Protein AF-A0A7R9VRM8-F1 (afdb_monomer)

Secondary structure (DSSP, 8-state):
------PPPS-S-SSS-HHHHHHHHHHHHHHGGG------------------------------------------------------------------------------------PPPPPPPPTT----TTSHHHHHHHHHHGGGS------HHHHHHHHHSTT-PPPPGGGSHHHHHHHHHHHHHTTS-HHHHHH-HHHHHHSEEEETTEEEE-TTSS--HHHHHHHHHHHHHTTHHHHHHHHHHT---BTTTTB---TTGGG--GGGTTS-EETTEEHHHHHHHHHHHHHHHHHHHHHTSS--TTS----EEEEE--GGGTHHHHHHHHHHTTSHHHHHHHTT-EEEEE--SSHHHHHHHHTT--GGGEEEEEE-SSS--HHHHHHHHHHHHHHHHHH-S-HHHHHHHEEEEEEGGGHHHHHHHT--TTTSEEEE-TT--

Radius of gyration: 37.06 Å; Cα contacts (8 Å, |Δi|>4): 388; chains: 1; bounding box: 116×96×89 Å

InterPro domains:
  IPR001672 Phosphoglucose isomerase (PGI) [PF00342] (217-445)
  IPR001672 Phosphoglucose isomerase (PGI) [PR00662] (317-336)
  IPR001672 Phosphoglucose isomerase (PGI) [PR00662] (438-445)
  IPR001672 Phosphoglucose isomerase (PGI) [PS51463] (176-445)
  IPR001672 Phosphoglucose isomerase (PGI) [PTHR11469] (151-445)
  IPR035476 Phosphoglucose isomerase, SIS domain 1 [cd05015] (288-445)
  IPR046348 SIS domain superfamily [SSF53697] (175-445)

Foldseek 3Di:
DDDDDDDDDPPDPPPPDPPPCVVVVVVVVVVVPPDDDDPDDDDDDDDDDDDDDDDDDDDDDDDDDDDDDDDDDDDDDDDDDDDDDDDDDDDDDDDDDDDDDDDDDDDDDDDDDDDDDDDDDDDDDDDPDDDDPPPPVVVVVVVVVVVPDDDPPDDVVQVVVCVVPPPDRPDDLCRDVLVVVLVVVVVVLVVDDLVVLVVPPVQQVPQWDDDPRDIGRPSSDSDGPVNVVSVVVSCVVVVVVVVVVCQCQWHQPVPVVSGHQHLVLLPDDPVCQPVHDDPNDRSNVLSVVLVVLCVVQVVCLVVLVQFAPVSHRQAEEEEQEEDPSFPVVVVVLVVQCPPPVSVVVNPRHHYHYQYALPCVSVCVSPVPDDLRNAAYEQEDAQCVDPSSVNVVVVNLVVSCVPPNNDLSNCARRYAYEYAPNNQVVCVVSSYDSPNRYSHDHPSHD

Sequence (445 aa):
AEPSSSFLPLAGRFHNTFAAQRHHVAASNELCKSFVGPLFSSKASRRGKSQGKLSPTHRPRKGRGFGHPTSHSFRRDHIRSTRSSSATQKTESDVSTDQQVDQIIGEHLEHSEPQHFFRSPKINIPAGLVPGHHQIQQHAEHLVEVGHNSHQHHNPVAQMLSHIVPGARPRLVSQTPEWKRLQRHADSIKMTHLRELLENKERCDEMFAEHDGVYLDYARQCATLETMDLLEELAERQDLKGKIDAMVNGEKINFTEDRAVLHTALRETKDKIGTVFVDDVDVVKEVHEVRDQVKYFTNAVRSGEIRGYTGKRLRNIVSVGIGGSYLGPEFLHEVLKTEPEGINSALGYSLRFLSNVDPVDVERTCADLDPEETLIVIVSKTFTTAETMLNARTMRQWLWDFMGDDAEVVRKHVVACASVSATDKVKEFGIDTENCFFRFWDWVG

Solvent-accessible surface area (backbone atoms only — not comparable to full-atom values): 28712 Å² total; per-residue (Å²): 134,86,81,88,87,80,92,78,79,91,79,86,83,83,88,83,66,75,80,65,58,64,64,57,62,58,58,56,64,60,65,71,71,77,79,83,81,93,89,83,86,88,86,83,90,84,89,84,87,83,87,88,85,85,88,90,82,90,89,89,85,88,84,88,83,91,91,81,82,89,84,88,87,88,87,86,82,90,86,89,88,82,87,80,86,88,88,86,82,88,84,90,87,89,87,88,89,84,88,86,89,84,90,87,89,84,88,88,85,81,91,83,86,84,87,79,81,87,79,78,85,83,82,86,75,75,99,82,82,75,83,77,96,72,66,66,66,66,56,58,57,59,63,60,74,60,77,78,67,87,75,75,80,79,54,64,68,63,52,57,47,40,75,76,40,83,86,59,73,81,75,56,68,86,73,37,72,46,41,56,48,41,52,56,49,51,64,54,50,71,75,57,56,62,69,64,58,64,67,40,55,69,59,45,77,63,30,54,49,77,56,98,89,48,75,46,79,51,45,88,46,91,66,54,72,70,50,50,55,40,48,49,54,37,38,60,74,67,39,51,64,62,53,49,50,37,30,72,52,32,40,52,77,42,68,91,76,72,29,32,57,39,59,64,48,75,75,62,60,85,88,46,49,82,71,36,48,51,99,91,39,47,50,38,48,56,42,49,55,44,51,52,50,51,53,49,50,56,48,32,35,73,72,50,73,42,38,18,72,85,66,39,54,46,33,37,36,40,39,30,10,50,65,78,52,29,56,59,64,48,54,54,46,68,60,35,60,76,35,73,69,37,39,67,70,42,68,88,50,49,80,46,77,46,51,64,72,53,66,66,46,53,50,68,70,47,73,87,61,57,64,55,26,34,33,37,37,40,29,35,61,67,68,63,53,68,46,42,53,47,51,50,51,51,54,51,47,59,44,25,80,77,72,44,85,53,64,58,45,41,50,41,27,37,33,38,38,27,17,60,94,16,52,70,58,47,44,72,75,46,32,44,72,82,84,31,43,51,63,46,54,86,34,45,129

Mean predicted aligned error: 17.99 Å

Nearest PDB structures (foldseek):
  7e77-assembly2_D  TM=9.761E-01  e=5.400E-28  Triticum aestivum
  3ujh-assembly1_B  TM=9.724E-01  e=3.858E-24  Toxoplasma gondii
  3qki-assembly1_A  TM=9.189E-01  e=1.743E-23  Plasmodium falciparum 3D7
  3pr3-assembly1_B  TM=9.232E-01  e=6.244E-23  Plasmodium falciparum 3D7
  3ljk-assembly1_A  TM=9.511E-01  e=7.518E-19  Francisella tularensis subsp. tularensis

Organism: NCBI:txid2749911

pLDDT: mean 72.09, std 31.5, range [23.86, 98.75]

Structure (mmCIF, N/CA/C/O backbone):
data_AF-A0A7R9VRM8-F1
#
_entry.id   AF-A0A7R9VRM8-F1
#
loop_
_atom_site.group_PDB
_atom_site.id
_atom_site.type_symbol
_atom_site.label_atom_id
_atom_site.label_alt_id
_atom_site.label_comp_id
_atom_site.label_asym_id
_atom_site.label_entity_id
_atom_site.label_seq_id
_atom_site.pdbx_PDB_ins_code
_atom_site.Cartn_x
_atom_site.Cartn_y
_atom_site.Cartn_z
_atom_site.occupancy
_atom_site.B_iso_or_equiv
_atom_site.auth_seq_id
_atom_site.auth_comp_id
_atom_site.auth_asym_id
_atom_site.auth_atom_id
_atom_site.pdbx_PDB_model_num
ATOM 1 N N . ALA A 1 1 ? -51.333 -8.289 -0.051 1.00 31.17 1 ALA A N 1
ATOM 2 C CA . ALA A 1 1 ? -51.469 -9.085 1.178 1.00 31.17 1 ALA A CA 1
ATOM 3 C C . ALA A 1 1 ? -50.072 -9.445 1.647 1.00 31.17 1 ALA A C 1
ATOM 5 O O . ALA A 1 1 ? -49.363 -10.128 0.924 1.00 31.17 1 ALA A O 1
ATOM 6 N N . GLU A 1 2 ? -49.682 -8.915 2.798 1.00 27.39 2 GLU A N 1
ATOM 7 C CA . GLU A 1 2 ? -48.670 -9.515 3.678 1.00 27.39 2 GLU A CA 1
ATOM 8 C C . GLU A 1 2 ? -49.344 -10.639 4.522 1.00 27.39 2 GLU A C 1
ATOM 10 O O . GLU A 1 2 ? -50.560 -10.806 4.343 1.00 27.39 2 GLU A O 1
ATOM 15 N N . PRO A 1 3 ? -48.664 -11.401 5.422 1.00 40.91 3 PRO A N 1
ATOM 16 C CA . PRO A 1 3 ? -47.331 -11.156 6.007 1.00 40.91 3 PRO A CA 1
ATOM 17 C C . PRO A 1 3 ? -46.355 -12.359 6.106 1.00 40.91 3 PRO A C 1
ATOM 19 O O . PRO A 1 3 ? -46.775 -13.511 6.172 1.00 40.91 3 PRO A O 1
ATOM 22 N N . SER A 1 4 ? -45.072 -12.044 6.364 1.00 27.44 4 SER A N 1
ATOM 23 C CA . SER A 1 4 ? -44.089 -12.868 7.124 1.00 27.44 4 SER A CA 1
ATOM 24 C C . SER A 1 4 ? -43.673 -14.237 6.516 1.00 27.44 4 SER A C 1
ATOM 26 O O . SER A 1 4 ? -44.278 -14.699 5.559 1.00 27.44 4 SER A O 1
ATOM 28 N N . SER A 1 5 ? -42.618 -14.954 6.938 1.00 28.72 5 SER A N 1
ATOM 29 C CA . SER A 1 5 ? -41.609 -14.818 8.018 1.00 28.72 5 SER A CA 1
ATOM 30 C C . SER A 1 5 ? -40.332 -15.606 7.629 1.00 28.72 5 SER A C 1
ATOM 32 O O . SER A 1 5 ? -40.473 -16.635 6.975 1.00 28.72 5 SER A O 1
ATOM 34 N N . SER A 1 6 ? -39.092 -15.331 8.061 1.00 25.30 6 SER A N 1
ATOM 35 C CA . SER A 1 6 ? -38.444 -14.169 8.711 1.00 25.30 6 SER A CA 1
ATOM 36 C C . SER A 1 6 ? -36.941 -14.484 8.889 1.00 25.30 6 SER A C 1
ATOM 38 O O . SER A 1 6 ? -36.621 -15.607 9.281 1.00 25.30 6 SER A O 1
ATOM 40 N N . PHE A 1 7 ? -36.020 -13.530 8.694 1.00 30.67 7 PHE A N 1
ATOM 41 C CA . PHE A 1 7 ? -34.609 -13.698 9.098 1.00 30.67 7 PHE A CA 1
ATOM 42 C C . PHE A 1 7 ? -34.449 -13.485 10.615 1.00 30.67 7 PHE A C 1
ATOM 44 O O . PHE A 1 7 ? -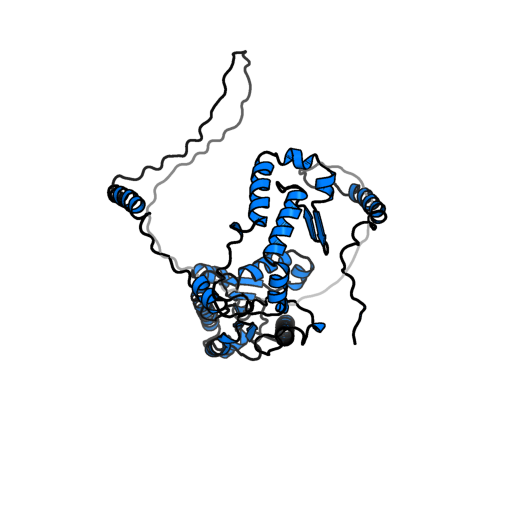35.018 -12.543 11.164 1.00 30.67 7 PHE A O 1
ATOM 51 N N . LEU A 1 8 ? -33.676 -14.345 11.289 1.00 27.38 8 LEU A N 1
ATOM 52 C CA . LEU A 1 8 ? -33.359 -14.228 12.721 1.00 27.38 8 LEU A CA 1
ATOM 53 C C . LEU A 1 8 ? -31.972 -13.590 12.937 1.00 27.38 8 LEU A C 1
ATOM 55 O O . LEU A 1 8 ? -31.058 -13.867 12.157 1.00 27.38 8 LEU A O 1
ATOM 59 N N . PRO A 1 9 ? -31.783 -12.773 13.992 1.00 32.09 9 PRO A N 1
ATOM 60 C CA . PRO A 1 9 ? -30.503 -12.136 14.287 1.00 32.09 9 PRO A CA 1
ATOM 61 C C . PRO A 1 9 ? -29.488 -13.139 14.852 1.00 32.09 9 PRO A C 1
ATOM 63 O O . PRO A 1 9 ? -29.824 -14.004 15.660 1.00 32.09 9 PRO A O 1
ATOM 66 N N . LEU A 1 10 ? -28.216 -12.982 14.478 1.00 29.67 10 LEU A N 1
ATOM 67 C CA . LEU A 1 10 ? -27.119 -13.880 14.871 1.00 29.67 10 LEU A CA 1
ATOM 68 C C . LEU A 1 10 ? -26.473 -13.521 16.231 1.00 29.67 10 LEU A C 1
ATOM 70 O O . LEU A 1 10 ? -25.328 -13.874 16.503 1.00 29.67 10 LEU A O 1
ATOM 74 N N . ALA A 1 11 ? -27.224 -12.854 17.111 1.00 32.47 11 ALA A N 1
ATOM 75 C CA . ALA A 1 11 ? -26.828 -12.553 18.486 1.00 32.47 11 ALA A CA 1
ATOM 76 C C . ALA A 1 11 ? -27.428 -13.602 19.441 1.00 32.47 11 ALA A C 1
ATOM 78 O O . ALA A 1 11 ? -28.641 -13.638 19.639 1.00 32.47 11 ALA A O 1
ATOM 79 N N . GLY A 1 12 ? -26.590 -14.478 20.015 1.00 29.17 12 GLY A N 1
ATOM 80 C CA . GLY A 1 12 ? -27.051 -15.500 20.975 1.00 29.17 12 GLY A CA 1
ATOM 81 C C . GLY A 1 12 ? -26.329 -16.857 20.989 1.00 29.17 12 GLY A C 1
ATOM 82 O O . GLY A 1 12 ? -26.867 -17.808 21.552 1.00 29.17 12 GLY A O 1
ATOM 83 N N . ARG A 1 13 ? -25.138 -17.003 20.381 1.00 28.41 13 ARG A N 1
ATOM 84 C CA . ARG A 1 13 ? -24.376 -18.277 20.371 1.00 28.41 13 ARG A CA 1
ATOM 85 C C . ARG A 1 13 ? -22.888 -18.159 20.746 1.00 28.41 13 ARG A C 1
ATOM 87 O O . ARG A 1 13 ? -22.047 -18.786 20.118 1.00 28.41 13 ARG A O 1
ATOM 94 N N . PHE A 1 14 ? -22.574 -17.440 21.825 1.00 36.09 14 PHE A N 1
ATOM 95 C CA . PHE A 1 14 ? -21.231 -17.468 22.444 1.00 36.09 14 PHE A CA 1
ATOM 96 C C . PHE A 1 14 ? -21.166 -18.165 23.816 1.00 36.09 14 PHE A C 1
ATOM 98 O O . PHE A 1 14 ? -20.088 -18.378 24.356 1.00 36.09 14 PHE A O 1
ATOM 105 N N . HIS A 1 15 ? -22.305 -18.586 24.372 1.00 34.56 15 HIS A N 1
ATOM 106 C CA . HIS A 1 15 ? -22.422 -18.951 25.790 1.00 34.56 15 HIS A CA 1
ATOM 107 C C . HIS A 1 15 ? -22.502 -20.464 26.098 1.00 34.56 15 HIS A C 1
ATOM 109 O O . HIS A 1 15 ? -22.909 -20.835 27.194 1.00 34.56 15 HIS A O 1
ATOM 115 N N . ASN A 1 16 ? -22.172 -21.366 25.156 1.00 31.62 16 ASN A N 1
ATOM 116 C CA . ASN A 1 16 ? -22.348 -22.816 25.392 1.00 31.62 16 ASN A CA 1
ATOM 117 C C . ASN A 1 16 ? -21.352 -23.776 24.696 1.00 31.62 16 ASN A C 1
ATOM 119 O O . ASN A 1 16 ? -21.634 -24.965 24.566 1.00 31.62 16 ASN A O 1
ATOM 123 N N . THR A 1 17 ? -20.174 -23.299 24.272 1.00 34.91 17 THR A N 1
ATOM 124 C CA . THR A 1 17 ? -19.137 -24.144 23.623 1.00 34.91 17 THR A CA 1
ATOM 125 C C . THR A 1 17 ? -17.914 -24.418 24.520 1.00 34.91 17 THR A C 1
ATOM 127 O O . THR A 1 17 ? -17.143 -25.344 24.272 1.00 34.91 17 THR A O 1
ATOM 130 N N . PHE A 1 18 ? -17.753 -23.662 25.613 1.00 41.16 18 PHE A N 1
ATOM 131 C CA . PHE A 1 18 ? -16.528 -23.613 26.431 1.00 41.16 18 PHE A CA 1
ATOM 132 C C . PHE A 1 18 ? -16.196 -24.871 27.255 1.00 41.16 18 PHE A C 1
ATOM 134 O O . PHE A 1 18 ? -15.095 -24.973 27.800 1.00 41.16 18 PHE A O 1
ATOM 141 N N . ALA A 1 19 ? -17.096 -25.854 27.341 1.00 35.59 19 ALA A N 1
ATOM 142 C CA . ALA A 1 19 ? -16.823 -27.105 28.053 1.00 35.59 19 ALA A CA 1
ATOM 143 C C . ALA A 1 19 ? -15.811 -28.013 27.320 1.00 35.59 19 ALA A C 1
ATOM 145 O O . ALA A 1 19 ? -15.054 -28.732 27.969 1.00 35.59 19 ALA A O 1
ATOM 146 N N . ALA A 1 20 ? -15.770 -27.977 25.982 1.00 34.44 20 ALA A N 1
ATOM 147 C CA . ALA A 1 20 ? -14.999 -28.939 25.186 1.00 34.44 20 ALA A CA 1
ATOM 148 C C . ALA A 1 20 ? -13.496 -28.603 25.083 1.00 34.44 20 ALA A C 1
ATOM 150 O O . ALA A 1 20 ? -12.651 -29.491 25.189 1.00 34.44 20 ALA A O 1
ATOM 151 N N . GLN A 1 21 ? -13.136 -27.325 24.910 1.00 39.34 21 GLN A N 1
ATOM 152 C CA . GLN A 1 21 ? -11.741 -26.924 24.657 1.00 39.34 21 GLN A CA 1
ATOM 153 C C . GLN A 1 21 ? -10.825 -27.024 25.890 1.00 39.34 21 GLN A C 1
ATOM 155 O O . GLN A 1 21 ? -9.616 -27.214 25.731 1.00 39.34 21 GLN A O 1
ATOM 160 N N . ARG A 1 22 ? -11.374 -26.984 27.117 1.00 39.97 22 ARG A N 1
ATOM 161 C CA . ARG A 1 22 ? -10.588 -27.052 28.369 1.00 39.97 22 ARG A CA 1
ATOM 162 C C . ARG A 1 22 ? -9.704 -28.305 28.476 1.00 39.97 22 ARG A C 1
ATOM 164 O O . ARG A 1 22 ? -8.642 -28.238 29.088 1.00 39.97 22 ARG A O 1
ATOM 171 N N . HIS A 1 23 ? -10.087 -29.419 27.847 1.00 35.34 23 HIS A N 1
ATOM 172 C CA . HIS A 1 23 ? -9.286 -30.650 27.862 1.00 35.34 23 HIS A CA 1
ATOM 173 C C . HIS A 1 23 ? -8.096 -30.649 26.885 1.00 35.34 23 HIS A C 1
ATOM 175 O O . HIS A 1 23 ? -7.101 -31.316 27.164 1.00 35.34 23 HIS A O 1
ATOM 181 N N . HIS A 1 24 ? -8.139 -29.887 25.786 1.00 36.78 24 HIS A N 1
ATOM 182 C CA . HIS A 1 24 ? -7.030 -29.851 24.821 1.00 36.78 24 HIS A CA 1
ATOM 183 C C . HIS A 1 24 ? -5.858 -28.974 25.289 1.00 36.78 24 HIS A C 1
ATOM 185 O O . HIS A 1 24 ? -4.702 -29.359 25.121 1.00 36.78 24 HIS A O 1
ATOM 191 N N . VAL A 1 25 ? -6.134 -27.840 25.945 1.00 39.00 25 VAL A N 1
ATOM 192 C CA . VAL A 1 25 ? -5.089 -26.921 26.447 1.00 39.00 25 VAL A CA 1
ATOM 193 C C . VAL A 1 25 ? -4.244 -27.558 27.564 1.00 39.00 25 VAL A C 1
ATOM 195 O O . VAL A 1 25 ? -3.052 -27.269 27.694 1.00 39.00 25 VAL A O 1
ATOM 198 N N . ALA A 1 26 ? -4.829 -28.467 28.351 1.00 36.19 26 ALA A N 1
ATOM 199 C CA . ALA A 1 26 ? -4.114 -29.193 29.398 1.00 36.19 26 ALA A CA 1
ATOM 200 C C . ALA A 1 26 ? -3.042 -30.145 28.828 1.00 36.19 26 ALA A C 1
ATOM 202 O O . ALA A 1 26 ? -1.933 -30.201 29.357 1.00 36.19 26 ALA A O 1
ATOM 203 N N . ALA A 1 27 ? -3.343 -30.847 27.729 1.00 36.12 27 ALA A N 1
ATOM 204 C CA . ALA A 1 27 ? -2.440 -31.830 27.126 1.00 36.12 27 ALA A CA 1
ATOM 205 C C . ALA A 1 27 ? -1.179 -31.188 26.511 1.00 36.12 27 ALA A C 1
ATOM 207 O O . ALA A 1 27 ? -0.069 -31.692 26.695 1.00 36.12 27 ALA A O 1
ATOM 208 N N . SER A 1 28 ? -1.322 -30.044 25.834 1.00 38.25 28 SER A N 1
ATOM 209 C CA . SER A 1 28 ? -0.186 -29.331 25.225 1.00 38.25 28 SER A CA 1
ATOM 210 C C . SER A 1 28 ? 0.820 -28.803 26.261 1.00 38.25 28 SER A C 1
ATOM 212 O O . SER A 1 28 ? 2.019 -28.745 25.991 1.00 38.25 28 SER A O 1
ATOM 214 N N . ASN A 1 29 ? 0.357 -28.465 27.470 1.00 35.12 29 ASN A N 1
ATOM 215 C CA . ASN A 1 29 ? 1.189 -27.890 28.534 1.00 35.12 29 ASN A CA 1
ATOM 216 C C . ASN A 1 29 ? 2.090 -28.899 29.276 1.00 35.12 29 ASN A C 1
ATOM 218 O O . ASN A 1 29 ? 2.954 -28.482 30.053 1.00 35.12 29 ASN A O 1
ATOM 222 N N . GLU A 1 30 ? 1.935 -30.206 29.050 1.00 33.88 30 GLU A N 1
ATOM 223 C CA . GLU A 1 30 ? 2.912 -31.205 29.514 1.00 33.88 30 GLU A CA 1
ATOM 224 C C . GLU A 1 30 ? 4.052 -31.388 28.501 1.00 33.88 30 GLU A C 1
ATOM 226 O O . GLU A 1 30 ? 5.219 -31.437 28.891 1.00 33.88 30 GLU A O 1
ATOM 231 N N . LEU A 1 31 ? 3.741 -31.390 27.198 1.00 33.50 31 LEU A N 1
ATOM 232 C CA . LEU A 1 31 ? 4.728 -31.557 26.122 1.00 33.50 31 LEU A CA 1
ATOM 233 C C . LEU A 1 31 ? 5.755 -30.412 26.067 1.00 33.50 31 LEU A C 1
ATOM 235 O O . LEU A 1 31 ? 6.939 -30.660 25.852 1.00 33.50 31 LEU A O 1
ATOM 239 N N . CYS A 1 32 ? 5.348 -29.168 26.333 1.00 31.94 32 CYS A N 1
ATOM 240 C CA . CYS A 1 32 ? 6.263 -28.018 26.305 1.00 31.94 32 CYS A CA 1
ATOM 241 C C . CYS A 1 32 ? 7.303 -27.984 27.447 1.00 31.94 32 CYS A C 1
ATOM 243 O O . CYS A 1 32 ? 8.205 -27.147 27.418 1.00 31.94 32 CYS A O 1
ATOM 245 N N . LYS A 1 33 ? 7.234 -28.876 28.447 1.00 31.44 33 LYS A N 1
ATOM 246 C CA . LYS A 1 33 ? 8.173 -28.879 29.591 1.00 31.44 33 LYS A CA 1
ATOM 247 C C . LYS A 1 33 ? 9.485 -29.632 29.333 1.00 31.44 33 LYS A C 1
ATOM 249 O O . LYS A 1 33 ? 10.364 -29.610 30.190 1.00 31.44 33 LYS A O 1
ATOM 254 N N . SER A 1 34 ? 9.647 -30.288 28.180 1.00 34.06 34 SER A N 1
ATOM 255 C CA . SER A 1 34 ? 10.800 -31.160 27.898 1.00 34.06 34 SER A CA 1
ATOM 256 C C . SER A 1 34 ? 11.929 -30.529 27.066 1.00 34.06 34 SER A C 1
ATOM 258 O O . SER A 1 34 ? 12.890 -31.228 26.753 1.00 34.06 34 SER A O 1
ATOM 260 N N . PHE A 1 35 ? 11.846 -29.243 26.696 1.00 33.25 35 PHE A N 1
ATOM 261 C CA . PHE A 1 35 ? 12.804 -28.588 25.785 1.00 33.25 35 PHE A CA 1
ATOM 262 C C . PHE A 1 35 ? 13.345 -27.238 26.301 1.00 33.25 35 PHE A C 1
ATOM 264 O O . PHE A 1 35 ? 13.209 -26.199 25.661 1.00 33.25 35 PHE A O 1
ATOM 271 N N . VAL A 1 36 ? 14.033 -27.255 27.450 1.00 29.75 36 VAL A N 1
ATOM 272 C CA . VAL A 1 36 ? 14.887 -26.133 27.893 1.00 29.75 36 VAL A CA 1
ATOM 273 C C . VAL A 1 36 ? 16.249 -26.665 28.348 1.00 29.75 36 VAL A C 1
ATOM 275 O O . VAL A 1 36 ? 16.363 -27.291 29.398 1.00 29.75 36 VAL A O 1
ATOM 278 N N . GLY A 1 37 ? 17.292 -26.404 27.555 1.00 27.39 37 GLY A N 1
ATOM 279 C CA . GLY A 1 37 ? 18.688 -26.725 27.870 1.00 27.39 37 GLY A CA 1
ATOM 280 C C . GLY A 1 37 ? 19.597 -25.521 27.576 1.00 27.39 37 GLY A C 1
ATOM 281 O O . GLY A 1 37 ? 19.461 -24.926 26.506 1.00 27.39 37 GLY A O 1
ATOM 282 N N . PRO A 1 38 ? 20.497 -25.112 28.491 1.00 31.59 38 PRO A N 1
ATOM 283 C CA . PRO A 1 38 ? 21.221 -23.846 28.366 1.00 31.59 38 PRO A CA 1
ATOM 284 C C . PRO A 1 38 ? 22.409 -23.928 27.394 1.00 31.59 38 PRO A C 1
ATOM 286 O O . PRO A 1 38 ? 23.350 -24.691 27.606 1.00 31.59 38 PRO A O 1
ATOM 289 N N . LEU A 1 39 ? 22.407 -23.072 26.367 1.00 26.28 39 LEU A N 1
ATOM 290 C CA . LEU A 1 39 ? 23.473 -22.957 25.362 1.00 26.28 39 LEU A CA 1
ATOM 291 C C . LEU A 1 39 ? 24.273 -21.647 25.483 1.00 26.28 39 LEU A C 1
ATOM 293 O O . LEU A 1 39 ? 24.311 -20.849 24.557 1.00 26.28 39 LEU A O 1
ATOM 297 N N . PHE A 1 40 ? 24.971 -21.449 26.607 1.00 27.08 40 PHE A N 1
ATOM 298 C CA . PHE A 1 40 ? 26.142 -20.558 26.671 1.00 27.08 40 PHE A CA 1
ATOM 299 C C . PHE A 1 40 ? 27.094 -20.961 27.806 1.00 27.08 40 PHE A C 1
ATOM 301 O O . PHE A 1 40 ? 26.817 -20.734 28.980 1.00 27.08 40 PHE A O 1
ATOM 308 N N . SER A 1 41 ? 28.256 -21.520 27.457 1.00 25.83 41 SER A N 1
ATOM 309 C CA . SER A 1 41 ? 29.432 -21.575 28.334 1.00 25.83 41 SER A CA 1
ATOM 310 C C . SER A 1 41 ? 30.693 -21.827 27.510 1.00 25.83 41 SER A C 1
ATOM 312 O O . SER A 1 41 ? 30.670 -22.596 26.549 1.00 25.83 41 SER A O 1
ATOM 314 N N . SER A 1 42 ? 31.804 -21.189 27.878 1.00 28.98 42 SER A N 1
ATOM 315 C CA . SER A 1 42 ? 33.104 -21.378 27.235 1.00 28.98 42 SER A CA 1
ATOM 316 C C . SER A 1 42 ? 34.194 -21.649 28.271 1.00 28.98 42 SER A C 1
ATOM 318 O O . SER A 1 42 ? 34.335 -20.894 29.233 1.00 28.98 42 SER A O 1
ATOM 320 N N . LYS A 1 43 ? 34.996 -22.707 28.054 1.00 25.94 43 LYS A N 1
ATOM 321 C CA . LYS A 1 43 ? 36.468 -22.716 28.217 1.00 25.94 43 LYS A CA 1
ATOM 322 C C . LYS A 1 43 ? 37.095 -24.083 27.924 1.00 25.94 43 LYS A C 1
ATOM 324 O O . LYS A 1 43 ? 36.426 -25.101 27.794 1.00 25.94 43 LYS A O 1
ATOM 329 N N . ALA A 1 44 ? 38.410 -24.050 27.732 1.00 25.70 44 ALA A N 1
ATOM 330 C CA . ALA A 1 44 ? 39.200 -25.091 27.094 1.00 25.70 44 ALA A CA 1
ATOM 331 C C . ALA A 1 44 ? 39.696 -26.224 28.017 1.00 25.70 44 ALA A C 1
ATOM 333 O O . ALA A 1 44 ? 39.960 -26.018 29.196 1.00 25.70 44 ALA A O 1
ATOM 334 N N . SER A 1 45 ? 40.042 -27.342 27.364 1.00 26.17 45 SER A N 1
ATOM 335 C CA . SER A 1 45 ? 41.178 -28.229 27.675 1.00 26.17 45 SER A CA 1
ATOM 336 C C . SER A 1 45 ? 41.137 -29.133 28.919 1.00 26.17 45 SER A C 1
ATOM 338 O O . SER A 1 45 ? 41.295 -28.685 30.052 1.00 26.17 45 SER A O 1
ATOM 340 N N . ARG A 1 46 ? 41.225 -30.451 28.669 1.00 25.05 46 ARG A N 1
ATOM 341 C CA . ARG A 1 46 ? 42.297 -31.290 29.247 1.00 25.05 46 ARG A CA 1
ATOM 342 C C . ARG A 1 46 ? 42.588 -32.537 28.397 1.00 25.05 46 ARG A C 1
ATOM 344 O O . ARG A 1 46 ? 41.768 -32.969 27.596 1.00 25.05 46 ARG A O 1
ATOM 351 N N . ARG A 1 47 ? 43.799 -33.088 28.549 1.00 27.80 47 ARG A N 1
ATOM 352 C CA . ARG A 1 47 ? 44.297 -34.289 27.846 1.00 27.80 47 ARG A CA 1
ATOM 353 C C . ARG A 1 47 ? 43.839 -35.582 28.536 1.00 27.80 47 ARG A C 1
ATOM 355 O O . ARG A 1 47 ? 43.898 -35.660 29.758 1.00 27.80 47 ARG A O 1
ATOM 362 N N . GLY A 1 48 ? 43.578 -36.630 27.752 1.00 25.58 48 GLY A N 1
ATOM 363 C CA . GLY A 1 48 ? 43.495 -38.027 28.200 1.00 25.58 48 GLY A CA 1
ATOM 364 C C . GLY A 1 48 ? 43.997 -38.978 27.103 1.00 25.58 48 GLY A C 1
ATOM 365 O O . GLY A 1 48 ? 43.811 -38.695 25.922 1.00 25.58 48 GLY A O 1
ATOM 366 N N . LYS A 1 49 ? 44.681 -40.072 27.465 1.00 27.64 49 LYS A N 1
ATOM 367 C CA . LYS A 1 49 ? 45.207 -41.091 26.528 1.00 27.64 49 LYS A CA 1
ATOM 368 C C . LYS A 1 49 ? 44.543 -42.445 26.796 1.00 27.64 49 LYS A C 1
ATOM 370 O O . LYS A 1 49 ? 44.451 -42.815 27.961 1.00 27.64 49 LYS A O 1
ATOM 375 N N . SER A 1 50 ? 44.292 -43.253 25.762 1.00 28.30 50 SER A N 1
ATOM 376 C CA . SER A 1 50 ? 45.037 -44.513 25.505 1.00 28.30 50 SER A CA 1
ATOM 377 C C . SER A 1 50 ? 44.375 -45.425 24.446 1.00 28.30 50 SER A C 1
ATOM 379 O O . SER A 1 50 ? 43.170 -45.388 24.275 1.00 28.30 50 SER A O 1
ATOM 381 N N . GLN A 1 51 ? 45.228 -46.186 23.734 1.00 29.80 51 GLN A N 1
ATOM 382 C CA . GLN A 1 51 ? 45.061 -47.518 23.095 1.00 29.80 51 GLN A CA 1
ATOM 383 C C . GLN A 1 51 ? 43.696 -47.931 22.468 1.00 29.80 51 GLN A C 1
ATOM 385 O O . GLN A 1 51 ? 42.668 -47.889 23.122 1.00 29.80 51 GLN A O 1
ATOM 390 N N . GLY A 1 52 ? 43.594 -48.482 21.247 1.00 27.03 52 GLY A N 1
ATOM 391 C CA . GLY A 1 52 ? 44.579 -48.738 20.177 1.00 27.03 52 GLY A CA 1
ATOM 392 C C . GLY A 1 52 ? 44.623 -50.202 19.687 1.00 27.03 52 GLY A C 1
ATOM 393 O O . GLY A 1 52 ? 44.724 -51.113 20.506 1.00 27.03 52 GLY A O 1
ATOM 394 N N . LYS A 1 53 ? 44.621 -50.438 18.359 1.00 27.64 53 LYS A N 1
ATOM 395 C CA . LYS A 1 53 ? 45.028 -51.722 17.739 1.00 27.64 53 LYS A CA 1
ATOM 396 C C . LYS A 1 53 ? 45.458 -51.592 16.259 1.00 27.64 53 LYS A C 1
ATOM 398 O O . LYS A 1 53 ? 44.885 -50.831 15.491 1.00 27.64 53 LYS A O 1
ATOM 403 N N . LEU A 1 54 ? 46.509 -52.344 15.927 1.00 27.91 54 LEU A N 1
ATOM 404 C CA . LEU A 1 54 ? 47.252 -52.502 14.656 1.00 27.91 54 LEU A CA 1
ATOM 405 C C . LEU A 1 54 ? 46.380 -53.227 13.577 1.00 27.91 54 LEU A C 1
ATOM 407 O O . LEU A 1 54 ? 45.530 -54.005 13.994 1.00 27.91 54 LEU A O 1
ATOM 411 N N . SER A 1 55 ? 46.396 -53.017 12.236 1.00 28.58 55 SER A N 1
ATOM 412 C CA . SER A 1 55 ? 47.428 -52.802 11.164 1.00 28.58 55 SER A CA 1
ATOM 413 C C . SER A 1 55 ? 47.963 -54.122 10.521 1.00 28.58 55 SER A C 1
ATOM 415 O O . SER A 1 55 ? 47.877 -55.133 11.211 1.00 28.58 55 SER A O 1
ATOM 417 N N . PRO A 1 56 ? 48.663 -54.169 9.348 1.00 51.97 56 PRO A N 1
ATOM 418 C CA . PRO A 1 56 ? 48.511 -53.445 8.057 1.00 51.97 56 PRO A CA 1
ATOM 419 C C . PRO A 1 56 ? 48.868 -54.261 6.757 1.00 51.97 56 PRO A C 1
ATOM 421 O O . PRO A 1 56 ? 49.417 -55.355 6.824 1.00 51.97 56 PRO A O 1
ATOM 424 N N . THR A 1 57 ? 48.724 -53.633 5.569 1.00 29.77 57 THR A N 1
ATOM 425 C CA . THR A 1 57 ? 49.406 -53.927 4.262 1.00 29.77 57 THR A CA 1
ATOM 426 C C . THR A 1 57 ? 49.442 -52.630 3.408 1.00 29.77 57 THR A C 1
ATOM 428 O O . THR A 1 57 ? 48.615 -51.763 3.664 1.00 29.77 57 THR A O 1
ATOM 431 N N . HIS A 1 58 ? 50.333 -52.263 2.459 1.00 28.95 58 HIS A N 1
ATOM 432 C CA . HIS A 1 58 ? 51.458 -52.842 1.671 1.00 28.95 58 HIS A CA 1
ATOM 433 C C . HIS A 1 58 ? 51.105 -53.714 0.437 1.00 28.95 58 HIS A C 1
ATOM 435 O O . HIS A 1 58 ? 50.346 -54.657 0.587 1.00 28.95 58 HIS A O 1
ATOM 441 N N . ARG A 1 59 ? 51.657 -53.512 -0.787 1.00 30.97 59 ARG A N 1
ATOM 442 C CA . ARG A 1 59 ? 52.492 -52.426 -1.406 1.00 30.97 59 ARG A CA 1
ATOM 443 C C . ARG A 1 59 ? 52.360 -52.459 -2.982 1.00 30.97 59 ARG A C 1
ATOM 445 O O . ARG A 1 59 ? 51.640 -53.319 -3.471 1.00 30.97 59 ARG A O 1
ATOM 452 N N . PRO A 1 60 ? 52.986 -51.554 -3.789 1.00 52.94 60 PRO A N 1
ATOM 453 C CA . PRO A 1 60 ? 52.607 -51.258 -5.201 1.00 52.94 60 PRO A CA 1
ATOM 454 C C . PRO A 1 60 ? 53.674 -51.597 -6.281 1.00 52.94 60 PRO A C 1
ATOM 456 O O . PRO A 1 60 ? 54.786 -51.973 -5.902 1.00 52.94 60 PRO A O 1
ATOM 459 N N . ARG A 1 61 ? 53.430 -51.285 -7.587 1.00 31.77 61 ARG A N 1
ATOM 460 C CA . ARG A 1 61 ? 54.434 -50.622 -8.490 1.00 31.77 61 ARG A CA 1
ATOM 461 C C . ARG A 1 61 ? 54.025 -50.258 -9.950 1.00 31.77 61 ARG A C 1
ATOM 463 O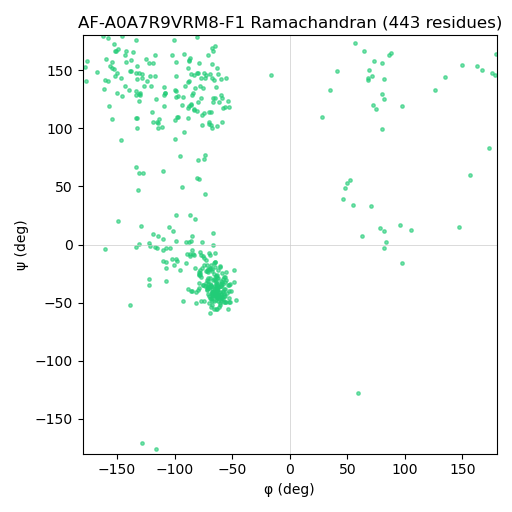 O . ARG A 1 61 ? 53.351 -51.040 -10.598 1.00 31.77 61 ARG A O 1
ATOM 470 N N . LYS A 1 62 ? 54.697 -49.203 -10.480 1.00 31.36 62 LYS A N 1
ATOM 471 C CA . LYS A 1 62 ? 54.988 -48.816 -11.905 1.00 31.36 62 LYS A CA 1
ATOM 472 C C . LYS A 1 62 ? 53.816 -48.306 -12.790 1.00 31.36 62 LYS A C 1
ATOM 474 O O . LYS A 1 62 ? 52.725 -48.832 -12.685 1.00 31.36 62 LYS A O 1
ATOM 479 N N . GLY A 1 63 ? 53.999 -47.350 -13.725 1.00 29.67 63 GLY A N 1
ATOM 480 C CA . GLY A 1 63 ? 55.095 -46.365 -13.911 1.00 29.67 63 GLY A CA 1
ATOM 481 C C . GLY A 1 63 ? 55.405 -45.925 -15.370 1.00 29.67 63 GLY A C 1
ATOM 482 O O . GLY A 1 63 ? 55.278 -46.739 -16.275 1.00 29.67 63 GLY A O 1
ATOM 483 N N . ARG A 1 64 ? 55.978 -44.706 -15.529 1.00 29.69 64 ARG A N 1
ATOM 484 C CA . ARG A 1 64 ? 56.445 -43.992 -16.767 1.00 29.69 64 ARG A CA 1
ATOM 485 C C . ARG A 1 64 ? 55.347 -43.260 -17.583 1.00 29.69 64 ARG A C 1
ATOM 487 O O . ARG A 1 64 ? 54.260 -43.796 -17.708 1.00 29.69 64 ARG A O 1
ATOM 494 N N . GLY A 1 65 ? 55.588 -42.076 -18.180 1.00 27.95 65 GLY A N 1
ATOM 495 C CA . GLY A 1 65 ? 56.695 -41.115 -17.965 1.00 27.95 65 GLY A CA 1
ATOM 496 C C . GLY A 1 65 ? 56.916 -40.052 -19.074 1.00 27.95 65 GLY A C 1
ATOM 497 O O . GLY A 1 65 ? 56.689 -40.347 -20.237 1.00 27.95 65 GLY A O 1
ATOM 498 N N . PHE A 1 66 ? 57.488 -38.897 -18.679 1.00 29.22 66 PHE A N 1
ATOM 499 C CA . PHE A 1 66 ? 58.140 -37.822 -19.478 1.00 29.22 66 PHE A CA 1
ATOM 500 C C . PHE A 1 66 ? 57.304 -36.928 -20.428 1.00 29.22 66 PHE A C 1
ATOM 502 O O . PHE A 1 66 ? 56.421 -37.400 -21.129 1.00 29.22 66 PHE A O 1
ATOM 509 N N . GLY A 1 67 ? 57.646 -35.623 -20.484 1.00 26.06 67 GLY A N 1
ATOM 510 C CA . GLY A 1 67 ? 57.061 -34.658 -21.438 1.00 26.06 67 GLY A CA 1
ATOM 511 C C . GLY A 1 67 ? 57.105 -33.166 -21.044 1.00 26.06 67 GLY A C 1
ATOM 512 O O . GLY A 1 67 ? 56.059 -32.538 -20.949 1.00 26.06 67 GLY A O 1
ATOM 513 N N . HIS A 1 68 ? 58.286 -32.576 -20.820 1.00 30.45 68 HIS A N 1
ATOM 514 C CA . HIS A 1 68 ? 58.475 -31.117 -20.648 1.00 30.45 68 HIS A CA 1
ATOM 515 C C . HIS A 1 68 ? 59.755 -30.706 -21.404 1.00 30.45 68 HIS A C 1
ATOM 517 O O . HIS A 1 68 ? 60.654 -31.550 -21.494 1.00 30.45 68 HIS A O 1
ATOM 523 N N . PRO A 1 69 ? 59.866 -29.474 -21.952 1.00 44.09 69 PRO A N 1
ATOM 524 C CA . PRO A 1 69 ? 60.315 -28.347 -21.113 1.00 44.09 69 PRO A CA 1
ATOM 525 C C . PRO A 1 69 ? 59.828 -26.928 -21.536 1.00 44.09 69 PRO A C 1
ATOM 527 O O . PRO A 1 69 ? 59.263 -26.765 -22.606 1.00 44.09 69 PRO A O 1
ATOM 530 N N . THR A 1 70 ? 60.106 -25.926 -20.678 1.00 30.52 70 THR A N 1
ATOM 531 C CA . THR A 1 70 ? 60.507 -24.505 -20.949 1.00 30.52 70 THR A CA 1
ATOM 532 C C . THR A 1 70 ? 59.857 -23.654 -22.066 1.00 30.52 70 THR A C 1
ATOM 534 O O . THR A 1 70 ? 59.645 -24.122 -23.170 1.00 30.52 70 THR A O 1
ATOM 537 N N . SER A 1 71 ? 59.733 -22.322 -21.966 1.00 29.00 71 SER A N 1
ATOM 538 C CA . SER A 1 71 ? 59.778 -21.340 -20.856 1.00 29.00 71 SER A CA 1
ATOM 539 C C . SER A 1 71 ? 59.656 -19.929 -21.454 1.00 29.00 71 SER A C 1
ATOM 541 O O . SER A 1 71 ? 60.278 -19.694 -22.483 1.00 29.00 71 SER A O 1
ATOM 543 N N . HIS A 1 72 ? 59.048 -18.960 -20.762 1.00 28.36 72 HIS A N 1
ATOM 544 C CA . HIS A 1 72 ? 59.600 -17.595 -20.715 1.00 28.36 72 HIS A CA 1
ATOM 545 C C . HIS A 1 72 ? 59.029 -16.788 -19.545 1.00 28.36 72 HIS A C 1
ATOM 547 O O . HIS A 1 72 ? 57.826 -16.748 -19.317 1.00 28.36 72 HIS A O 1
ATOM 553 N N . SER A 1 73 ? 59.921 -16.116 -18.822 1.00 28.03 73 SER A N 1
ATOM 554 C CA . SER A 1 73 ? 59.607 -15.120 -17.800 1.00 28.03 73 SER A CA 1
ATOM 555 C C . SER A 1 73 ? 59.987 -13.734 -18.308 1.00 28.03 73 SER A C 1
ATOM 557 O O . SER A 1 73 ? 61.113 -13.567 -18.778 1.00 28.03 73 SER A O 1
ATOM 559 N N . PHE A 1 74 ? 59.129 -12.734 -18.110 1.00 26.44 74 PHE A N 1
ATOM 560 C CA . PHE A 1 74 ? 59.532 -11.330 -18.188 1.00 26.44 74 PHE A CA 1
ATOM 561 C C . PHE A 1 74 ? 59.276 -10.610 -16.864 1.00 26.44 74 PHE A C 1
ATOM 563 O O . PHE A 1 74 ? 58.257 -10.792 -16.201 1.00 26.44 74 PHE A O 1
ATOM 570 N N . ARG A 1 75 ? 60.267 -9.813 -16.475 1.00 28.97 75 ARG A N 1
ATOM 571 C CA . ARG A 1 75 ? 60.323 -8.932 -15.305 1.00 28.97 75 ARG A CA 1
ATOM 572 C C . ARG A 1 75 ? 61.239 -7.774 -15.710 1.00 28.97 75 ARG A C 1
ATOM 574 O O . ARG A 1 75 ? 62.164 -8.046 -16.473 1.00 28.97 75 ARG A O 1
ATOM 581 N N . ARG A 1 76 ? 60.980 -6.564 -15.193 1.00 30.12 76 ARG A N 1
ATOM 582 C CA . ARG A 1 76 ? 61.700 -5.263 -15.307 1.00 30.12 76 ARG A CA 1
ATOM 583 C C . ARG A 1 76 ? 60.671 -4.149 -15.591 1.00 30.12 76 ARG A C 1
ATOM 585 O O . ARG A 1 76 ? 59.695 -4.416 -16.279 1.00 30.12 76 ARG A O 1
ATOM 592 N N . ASP A 1 77 ? 60.806 -2.920 -15.092 1.00 27.03 77 ASP A N 1
ATOM 593 C CA . ASP A 1 77 ? 61.783 -2.399 -14.120 1.00 27.03 77 ASP A CA 1
ATOM 594 C C . ASP A 1 77 ? 61.204 -1.232 -13.297 1.00 27.03 77 ASP A C 1
ATOM 596 O O . ASP A 1 77 ? 60.169 -0.664 -13.642 1.00 27.03 77 ASP A O 1
ATOM 600 N N . HIS A 1 78 ? 61.884 -0.861 -12.207 1.00 28.39 78 HIS A N 1
ATOM 601 C CA . HIS A 1 78 ? 61.605 0.377 -11.469 1.00 28.39 78 HIS A CA 1
ATOM 602 C C . HIS A 1 78 ? 62.255 1.600 -12.139 1.00 28.39 78 HIS A C 1
ATOM 604 O O . HIS A 1 78 ? 63.398 1.530 -12.585 1.00 28.39 78 HIS A O 1
ATOM 610 N N . ILE A 1 79 ? 61.608 2.765 -12.030 1.00 27.48 79 ILE A N 1
ATOM 611 C CA . ILE A 1 79 ? 62.274 4.078 -12.067 1.00 27.48 79 ILE A CA 1
ATOM 612 C C . ILE A 1 79 ? 61.963 4.821 -10.756 1.00 27.48 79 ILE A C 1
ATOM 614 O O . ILE A 1 79 ? 60.895 4.647 -10.169 1.00 27.48 79 ILE A O 1
ATOM 618 N N . ARG A 1 80 ? 62.931 5.599 -10.252 1.00 27.50 80 ARG A N 1
ATOM 619 C CA . ARG A 1 80 ? 62.896 6.253 -8.933 1.00 27.50 80 ARG A CA 1
ATOM 620 C C . ARG A 1 80 ? 63.600 7.613 -8.988 1.00 27.50 80 ARG A C 1
ATOM 622 O O . ARG A 1 80 ? 64.758 7.672 -9.380 1.00 27.50 80 ARG A O 1
ATOM 629 N N . SER A 1 81 ? 62.929 8.667 -8.524 1.00 27.22 81 SER A N 1
ATOM 630 C CA . SER A 1 81 ? 63.464 10.030 -8.345 1.00 27.22 81 SER A CA 1
ATOM 631 C C . SER A 1 81 ? 62.773 10.636 -7.110 1.00 27.22 81 SER A C 1
ATOM 633 O O . SER A 1 81 ? 61.572 10.862 -7.146 1.00 27.22 81 SER A O 1
ATOM 635 N N . THR A 1 82 ? 63.300 10.498 -5.888 1.00 27.28 82 THR A N 1
ATOM 636 C CA . THR A 1 82 ? 64.371 11.264 -5.200 1.00 27.28 82 THR A CA 1
ATOM 637 C C . THR A 1 82 ? 63.961 12.610 -4.579 1.00 27.28 82 THR A C 1
ATOM 639 O O . THR A 1 82 ? 64.095 13.634 -5.230 1.00 27.28 82 THR A O 1
ATOM 642 N N . ARG A 1 83 ? 63.728 12.564 -3.248 1.00 28.39 83 ARG A N 1
ATOM 643 C CA . ARG A 1 83 ? 64.083 13.575 -2.212 1.00 28.39 83 ARG A CA 1
ATOM 644 C C . ARG A 1 83 ? 63.316 14.926 -2.254 1.00 28.39 83 ARG A C 1
ATOM 646 O O . ARG A 1 83 ? 62.874 15.353 -3.302 1.00 28.39 83 ARG A O 1
ATOM 653 N N . SER A 1 84 ? 63.091 15.616 -1.127 1.00 26.11 84 SER A N 1
ATOM 654 C CA . SER A 1 84 ? 63.911 15.686 0.100 1.00 26.11 84 SER A CA 1
ATOM 655 C C . SER A 1 84 ? 63.177 15.647 1.456 1.00 26.11 84 SER A C 1
ATOM 657 O O . SER A 1 84 ? 62.088 16.178 1.614 1.00 26.11 84 SER A O 1
ATOM 659 N N . SER A 1 85 ? 63.895 15.084 2.438 1.00 27.83 85 SER A N 1
ATOM 660 C CA . SER A 1 85 ? 63.939 15.382 3.890 1.00 27.83 85 SER A CA 1
ATOM 661 C C . SER A 1 85 ? 63.349 16.729 4.360 1.00 27.83 85 SER A C 1
ATOM 663 O O . SER A 1 85 ? 63.569 17.742 3.703 1.00 27.83 85 SER A O 1
ATOM 665 N N . SER A 1 86 ? 62.739 16.810 5.549 1.00 26.56 86 SER A N 1
ATOM 666 C CA . SER A 1 86 ? 63.429 16.712 6.860 1.00 26.56 86 SER A CA 1
ATOM 667 C C . SER A 1 86 ? 62.758 15.785 7.899 1.00 26.56 86 SER A C 1
ATOM 669 O O . SER A 1 86 ? 61.728 15.177 7.626 1.00 26.56 86 SER A O 1
ATOM 671 N N . ALA A 1 87 ? 63.392 15.607 9.069 1.00 27.14 87 ALA A N 1
ATOM 672 C CA . ALA A 1 87 ? 62.933 14.718 10.143 1.00 27.14 87 ALA A CA 1
ATOM 673 C C . ALA A 1 87 ? 63.401 15.183 11.538 1.00 27.14 87 ALA A C 1
ATOM 675 O O . ALA A 1 87 ? 64.503 15.720 11.665 1.00 27.14 87 ALA A O 1
ATOM 676 N N . THR A 1 88 ? 62.621 14.861 12.576 1.00 26.47 88 THR A N 1
ATOM 677 C CA . THR A 1 88 ? 63.018 14.920 14.001 1.00 26.47 88 THR A CA 1
ATOM 678 C C . THR A 1 88 ? 62.397 13.731 14.763 1.00 26.47 88 THR A C 1
ATOM 680 O O . THR A 1 88 ? 61.566 13.018 14.206 1.00 26.47 88 THR A O 1
ATOM 683 N N . GLN A 1 89 ? 62.852 13.438 15.989 1.00 28.19 89 GLN A N 1
ATOM 684 C CA . GLN A 1 89 ? 62.691 12.127 16.649 1.00 28.19 89 GLN A CA 1
ATOM 685 C C . GLN A 1 89 ? 61.849 12.142 17.944 1.00 28.19 89 GLN A C 1
ATOM 687 O O . GLN A 1 89 ? 61.836 13.159 18.630 1.00 28.19 89 GLN A O 1
ATOM 692 N N . LYS A 1 90 ? 61.402 10.932 18.351 1.00 26.44 90 LYS A N 1
ATOM 693 C CA . LYS A 1 90 ? 61.126 10.468 19.741 1.00 26.44 90 LYS A CA 1
ATOM 694 C C . LYS A 1 90 ? 59.861 11.039 20.430 1.00 26.44 90 LYS A C 1
ATOM 696 O O . LYS A 1 90 ? 59.341 12.058 20.002 1.00 26.44 90 LYS A O 1
ATOM 701 N N . THR A 1 91 ? 59.279 10.388 21.450 1.00 25.31 91 THR A N 1
ATOM 702 C CA . THR A 1 91 ? 59.735 9.222 22.262 1.00 25.31 91 THR A CA 1
ATOM 703 C C . THR A 1 91 ? 58.569 8.284 22.629 1.00 25.31 91 THR A C 1
ATOM 705 O O . THR A 1 91 ? 57.416 8.696 22.569 1.00 25.31 91 THR A O 1
ATOM 708 N N . GLU A 1 92 ? 58.874 7.048 23.036 1.00 27.03 92 GLU A N 1
ATOM 709 C CA . GLU A 1 92 ? 57.939 6.051 23.596 1.00 27.03 92 GLU A CA 1
ATOM 710 C C . GLU A 1 92 ? 57.781 6.198 25.125 1.00 27.03 92 GLU A C 1
ATOM 712 O O . GLU A 1 92 ? 58.724 6.662 25.769 1.00 27.03 92 GLU A O 1
ATOM 717 N N . SER A 1 93 ? 56.671 5.700 25.701 1.00 26.25 93 SER A N 1
ATOM 718 C CA . SER A 1 93 ? 56.685 4.688 26.789 1.00 26.25 93 SER A CA 1
ATOM 719 C C . SER A 1 93 ? 55.279 4.316 27.311 1.00 26.25 93 SER A C 1
ATOM 721 O O . SER A 1 93 ? 54.380 5.152 27.372 1.00 26.25 93 SER A O 1
ATOM 723 N N . ASP A 1 94 ? 55.099 3.046 27.697 1.00 25.44 94 ASP A N 1
ATOM 724 C CA . ASP A 1 94 ? 53.865 2.488 28.277 1.00 25.44 94 ASP A CA 1
ATOM 725 C C . ASP A 1 94 ? 53.779 2.643 29.808 1.00 25.44 94 ASP A C 1
ATOM 727 O O . ASP A 1 94 ? 54.801 2.687 30.496 1.00 25.44 94 ASP A O 1
ATOM 731 N N . VAL A 1 95 ? 52.557 2.579 30.360 1.00 25.81 95 VAL A N 1
ATOM 732 C CA . VAL A 1 95 ? 52.298 2.228 31.772 1.00 25.81 95 VAL A CA 1
ATOM 733 C C . VAL A 1 95 ? 51.060 1.324 31.866 1.00 25.81 95 VAL A C 1
ATOM 735 O O . VAL A 1 95 ? 50.019 1.624 31.288 1.00 25.81 95 VAL A O 1
ATOM 738 N N . SER A 1 96 ? 51.169 0.228 32.621 1.00 24.95 96 SER A N 1
ATOM 739 C CA . SER A 1 96 ? 50.073 -0.685 32.983 1.00 24.95 96 SER A CA 1
ATOM 740 C C . SER A 1 96 ? 49.589 -0.459 34.422 1.00 24.95 96 SER A C 1
ATOM 742 O O . SER A 1 96 ? 50.352 0.045 35.245 1.00 24.95 96 SER A O 1
ATOM 744 N N . THR A 1 97 ? 48.398 -0.951 34.774 1.00 25.72 97 THR A N 1
ATOM 745 C CA . THR A 1 97 ? 47.892 -0.932 36.161 1.00 25.72 97 THR A CA 1
ATOM 746 C C . THR A 1 97 ? 47.107 -2.199 36.498 1.00 25.72 97 THR A C 1
ATOM 748 O O . THR A 1 97 ? 46.277 -2.629 35.701 1.00 25.72 97 THR A O 1
ATOM 751 N N . ASP A 1 98 ? 47.350 -2.769 37.684 1.00 25.25 98 ASP A N 1
ATOM 752 C CA . ASP A 1 98 ? 46.576 -3.870 38.278 1.00 25.25 98 ASP A CA 1
ATOM 753 C C . ASP A 1 98 ? 46.796 -3.921 39.817 1.00 25.25 98 ASP A C 1
ATOM 755 O O . ASP A 1 98 ? 47.825 -3.448 40.301 1.00 25.25 98 ASP A O 1
ATOM 759 N N . GLN A 1 99 ? 45.869 -4.566 40.540 1.00 27.53 99 GLN A N 1
ATOM 760 C CA . GLN A 1 99 ? 45.873 -4.962 41.970 1.00 27.53 99 GLN A CA 1
ATOM 761 C C . GLN A 1 99 ? 45.542 -3.954 43.109 1.00 27.53 99 GLN A C 1
ATOM 763 O O . GLN A 1 99 ? 45.756 -2.752 43.014 1.00 27.53 99 GLN A O 1
ATOM 768 N N . GLN A 1 100 ? 45.092 -4.561 44.231 1.00 23.86 100 GLN A N 1
ATOM 769 C CA . GLN A 1 100 ? 44.758 -4.051 45.588 1.00 23.86 100 GLN A CA 1
ATOM 770 C C . GLN A 1 100 ? 43.430 -3.264 45.724 1.00 23.86 100 GLN A C 1
ATOM 772 O O . GLN A 1 100 ? 43.265 -2.244 45.070 1.00 23.86 100 GLN A O 1
ATOM 777 N N . VAL A 1 101 ? 42.377 -3.654 46.476 1.00 23.92 101 VAL A N 1
ATOM 778 C CA . VAL A 1 101 ? 42.043 -4.701 47.498 1.00 23.92 101 VAL A CA 1
ATOM 779 C C . VAL A 1 101 ? 42.122 -4.294 48.995 1.00 23.92 101 VAL A C 1
ATOM 781 O O . VAL A 1 101 ? 43.197 -4.028 49.514 1.00 23.92 101 VAL A O 1
ATOM 784 N N . ASP A 1 102 ? 40.948 -4.409 49.649 1.00 26.31 102 ASP A N 1
ATOM 785 C CA . ASP A 1 102 ? 40.592 -4.591 51.082 1.00 26.31 102 ASP A CA 1
ATOM 786 C C . ASP A 1 102 ? 40.506 -3.451 52.143 1.00 26.31 102 ASP A C 1
ATOM 788 O O . ASP A 1 102 ? 41.486 -2.811 52.499 1.00 26.31 102 ASP A O 1
ATOM 792 N N . GLN A 1 103 ? 39.305 -3.409 52.771 1.00 25.56 103 GLN A N 1
ATOM 793 C CA . GLN A 1 103 ? 38.928 -3.038 54.165 1.00 25.56 103 GLN A CA 1
ATOM 794 C C . GLN A 1 103 ? 39.085 -1.556 54.614 1.00 25.56 103 GLN A C 1
ATOM 796 O O . GLN A 1 103 ? 39.936 -0.825 54.131 1.00 25.56 103 GLN A O 1
ATOM 801 N N . ILE A 1 104 ? 38.197 -0.985 55.453 1.00 24.77 104 ILE A N 1
ATOM 802 C CA . ILE A 1 104 ? 37.955 -1.263 56.895 1.00 24.77 104 ILE A CA 1
ATOM 803 C C . ILE A 1 104 ? 36.490 -0.955 57.343 1.00 24.77 104 ILE A C 1
ATOM 805 O O . ILE A 1 104 ? 35.717 -0.339 56.617 1.00 24.77 104 ILE A O 1
ATOM 809 N N . ILE A 1 105 ? 36.113 -1.429 58.542 1.00 25.73 105 ILE A N 1
ATOM 810 C CA . ILE A 1 105 ? 34.789 -1.381 59.216 1.00 25.73 105 ILE A CA 1
ATOM 811 C C . ILE A 1 105 ? 34.599 -0.088 60.056 1.00 25.73 105 ILE A C 1
ATOM 813 O O . ILE A 1 105 ? 35.581 0.388 60.619 1.00 25.73 105 ILE A O 1
ATOM 817 N N . GLY A 1 106 ? 33.362 0.420 60.257 1.00 24.45 106 GLY A N 1
ATOM 818 C CA . GLY A 1 106 ? 33.100 1.417 61.325 1.00 24.45 106 GLY A CA 1
ATOM 819 C C . GLY A 1 106 ? 31.718 2.107 61.424 1.00 24.45 106 GLY A C 1
ATOM 820 O O . GLY A 1 106 ? 31.602 3.254 61.022 1.00 24.45 106 GLY A O 1
ATOM 821 N N . GLU A 1 107 ? 30.744 1.441 62.064 1.00 26.22 107 GLU A N 1
ATOM 822 C CA . GLU A 1 107 ? 29.648 1.994 62.914 1.00 26.22 107 GLU A CA 1
ATOM 823 C C . GLU A 1 107 ? 28.631 3.065 62.405 1.00 26.22 107 GLU A C 1
ATOM 825 O O . GLU A 1 107 ? 28.630 3.514 61.264 1.00 26.22 107 GLU A O 1
ATOM 830 N N . HIS A 1 108 ? 27.633 3.339 63.262 1.00 25.33 108 HIS A N 1
ATOM 831 C CA . HIS A 1 108 ? 26.343 3.996 62.987 1.00 25.33 108 HIS A CA 1
ATOM 832 C C . HIS A 1 108 ? 26.379 5.531 62.858 1.00 25.33 108 HIS A C 1
ATOM 834 O O . HIS A 1 108 ? 27.148 6.187 63.555 1.00 25.33 108 HIS A O 1
ATOM 840 N N . LEU A 1 109 ? 25.388 6.097 62.144 1.00 27.02 109 LEU A N 1
ATOM 841 C CA . LEU A 1 109 ? 24.491 7.146 62.676 1.00 27.02 109 LEU A CA 1
ATOM 842 C C . LEU A 1 109 ? 23.205 7.303 61.822 1.00 27.02 109 LEU A C 1
ATOM 844 O O . LEU A 1 109 ? 22.976 6.528 60.894 1.00 27.02 109 LEU A O 1
ATOM 848 N N . GLU A 1 110 ? 22.315 8.216 62.220 1.00 25.88 110 GLU A N 1
ATOM 849 C CA . GLU A 1 110 ? 20.871 8.210 61.915 1.00 25.88 110 GLU A CA 1
ATOM 850 C C . GLU A 1 110 ? 20.419 8.983 60.650 1.00 25.88 110 GLU A C 1
ATOM 852 O O . GLU A 1 110 ? 21.119 9.839 60.120 1.00 25.88 110 GLU A O 1
ATOM 857 N N . HIS A 1 111 ? 19.181 8.687 60.223 1.00 27.69 111 HIS A N 1
ATOM 858 C CA . HIS A 1 111 ? 18.233 9.507 59.442 1.00 27.69 111 HIS A CA 1
ATOM 859 C C . HIS A 1 111 ? 18.745 10.588 58.458 1.00 27.69 111 HIS A C 1
ATOM 861 O O . HIS A 1 111 ? 19.045 11.716 58.844 1.00 27.69 111 HIS A O 1
ATOM 867 N N . SER A 1 112 ? 18.593 10.340 57.149 1.00 26.28 112 SER A N 1
ATOM 868 C CA . SER A 1 112 ? 18.112 11.353 56.177 1.00 26.28 112 SER A CA 1
ATOM 869 C C . SER A 1 112 ? 17.746 10.738 54.814 1.00 26.28 112 SER A C 1
ATOM 871 O O . SER A 1 112 ? 18.336 9.747 54.391 1.00 26.28 112 SER A O 1
ATOM 873 N N . GLU A 1 113 ? 16.765 11.325 54.116 1.00 27.05 113 GLU A N 1
ATOM 874 C CA . GLU A 1 113 ? 16.424 10.975 52.727 1.00 27.05 113 GLU A CA 1
ATOM 875 C C . GLU A 1 113 ? 17.331 11.726 51.728 1.00 27.05 113 GLU A C 1
ATOM 877 O O . GLU A 1 113 ? 17.425 12.955 51.804 1.00 27.05 113 GLU A O 1
ATOM 882 N N . PRO A 1 114 ? 17.958 11.052 50.744 1.00 29.84 114 PRO A N 1
ATOM 883 C CA . PRO A 1 114 ? 18.778 11.721 49.736 1.00 29.84 114 PRO A CA 1
ATOM 884 C C . PRO A 1 114 ? 17.974 12.098 48.476 1.00 29.84 114 PRO A C 1
ATOM 886 O O . PRO A 1 114 ? 17.827 11.307 47.541 1.00 29.84 114 PRO A O 1
ATOM 889 N N . GLN A 1 115 ? 17.512 13.350 48.394 1.00 27.91 115 GLN A N 1
ATOM 890 C CA . GLN A 1 115 ? 17.027 13.932 47.133 1.00 27.91 115 GLN A CA 1
ATOM 891 C C . GLN A 1 115 ? 18.199 14.172 46.161 1.00 27.91 115 GLN A C 1
ATOM 893 O O . GLN A 1 115 ? 18.952 15.135 46.318 1.00 27.91 115 GLN A O 1
ATOM 898 N N . HIS A 1 116 ? 18.343 13.348 45.118 1.00 28.80 116 HIS A N 1
ATOM 899 C CA . HIS A 1 116 ? 19.389 13.538 44.104 1.00 28.80 116 HIS A CA 1
ATOM 900 C C . HIS A 1 116 ? 18.891 14.214 42.818 1.00 28.80 116 HIS A C 1
ATOM 902 O O . HIS A 1 116 ? 18.250 13.611 41.961 1.00 28.80 116 HIS A O 1
ATOM 908 N N . PHE A 1 117 ? 19.279 15.482 42.656 1.00 27.44 117 PHE A N 1
ATOM 909 C CA . PHE A 1 117 ? 19.160 16.234 41.406 1.00 27.44 117 PHE A CA 1
ATOM 910 C C . PHE A 1 117 ? 20.068 15.659 40.306 1.00 27.44 117 PHE A C 1
ATOM 912 O O . PHE A 1 117 ? 21.293 15.662 40.450 1.00 27.44 117 PHE A O 1
ATOM 919 N N . PHE A 1 118 ? 19.502 15.331 39.142 1.00 25.23 118 PHE A N 1
ATOM 920 C CA . PHE A 1 118 ? 20.278 15.253 37.901 1.00 25.23 118 PHE A CA 1
ATOM 921 C C . PHE A 1 118 ? 20.580 16.668 37.382 1.00 25.23 118 PHE A C 1
ATOM 923 O O . PHE A 1 118 ? 19.689 17.384 36.926 1.00 25.23 118 PHE A O 1
ATOM 930 N N . ARG A 1 119 ? 21.854 17.082 37.421 1.00 27.19 119 ARG A N 1
ATOM 931 C CA . ARG A 1 119 ? 22.325 18.295 36.731 1.00 27.19 119 ARG A CA 1
ATOM 932 C C . ARG A 1 119 ? 22.732 17.956 35.299 1.00 27.19 119 ARG A C 1
ATOM 934 O O . ARG A 1 119 ? 23.683 17.210 35.096 1.00 27.19 119 ARG A O 1
ATOM 941 N N . SER A 1 120 ? 22.071 18.567 34.316 1.00 28.05 120 SER A N 1
ATOM 942 C CA . SER A 1 120 ? 22.561 18.567 32.930 1.00 28.05 120 SER A CA 1
ATOM 943 C C . SER A 1 120 ? 23.787 19.488 32.778 1.00 28.05 120 SER A C 1
ATOM 945 O O . SER A 1 120 ? 23.838 20.528 33.448 1.00 28.05 120 SER A O 1
ATOM 947 N N . PRO A 1 121 ? 24.766 19.170 31.908 1.00 28.66 121 PRO A N 1
ATOM 948 C CA . PRO A 1 121 ? 25.900 20.055 31.638 1.00 28.66 121 PRO A CA 1
ATOM 949 C C . PRO A 1 121 ? 25.450 21.368 30.984 1.00 28.66 121 PRO A C 1
ATOM 951 O O . PRO A 1 121 ? 24.665 21.360 30.037 1.00 28.66 121 PRO A O 1
ATOM 954 N N . LYS A 1 122 ? 25.978 22.508 31.447 1.00 30.34 122 LYS A N 1
ATOM 955 C CA . LYS A 1 122 ? 25.782 23.797 30.766 1.00 30.34 122 LYS A CA 1
ATOM 956 C C . LYS A 1 122 ? 26.794 23.947 29.631 1.00 30.34 122 LYS A C 1
ATOM 958 O O . LYS A 1 122 ? 27.991 24.042 29.890 1.00 30.34 122 LYS A O 1
ATOM 963 N N . ILE A 1 123 ? 26.309 24.027 28.395 1.00 33.62 123 ILE A N 1
ATOM 964 C CA . ILE A 1 123 ? 27.109 24.468 27.247 1.00 33.62 123 ILE A CA 1
ATOM 965 C C . ILE A 1 123 ? 27.221 25.998 27.309 1.00 33.62 123 ILE A C 1
ATOM 967 O O . ILE A 1 123 ? 26.208 26.689 27.391 1.00 33.62 123 ILE A O 1
ATOM 971 N N . ASN A 1 124 ? 28.446 26.529 27.275 1.00 34.72 124 ASN A N 1
ATOM 972 C CA . ASN A 1 124 ? 28.690 27.970 27.182 1.00 34.72 124 ASN A CA 1
ATOM 973 C C . ASN A 1 124 ? 28.669 28.407 25.712 1.00 34.72 124 ASN A C 1
ATOM 975 O O . ASN A 1 124 ? 29.501 27.958 24.925 1.00 34.72 124 ASN A O 1
ATOM 979 N N . ILE A 1 125 ? 27.759 29.316 25.359 1.00 36.00 125 ILE A N 1
ATOM 980 C CA . ILE A 1 125 ? 27.715 29.966 24.042 1.00 36.00 125 ILE A CA 1
ATOM 981 C C . ILE A 1 125 ? 28.387 31.348 24.162 1.00 36.00 125 ILE A C 1
ATOM 983 O O . ILE A 1 125 ? 28.069 32.080 25.103 1.00 36.00 125 ILE A O 1
ATOM 987 N N . PRO A 1 126 ? 29.310 31.735 23.258 1.00 33.88 126 PRO A N 1
ATOM 988 C CA . PRO A 1 126 ? 29.950 33.050 23.294 1.00 33.88 126 PRO A CA 1
ATOM 989 C C . PRO A 1 126 ? 28.956 34.217 23.183 1.00 33.88 126 PRO A C 1
ATOM 991 O O . PRO A 1 126 ? 27.997 34.173 22.411 1.00 33.88 126 PRO A O 1
ATOM 994 N N . ALA A 1 127 ? 29.225 35.298 23.920 1.00 37.59 127 ALA A N 1
ATOM 995 C CA . ALA A 1 127 ? 28.389 36.497 23.962 1.00 37.59 127 ALA A CA 1
ATOM 996 C C . ALA A 1 127 ? 28.511 37.342 22.674 1.00 37.59 127 ALA A C 1
ATOM 998 O O . ALA A 1 127 ? 29.188 38.367 22.648 1.00 37.59 127 ALA A O 1
ATOM 999 N N . GLY A 1 128 ? 27.853 36.894 21.602 1.00 37.44 128 GLY A N 1
ATOM 1000 C CA . GLY A 1 128 ? 27.782 37.609 20.319 1.00 37.44 128 GLY A CA 1
ATOM 1001 C C . GLY A 1 128 ? 26.636 37.196 19.383 1.00 37.44 128 GLY A C 1
ATOM 1002 O O . GLY A 1 128 ? 26.471 37.811 18.336 1.00 37.44 128 GLY A O 1
ATOM 1003 N N . LEU A 1 129 ? 25.838 36.179 19.738 1.00 35.09 129 LEU A N 1
ATOM 1004 C CA . LEU A 1 129 ? 24.763 35.627 18.899 1.00 35.09 129 LEU A CA 1
ATOM 1005 C C . LEU A 1 129 ? 23.462 35.436 19.701 1.00 35.09 129 LEU A C 1
ATOM 1007 O O . LEU A 1 129 ? 23.020 34.315 19.936 1.00 35.09 129 LEU A O 1
ATOM 1011 N N . VAL A 1 130 ? 22.851 36.544 20.137 1.00 35.38 130 VAL A N 1
ATOM 1012 C CA . VAL A 1 130 ? 21.538 36.549 20.812 1.00 35.38 130 VAL A CA 1
ATOM 1013 C C . VAL A 1 130 ? 20.649 37.650 20.213 1.00 35.38 130 VAL A C 1
ATOM 1015 O O . VAL A 1 130 ? 20.908 38.829 20.455 1.00 35.38 130 VAL A O 1
ATOM 1018 N N . PRO A 1 131 ? 19.600 37.303 19.440 1.00 35.69 131 PRO A N 1
ATOM 1019 C CA . PRO A 1 131 ? 18.555 38.247 19.040 1.00 35.69 131 PRO A CA 1
ATOM 1020 C C . PRO A 1 131 ? 17.781 38.796 20.253 1.00 35.69 131 PRO A C 1
ATOM 1022 O O . PRO A 1 131 ? 17.600 38.109 21.257 1.00 35.69 131 PRO A O 1
ATOM 1025 N N . GLY A 1 132 ? 17.329 40.050 20.175 1.00 33.16 132 GLY A N 1
ATOM 1026 C CA . GLY A 1 132 ? 16.831 40.800 21.335 1.00 33.16 132 GLY A CA 1
ATOM 1027 C C . GLY A 1 132 ? 15.534 40.264 21.961 1.00 33.16 132 GLY A C 1
ATOM 1028 O O . GLY A 1 132 ? 14.478 40.258 21.331 1.00 33.16 132 GLY A O 1
ATOM 1029 N N . HIS A 1 133 ? 15.586 39.931 23.253 1.00 36.97 133 HIS A N 1
ATOM 1030 C CA . HIS A 1 133 ? 14.468 39.427 24.071 1.00 36.97 133 HIS A CA 1
ATOM 1031 C C . HIS A 1 133 ? 13.412 40.503 24.450 1.00 36.97 133 HIS A C 1
ATOM 1033 O O . HIS A 1 133 ? 12.963 40.576 25.594 1.00 36.97 133 HIS A O 1
ATOM 1039 N N . HIS A 1 134 ? 13.005 41.365 23.509 1.00 35.03 134 HIS A N 1
ATOM 1040 C CA . HIS A 1 134 ? 12.072 42.482 23.763 1.00 35.03 134 HIS A CA 1
ATOM 1041 C C . HIS A 1 134 ? 10.886 42.620 22.789 1.00 35.03 134 HIS A C 1
ATOM 1043 O O . HIS A 1 134 ? 10.044 43.482 23.007 1.00 35.03 134 HIS A O 1
ATOM 1049 N N . GLN A 1 135 ? 10.740 41.752 21.778 1.00 33.69 135 GLN A N 1
ATOM 1050 C CA . GLN A 1 135 ? 9.534 41.727 20.920 1.00 33.69 135 GLN A CA 1
ATOM 1051 C C . GLN A 1 135 ? 8.543 40.592 21.241 1.00 33.69 135 GLN A C 1
ATOM 1053 O O . GLN A 1 135 ? 7.402 40.634 20.795 1.00 33.69 135 GLN A O 1
ATOM 1058 N N . ILE A 1 136 ? 8.931 39.599 22.049 1.00 33.88 136 ILE A N 1
ATOM 1059 C CA . ILE A 1 136 ? 8.076 38.433 22.346 1.00 33.88 136 ILE A CA 1
ATOM 1060 C C . ILE A 1 136 ? 6.994 38.764 23.394 1.00 33.88 136 ILE A C 1
ATOM 1062 O O . ILE A 1 136 ? 5.874 38.270 23.294 1.00 33.88 136 ILE A O 1
ATOM 1066 N N . GLN A 1 137 ? 7.287 39.648 24.358 1.00 33.41 137 GLN A N 1
ATOM 1067 C CA . GLN A 1 137 ? 6.352 40.009 25.435 1.00 33.41 137 GLN A CA 1
ATOM 1068 C C . GLN A 1 137 ? 5.073 40.686 24.897 1.00 33.41 137 GLN A C 1
ATOM 1070 O O . GLN A 1 137 ? 3.966 40.307 25.264 1.00 33.41 137 GLN A O 1
ATOM 1075 N N . GLN A 1 138 ? 5.222 41.639 23.967 1.00 33.53 138 GLN A N 1
ATOM 1076 C CA . GLN A 1 138 ? 4.111 42.448 23.443 1.00 33.53 138 GLN A CA 1
ATOM 1077 C C . GLN A 1 138 ? 3.149 41.660 22.536 1.00 33.53 138 GLN A C 1
ATOM 1079 O O . GLN A 1 138 ? 1.978 42.018 22.427 1.00 33.53 138 GLN A O 1
ATOM 1084 N N . HIS A 1 139 ? 3.597 40.561 21.918 1.00 32.06 139 HIS A N 1
ATOM 1085 C CA . HIS A 1 139 ? 2.694 39.663 21.190 1.00 32.06 139 HIS A CA 1
ATOM 1086 C C . HIS A 1 139 ? 1.881 38.748 22.115 1.00 32.06 139 HIS A C 1
ATOM 1088 O O . HIS A 1 139 ? 0.766 38.382 21.750 1.00 32.06 139 HIS A O 1
ATOM 1094 N N . ALA A 1 140 ? 2.384 38.404 23.306 1.00 34.16 140 ALA A N 1
ATOM 1095 C CA . ALA A 1 140 ? 1.642 37.570 24.251 1.00 34.16 140 ALA A CA 1
ATOM 1096 C C . ALA A 1 140 ? 0.403 38.295 24.806 1.00 34.16 140 ALA A C 1
ATOM 1098 O O . ALA A 1 140 ? -0.677 37.714 24.856 1.00 34.16 140 ALA A O 1
ATOM 1099 N N . GLU A 1 141 ? 0.539 39.574 25.165 1.00 32.31 141 GLU A N 1
ATOM 1100 C CA . GLU A 1 141 ? -0.555 40.375 25.732 1.00 32.31 141 GLU A CA 1
ATOM 1101 C C . GLU A 1 141 ? -1.628 40.697 24.677 1.00 32.31 141 GLU A C 1
ATOM 1103 O O . GLU A 1 141 ? -2.820 40.501 24.923 1.00 32.31 141 GLU A O 1
ATOM 1108 N N . HIS A 1 142 ? -1.225 41.068 23.455 1.00 30.00 142 HIS A N 1
ATOM 1109 C CA . HIS A 1 142 ? -2.177 41.404 22.389 1.00 30.00 142 HIS A CA 1
ATOM 1110 C C . HIS A 1 142 ? -3.033 40.201 21.931 1.00 30.00 142 HIS A C 1
ATOM 1112 O O . HIS A 1 142 ? -4.158 40.391 21.466 1.00 30.00 142 HIS A O 1
ATOM 1118 N N . LEU A 1 143 ? -2.544 38.964 22.095 1.00 31.00 143 LEU A N 1
ATOM 1119 C CA . LEU A 1 143 ? -3.299 37.740 21.790 1.00 31.00 143 LEU A CA 1
ATOM 1120 C C . LEU A 1 143 ? -4.389 37.407 22.825 1.00 31.00 143 LEU A C 1
ATOM 1122 O O . LEU A 1 143 ? -5.296 36.638 22.506 1.00 31.00 143 LEU A O 1
ATOM 1126 N N . VAL A 1 144 ? -4.342 37.981 24.033 1.00 33.84 144 VAL A N 1
ATOM 1127 C CA . VAL A 1 144 ? -5.345 37.727 25.084 1.00 33.84 144 VAL A CA 1
ATOM 1128 C C . VAL A 1 144 ? -6.573 38.633 24.923 1.00 33.84 144 VAL A C 1
ATOM 1130 O O . VAL A 1 144 ? -7.702 38.160 25.056 1.00 33.84 144 VAL A O 1
ATOM 1133 N N . GLU A 1 145 ? -6.393 39.909 24.568 1.00 29.94 145 GLU A N 1
ATOM 1134 C CA . GLU A 1 145 ? -7.514 40.865 24.462 1.00 29.94 145 GLU A CA 1
ATOM 1135 C C . GLU A 1 145 ? -8.379 40.701 23.197 1.00 29.94 145 GLU A C 1
ATOM 1137 O O . GLU A 1 145 ? -9.546 41.094 23.187 1.00 29.94 145 GLU A O 1
ATOM 1142 N N . VAL A 1 146 ? -7.871 40.062 22.136 1.00 30.69 146 VAL A N 1
ATOM 1143 C CA . VAL A 1 146 ? -8.651 39.818 20.899 1.00 30.69 146 VAL A CA 1
ATOM 1144 C C . VAL A 1 146 ? -9.726 38.727 21.088 1.00 30.69 146 VAL A C 1
ATOM 1146 O O . VAL A 1 146 ? -10.665 38.631 20.294 1.00 30.69 146 VAL A O 1
ATOM 1149 N N . GLY A 1 147 ? -9.667 37.953 22.180 1.00 31.16 147 GLY A N 1
ATOM 1150 C CA . GLY A 1 147 ? -10.531 36.799 22.463 1.00 31.16 147 GLY A CA 1
ATOM 1151 C C . GLY A 1 147 ? -12.027 37.067 22.709 1.00 31.16 147 GLY A C 1
ATOM 1152 O O . GLY A 1 147 ? -12.720 36.152 23.146 1.00 31.16 147 GLY A O 1
ATOM 1153 N N . HIS A 1 148 ? -12.539 38.279 22.460 1.00 34.28 148 HIS A N 1
ATOM 1154 C CA . HIS A 1 148 ? -13.953 38.641 22.663 1.00 34.28 148 HIS A CA 1
ATOM 1155 C C . HIS A 1 148 ? -14.707 39.138 21.413 1.00 34.28 148 HIS A C 1
ATOM 1157 O O . HIS A 1 148 ? -15.914 39.368 21.500 1.00 34.28 148 HIS A O 1
ATOM 1163 N N . ASN A 1 149 ? -14.068 39.237 20.238 1.00 27.14 149 ASN A N 1
ATOM 1164 C CA . ASN A 1 149 ? -14.783 39.523 18.985 1.00 27.14 149 ASN A CA 1
ATOM 1165 C C . ASN A 1 149 ? -15.171 38.234 18.244 1.00 27.14 149 ASN A C 1
ATOM 1167 O O . ASN A 1 149 ? -14.330 37.433 17.841 1.00 27.14 149 ASN A O 1
ATOM 1171 N N . SER A 1 150 ? -16.477 38.046 18.045 1.00 37.81 150 SER A N 1
ATOM 1172 C CA . SER A 1 150 ? -17.105 36.802 17.583 1.00 37.81 150 SER A CA 1
ATOM 1173 C C . SER A 1 150 ? -17.035 36.584 16.063 1.00 37.81 150 SER A C 1
ATOM 1175 O O . SER A 1 150 ? -18.046 36.353 15.393 1.00 37.81 150 SER A O 1
ATOM 1177 N N . HIS A 1 151 ? -15.824 36.582 15.503 1.00 30.78 151 HIS A N 1
ATOM 1178 C CA . HIS A 1 151 ? -15.611 36.112 14.135 1.00 30.78 151 HIS A CA 1
ATOM 1179 C C . HIS A 1 151 ? -15.850 34.600 14.047 1.00 30.78 151 HIS A C 1
ATOM 1181 O O . HIS A 1 151 ? -15.023 33.780 14.444 1.00 30.78 151 HIS A O 1
ATOM 1187 N N . GLN A 1 152 ? -17.009 34.228 13.504 1.00 38.44 152 GLN A N 1
ATOM 1188 C CA . GLN A 1 152 ? -17.333 32.844 13.179 1.00 38.44 152 GLN A CA 1
ATOM 1189 C C . GLN A 1 152 ? -16.355 32.333 12.114 1.00 38.44 152 GLN A C 1
ATOM 1191 O O . GLN A 1 152 ? -16.530 32.623 10.929 1.00 38.44 152 GLN A O 1
ATOM 1196 N N . HIS A 1 153 ? -15.357 31.538 12.508 1.00 36.31 153 HIS A N 1
ATOM 1197 C CA . HIS A 1 153 ? -14.585 30.741 11.556 1.00 36.31 153 HIS A CA 1
ATOM 1198 C C . HIS A 1 153 ? -15.546 29.803 10.815 1.00 36.31 153 HIS A C 1
ATOM 1200 O O . HIS A 1 153 ? -16.055 28.830 11.376 1.00 36.31 153 HIS A O 1
ATOM 1206 N N . HIS A 1 154 ? -15.836 30.137 9.557 1.00 41.03 154 HIS A N 1
ATOM 1207 C CA . HIS A 1 154 ? -16.729 29.364 8.708 1.00 41.03 154 HIS A CA 1
ATOM 1208 C C . HIS A 1 154 ? -16.040 28.050 8.341 1.00 41.03 154 HIS A C 1
ATOM 1210 O O . HIS A 1 154 ? -15.135 28.023 7.514 1.00 41.03 154 HIS A O 1
ATOM 1216 N N . ASN A 1 155 ? -16.458 26.959 8.983 1.00 50.78 155 ASN A N 1
ATOM 1217 C CA . ASN A 1 155 ? -16.047 25.612 8.611 1.00 50.78 155 ASN A CA 1
ATOM 1218 C C . ASN A 1 155 ? -16.707 25.255 7.259 1.00 50.78 155 ASN A C 1
ATOM 1220 O O . ASN A 1 155 ? -17.936 25.116 7.233 1.00 50.78 155 ASN A O 1
ATOM 1224 N N . PRO A 1 156 ? -15.941 25.064 6.163 1.00 53.66 156 PRO A N 1
ATOM 1225 C CA . PRO A 1 156 ? -16.513 24.792 4.842 1.00 53.66 156 PRO A CA 1
ATOM 1226 C C . PRO A 1 156 ? -17.361 23.516 4.815 1.00 53.66 156 PRO A C 1
ATOM 1228 O O . PRO A 1 156 ? -18.402 23.483 4.168 1.00 53.66 156 PRO A O 1
ATOM 1231 N N . VAL A 1 157 ? -16.979 22.498 5.596 1.00 57.34 157 VAL A N 1
ATOM 1232 C CA . VAL A 1 157 ? -17.719 21.232 5.727 1.00 57.34 157 VAL A CA 1
ATOM 1233 C C . VAL A 1 157 ? -19.081 21.462 6.384 1.00 57.34 157 VAL A C 1
ATOM 1235 O O . VAL A 1 157 ? -20.093 20.933 5.934 1.00 57.34 157 VAL A O 1
ATOM 1238 N N . ALA A 1 158 ? -19.142 22.307 7.418 1.00 49.28 158 ALA A N 1
ATOM 1239 C CA . ALA A 1 158 ? -20.407 22.662 8.062 1.00 49.28 158 ALA A CA 1
ATOM 1240 C C . ALA A 1 158 ? -21.321 23.479 7.133 1.00 49.28 158 ALA A C 1
ATOM 1242 O O . ALA A 1 158 ? -22.543 23.372 7.232 1.00 49.28 158 ALA A O 1
ATOM 1243 N N . GLN A 1 159 ? -20.738 24.272 6.230 1.00 50.34 159 GLN A N 1
ATOM 1244 C CA . GLN A 1 159 ? -21.472 25.055 5.240 1.00 50.34 159 GLN A CA 1
ATOM 1245 C C . GLN A 1 159 ? -22.014 24.152 4.118 1.00 50.34 159 GLN A C 1
ATOM 1247 O O . GLN A 1 159 ? -23.217 24.166 3.864 1.00 50.34 159 GLN A O 1
ATOM 1252 N N . MET A 1 160 ? -21.178 23.274 3.553 1.00 53.38 160 MET A N 1
ATOM 1253 C CA . MET A 1 160 ? -21.563 22.254 2.566 1.00 53.38 160 MET A CA 1
ATOM 1254 C C . MET A 1 160 ? -22.699 21.355 3.080 1.00 53.38 160 MET A C 1
ATOM 1256 O O . MET A 1 160 ? -23.734 21.237 2.427 1.00 53.38 160 MET A O 1
ATOM 1260 N N . LEU A 1 161 ? -22.572 20.808 4.295 1.00 50.00 161 LEU A N 1
ATOM 1261 C CA . LEU A 1 161 ? -23.618 19.979 4.908 1.00 50.00 161 LEU A CA 1
ATOM 1262 C C . LEU A 1 161 ? -24.915 20.764 5.184 1.00 50.00 161 LEU A C 1
ATOM 1264 O O . LEU A 1 161 ? -26.005 20.205 5.060 1.00 50.00 161 LEU A O 1
ATOM 1268 N N . SER A 1 162 ? -24.831 22.067 5.487 1.00 49.03 162 SER A N 1
ATOM 1269 C CA . SER A 1 162 ? -26.024 22.905 5.705 1.00 49.03 162 SER A CA 1
ATOM 1270 C C . SER A 1 162 ? -26.852 23.168 4.440 1.00 49.03 162 SER A C 1
ATOM 1272 O O . SER A 1 162 ? -28.038 23.475 4.555 1.00 49.03 162 SER A O 1
ATOM 1274 N N . HIS A 1 163 ? -26.262 23.003 3.250 1.00 49.06 163 HIS A N 1
ATOM 1275 C CA . HIS A 1 163 ? -26.983 23.070 1.975 1.00 49.06 163 HIS A CA 1
ATOM 1276 C C . HIS A 1 163 ? -27.692 21.756 1.611 1.00 49.06 163 HIS A C 1
ATOM 1278 O O . HIS A 1 163 ? -28.636 21.786 0.826 1.00 49.06 163 HIS A O 1
ATOM 1284 N N . ILE A 1 164 ? -27.277 20.625 2.195 1.00 56.97 164 ILE A N 1
ATOM 1285 C CA . ILE A 1 164 ? -27.870 19.301 1.943 1.00 56.97 164 ILE A CA 1
ATOM 1286 C C . ILE A 1 164 ? -29.048 19.040 2.899 1.00 56.97 164 ILE A C 1
ATOM 1288 O O . ILE A 1 164 ? -30.069 18.502 2.476 1.00 56.97 164 ILE A O 1
ATOM 1292 N N . VAL A 1 165 ? -28.952 19.463 4.169 1.00 48.41 165 VAL A N 1
ATOM 1293 C CA . VAL A 1 165 ? -30.058 19.358 5.144 1.00 48.41 165 VAL A CA 1
ATOM 1294 C C . VAL A 1 165 ? -30.266 20.683 5.896 1.00 48.41 165 VAL A C 1
ATOM 1296 O O . VAL A 1 165 ? -29.557 20.963 6.872 1.00 48.41 165 VAL A O 1
ATOM 1299 N N . PRO A 1 166 ? -31.268 21.499 5.510 1.00 37.16 166 PRO A N 1
ATOM 1300 C CA . PRO A 1 166 ? -31.583 22.748 6.197 1.00 37.16 166 PRO A CA 1
ATOM 1301 C C . PRO A 1 166 ? -31.905 22.535 7.686 1.00 37.16 166 PRO A C 1
ATOM 1303 O O . PRO A 1 166 ? -32.875 21.875 8.049 1.00 37.16 166 PRO A O 1
ATOM 1306 N N . GLY A 1 167 ? -31.085 23.124 8.562 1.00 47.91 167 GLY A N 1
ATOM 1307 C CA . GLY A 1 167 ? -31.274 23.125 10.020 1.00 47.91 167 GLY A CA 1
ATOM 1308 C C . GLY A 1 167 ? -30.485 22.063 10.800 1.00 47.91 167 GLY A C 1
ATOM 1309 O O . GLY A 1 167 ? -30.289 22.227 12.006 1.00 47.91 167 GLY A O 1
ATOM 1310 N N . ALA A 1 168 ? -29.954 21.026 10.147 1.00 47.94 168 ALA A N 1
ATOM 1311 C CA . ALA A 1 168 ? -29.201 19.962 10.815 1.00 47.94 168 ALA A CA 1
ATOM 1312 C C . ALA A 1 168 ? -27.681 20.210 10.776 1.00 47.94 168 ALA A C 1
ATOM 1314 O O . ALA A 1 168 ? -26.946 19.547 10.047 1.00 47.94 168 ALA A O 1
ATOM 1315 N N . ARG A 1 169 ? -27.170 21.124 11.619 1.00 53.97 169 ARG A N 1
ATOM 1316 C CA . ARG A 1 169 ? -25.733 21.088 11.961 1.00 53.97 169 ARG A CA 1
ATOM 1317 C C . ARG A 1 169 ? -25.433 19.720 12.597 1.00 53.97 169 ARG A C 1
ATOM 1319 O O . ARG A 1 169 ? -26.100 19.395 13.586 1.00 53.97 169 ARG A O 1
ATOM 1326 N N . PRO A 1 170 ? -24.449 18.939 12.108 1.00 58.44 170 PRO A N 1
ATOM 1327 C CA . PRO A 1 170 ? -24.054 17.701 12.768 1.00 58.44 170 PRO A CA 1
ATOM 1328 C C . PRO A 1 170 ? -23.664 18.006 14.216 1.00 58.44 170 PRO A C 1
ATOM 1330 O O . PRO A 1 170 ? -22.749 18.795 14.466 1.00 58.44 170 PRO A O 1
ATOM 1333 N N . ARG A 1 171 ? -24.384 17.425 15.183 1.00 75.31 171 ARG A N 1
ATOM 1334 C CA . ARG A 1 171 ? -24.007 17.556 16.595 1.00 75.31 171 ARG A CA 1
ATOM 1335 C C . ARG A 1 171 ? -22.665 16.863 16.773 1.00 75.31 171 ARG A C 1
ATOM 1337 O O . ARG A 1 171 ? -22.532 15.69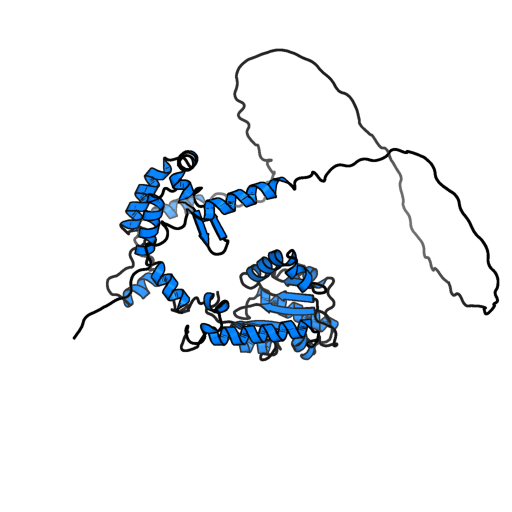7 16.407 1.00 75.31 171 ARG A O 1
ATOM 1344 N N . LEU A 1 172 ? -21.689 17.574 17.334 1.00 90.62 172 LEU A N 1
ATOM 1345 C CA . LEU A 1 172 ? -20.390 16.985 17.654 1.00 90.62 172 LEU A CA 1
ATOM 1346 C C . LEU A 1 172 ? -20.612 15.766 18.554 1.00 90.62 172 LEU A C 1
ATOM 1348 O O . LEU A 1 172 ? -21.471 15.807 19.436 1.00 90.62 172 LEU A O 1
ATOM 1352 N N . VAL A 1 173 ? -19.821 14.704 18.380 1.00 93.81 173 VAL A N 1
ATOM 1353 C CA . VAL A 1 173 ? -19.944 13.484 19.201 1.00 93.81 173 VAL A CA 1
ATOM 1354 C C . VAL A 1 173 ? -19.902 13.800 20.707 1.00 93.81 173 VAL A C 1
ATOM 1356 O O . VAL A 1 173 ? -20.693 13.261 21.478 1.00 93.81 173 VAL A O 1
ATOM 1359 N N . SER A 1 174 ? -19.108 14.804 21.096 1.00 95.12 174 SER A N 1
ATOM 1360 C CA . SER A 1 174 ? -18.982 15.350 22.455 1.00 95.12 174 SER A CA 1
ATOM 1361 C C . SER A 1 174 ? -20.240 16.027 23.030 1.00 95.12 174 SER A C 1
ATOM 1363 O O . SER A 1 174 ? -20.264 16.380 24.214 1.00 95.12 174 SER A O 1
ATOM 1365 N N . GLN A 1 175 ? -21.288 16.212 22.222 1.00 94.31 175 GLN A N 1
ATOM 1366 C CA . GLN A 1 175 ? -22.602 16.751 22.598 1.00 94.31 175 GLN A CA 1
ATOM 1367 C C . GLN A 1 175 ? -23.685 15.661 22.716 1.00 94.31 175 GLN A C 1
ATOM 1369 O O . GLN A 1 175 ? -24.824 15.977 23.064 1.00 94.31 175 GLN A O 1
ATOM 1374 N N . THR A 1 176 ? -23.370 14.394 22.425 1.00 95.25 176 THR A N 1
ATOM 1375 C CA . THR A 1 176 ? -24.328 13.283 22.559 1.00 95.25 176 THR A CA 1
ATOM 1376 C C . THR A 1 176 ? -24.557 12.908 24.033 1.00 95.25 176 THR A C 1
ATOM 1378 O O . THR A 1 176 ? -23.626 13.022 24.839 1.00 95.25 176 THR A O 1
ATOM 1381 N N . PRO A 1 177 ? -25.766 12.449 24.421 1.00 96.88 177 PRO A N 1
ATOM 1382 C CA . PRO A 1 177 ? -26.002 11.859 25.741 1.00 96.88 177 PRO A CA 1
ATOM 1383 C C . PRO A 1 177 ? -25.038 10.712 26.061 1.00 96.88 177 PRO A C 1
ATOM 1385 O O . PRO A 1 177 ? -24.615 10.586 27.207 1.00 96.88 177 PRO A O 1
ATOM 1388 N N . GLU A 1 178 ? -24.655 9.938 25.048 1.00 97.56 178 GLU A N 1
ATOM 1389 C CA . GLU A 1 178 ? -23.725 8.803 25.104 1.00 97.56 178 GLU A CA 1
ATOM 1390 C C . GLU A 1 178 ? -22.347 9.270 25.577 1.00 97.56 178 GLU A C 1
ATOM 1392 O O . GLU A 1 178 ? -21.858 8.827 26.615 1.00 97.56 178 GLU A O 1
ATOM 1397 N N . TRP A 1 179 ? -21.779 10.286 24.917 1.00 97.62 179 TRP A N 1
ATOM 1398 C CA . TRP A 1 179 ? -20.532 10.903 25.372 1.00 97.62 179 TRP A CA 1
ATOM 1399 C C . TRP A 1 179 ? -20.671 11.482 26.783 1.00 97.62 179 TRP A C 1
ATOM 1401 O O . TRP A 1 179 ? -19.730 11.416 27.567 1.00 97.62 179 TRP A O 1
ATOM 1411 N N . LYS A 1 180 ? -21.831 12.042 27.158 1.00 97.62 180 LYS A N 1
ATOM 1412 C CA . LYS A 1 180 ? -22.047 12.531 28.533 1.00 97.62 180 LYS A CA 1
ATOM 1413 C C . LYS A 1 180 ? -22.207 11.404 29.566 1.00 97.62 180 LYS A C 1
ATOM 1415 O O . LYS A 1 180 ? -21.928 11.661 30.736 1.00 97.62 180 LYS A O 1
ATOM 1420 N N . ARG A 1 181 ? -22.606 10.181 29.183 1.00 97.81 181 ARG A N 1
ATOM 1421 C CA . ARG A 1 181 ? -22.497 8.983 30.039 1.00 97.81 181 ARG A CA 1
ATOM 1422 C C . ARG A 1 181 ? -21.028 8.604 30.207 1.00 97.81 181 ARG A C 1
ATOM 1424 O O . ARG A 1 181 ? -20.522 8.690 31.324 1.00 97.81 181 ARG A O 1
ATOM 1431 N N . LEU A 1 182 ? -20.336 8.328 29.101 1.00 97.69 182 LEU A N 1
ATOM 1432 C CA . LEU A 1 182 ? -18.931 7.909 29.088 1.00 97.69 182 LEU A CA 1
ATOM 1433 C C . LEU A 1 182 ? -18.000 8.916 29.787 1.00 97.69 182 LEU A C 1
ATOM 1435 O O . LEU A 1 182 ? -17.109 8.513 30.525 1.00 97.69 182 LEU A O 1
ATOM 1439 N N . GLN A 1 183 ? -18.239 10.224 29.638 1.00 97.62 183 GLN A N 1
ATOM 1440 C CA . GLN A 1 183 ? -17.479 11.276 30.322 1.00 97.62 183 GLN A CA 1
ATOM 1441 C C . GLN A 1 183 ? -17.571 11.167 31.850 1.00 97.62 183 GLN A C 1
ATOM 1443 O O . GLN A 1 183 ? -16.547 11.272 32.520 1.00 97.62 183 GLN A O 1
ATOM 1448 N N . ARG A 1 184 ? -18.777 10.942 32.394 1.00 97.56 184 ARG A N 1
ATOM 1449 C CA . ARG A 1 184 ? -18.987 10.777 33.843 1.00 97.56 184 ARG A CA 1
ATOM 1450 C C . ARG A 1 184 ? -18.428 9.448 34.341 1.00 97.56 184 ARG A C 1
ATOM 1452 O O . ARG A 1 184 ? -17.863 9.408 35.428 1.00 97.56 184 ARG A O 1
ATOM 1459 N N . HIS A 1 185 ? -18.535 8.389 33.536 1.00 97.56 185 HIS A N 1
ATOM 1460 C CA . HIS A 1 185 ? -17.908 7.104 33.852 1.00 97.56 185 HIS A CA 1
ATOM 1461 C C . HIS A 1 185 ? -16.387 7.229 33.930 1.00 97.56 185 HIS A C 1
ATOM 1463 O O . HIS A 1 185 ? -15.781 6.824 34.914 1.00 97.56 185 HIS A O 1
ATOM 1469 N N . ALA A 1 186 ? -15.770 7.903 32.956 1.00 97.12 186 ALA A N 1
ATOM 1470 C CA . ALA A 1 186 ? -14.341 8.197 32.964 1.00 97.12 186 ALA A CA 1
ATOM 1471 C C . ALA A 1 186 ? -13.912 9.021 34.192 1.00 97.12 186 ALA A C 1
ATOM 1473 O O . ALA A 1 186 ? -12.805 8.833 34.685 1.00 97.12 186 ALA A O 1
ATOM 1474 N N . ASP A 1 187 ? -14.766 9.906 34.714 1.00 96.31 187 ASP A N 1
ATOM 1475 C CA . ASP A 1 187 ? -14.487 10.637 35.957 1.00 96.31 187 ASP A CA 1
ATOM 1476 C C . ASP A 1 187 ? -14.514 9.728 37.206 1.00 96.31 187 ASP A C 1
ATOM 1478 O O . ASP A 1 187 ? -13.754 9.981 38.139 1.00 96.31 187 ASP A O 1
ATOM 1482 N N . SER A 1 188 ? -15.290 8.634 37.203 1.00 93.81 188 SER A N 1
ATOM 1483 C CA . SER A 1 188 ? -15.223 7.584 38.237 1.00 93.81 188 SER A CA 1
ATOM 1484 C C . SER A 1 188 ? -14.014 6.661 38.044 1.00 93.81 188 SER A C 1
ATOM 1486 O O . SER A 1 188 ? -13.253 6.432 38.980 1.00 93.81 188 SER A O 1
ATOM 1488 N N . ILE A 1 189 ? -13.799 6.162 36.822 1.00 95.00 189 ILE A N 1
ATOM 1489 C CA . ILE A 1 189 ? -12.743 5.190 36.489 1.00 95.00 189 ILE A CA 1
ATOM 1490 C C . ILE A 1 189 ? -11.335 5.765 36.729 1.00 95.00 189 ILE A C 1
ATOM 1492 O O . ILE A 1 189 ? -10.434 5.022 37.109 1.00 95.00 189 ILE A O 1
ATOM 1496 N N . LYS A 1 190 ? -11.142 7.089 36.611 1.00 94.44 190 LYS A N 1
ATOM 1497 C CA . LYS A 1 190 ? -9.896 7.785 37.009 1.00 94.44 190 LYS A CA 1
ATOM 1498 C C . LYS A 1 190 ? -9.478 7.544 38.464 1.00 94.44 190 LYS A C 1
ATOM 1500 O O . LYS A 1 190 ? -8.304 7.726 38.774 1.00 94.44 190 LYS A O 1
ATOM 1505 N N . MET A 1 191 ? -10.415 7.190 39.345 1.00 93.94 191 MET A N 1
ATOM 1506 C CA . MET A 1 191 ? -10.151 6.938 40.764 1.00 93.94 191 MET A CA 1
ATOM 1507 C C . MET A 1 191 ? -9.773 5.477 41.056 1.00 93.94 191 MET A C 1
ATOM 1509 O O . MET A 1 191 ? -9.383 5.180 42.182 1.00 93.94 191 MET A O 1
ATOM 1513 N N . THR A 1 192 ? -9.881 4.576 40.074 1.00 94.31 192 THR A N 1
ATOM 1514 C CA . THR A 1 192 ? -9.561 3.146 40.205 1.00 94.31 192 THR A CA 1
ATOM 1515 C C . THR A 1 192 ? -8.177 2.856 39.631 1.00 94.31 192 THR A C 1
ATOM 1517 O O . THR A 1 192 ? -7.857 3.266 38.512 1.00 94.31 192 THR A O 1
ATOM 1520 N N . HIS A 1 193 ? -7.343 2.118 40.359 1.00 96.75 193 HIS A N 1
ATOM 1521 C CA . HIS A 1 193 ? -6.018 1.745 39.875 1.00 96.75 193 HIS A CA 1
ATOM 1522 C C . HIS A 1 193 ? -6.070 0.437 39.069 1.00 96.75 193 HIS A C 1
ATOM 1524 O O . HIS A 1 193 ? -6.720 -0.528 39.465 1.00 96.75 193 HIS A O 1
ATOM 1530 N N . LEU A 1 194 ? -5.321 0.342 37.961 1.00 97.12 194 LEU A N 1
ATOM 1531 C CA . LEU A 1 194 ? -5.359 -0.832 37.071 1.00 97.12 194 LEU A CA 1
ATOM 1532 C C . LEU A 1 194 ? -5.049 -2.163 37.787 1.00 97.12 194 LEU A C 1
ATOM 1534 O O . LEU A 1 194 ? -5.550 -3.206 37.384 1.00 97.12 194 LEU A O 1
ATOM 1538 N N . ARG A 1 195 ? -4.265 -2.141 38.875 1.00 97.25 195 ARG A N 1
ATOM 1539 C CA . ARG A 1 195 ? -4.023 -3.333 39.711 1.00 97.25 195 ARG A CA 1
ATOM 1540 C C . ARG A 1 195 ? -5.319 -3.905 40.298 1.00 97.25 195 ARG A C 1
ATOM 1542 O O . ARG A 1 195 ? -5.507 -5.109 40.228 1.00 97.25 195 ARG A O 1
ATOM 1549 N N . GLU A 1 196 ? -6.209 -3.051 40.798 1.00 96.69 196 GLU A N 1
ATOM 1550 C CA . GLU A 1 196 ? -7.503 -3.442 41.383 1.00 96.69 196 GLU A CA 1
ATOM 1551 C C . GLU A 1 196 ? -8.407 -4.062 40.304 1.00 96.69 196 GLU A C 1
ATOM 1553 O O . GLU A 1 196 ? -9.027 -5.104 40.508 1.00 96.69 196 GLU A O 1
ATOM 1558 N N . LEU A 1 197 ? -8.406 -3.478 39.100 1.00 96.81 197 LEU A N 1
ATOM 1559 C CA . LEU A 1 197 ? -9.121 -4.015 37.938 1.00 96.81 197 LEU A CA 1
ATOM 1560 C C . LEU A 1 197 ? -8.587 -5.386 37.474 1.00 96.81 197 LEU A C 1
ATOM 1562 O O . LEU A 1 197 ? -9.346 -6.167 36.900 1.00 96.81 197 LEU A O 1
ATOM 1566 N N . LEU A 1 198 ? -7.307 -5.687 37.717 1.00 97.69 198 LEU A N 1
ATOM 1567 C CA . LEU A 1 198 ? -6.669 -6.974 37.403 1.00 97.69 198 LEU A CA 1
ATOM 1568 C C . LEU A 1 198 ? -6.838 -8.032 38.512 1.00 97.69 198 LEU A C 1
ATOM 1570 O O . LEU A 1 198 ? -6.534 -9.202 38.285 1.00 97.69 198 LEU A O 1
ATOM 1574 N N . GLU A 1 199 ? -7.334 -7.658 39.695 1.00 97.69 199 GLU A N 1
ATOM 1575 C CA . GLU A 1 199 ? -7.711 -8.613 40.750 1.00 97.69 199 GLU A CA 1
ATOM 1576 C C . GLU A 1 199 ? -9.084 -9.256 40.468 1.00 97.69 199 GLU A C 1
ATOM 1578 O O . GLU A 1 199 ? -9.330 -10.400 40.865 1.00 97.69 199 GLU A O 1
ATOM 1583 N N . ASN A 1 200 ? -9.955 -8.575 39.710 1.00 96.88 200 ASN A N 1
ATOM 1584 C CA . ASN A 1 200 ? -11.202 -9.146 39.203 1.00 96.88 200 ASN A CA 1
ATOM 1585 C C . ASN A 1 200 ? -10.929 -10.092 38.016 1.00 96.88 200 ASN A C 1
ATOM 1587 O O . ASN A 1 200 ? -10.717 -9.656 36.883 1.00 96.88 200 ASN A O 1
ATOM 1591 N N . LYS A 1 201 ? -10.975 -11.400 38.287 1.00 96.56 201 LYS A N 1
ATOM 1592 C CA . LYS A 1 201 ? -10.761 -12.453 37.283 1.00 96.56 201 LYS A CA 1
ATOM 1593 C C . LYS A 1 201 ? -11.862 -12.532 36.235 1.00 96.56 201 LYS A C 1
ATOM 1595 O O . LYS A 1 201 ? -11.534 -12.673 35.071 1.00 96.56 201 LYS A O 1
ATOM 1600 N N . GLU A 1 202 ? -13.127 -12.395 36.624 1.00 96.88 202 GLU A N 1
ATOM 1601 C CA . GLU A 1 202 ? -14.273 -12.489 35.705 1.00 96.88 202 GLU A CA 1
ATOM 1602 C C . GLU A 1 202 ? -14.190 -11.381 34.643 1.00 96.88 202 GLU A C 1
ATOM 1604 O O . GLU A 1 202 ? -14.256 -11.655 33.449 1.00 96.88 202 GLU A O 1
ATOM 1609 N N . ARG A 1 203 ? -13.859 -10.151 35.062 1.00 97.25 203 ARG A N 1
ATOM 1610 C CA . ARG A 1 203 ? -13.512 -9.049 34.149 1.00 97.25 203 ARG A CA 1
ATOM 1611 C C . ARG A 1 203 ? -12.349 -9.407 33.216 1.00 97.25 203 ARG A C 1
ATOM 1613 O O . ARG A 1 203 ? -12.392 -9.061 32.043 1.00 97.25 203 ARG A O 1
ATOM 1620 N N . CYS A 1 204 ? -11.281 -10.024 33.722 1.00 97.25 204 CYS A N 1
ATOM 1621 C CA . CYS A 1 204 ? -10.115 -10.355 32.895 1.00 97.25 204 CYS A CA 1
ATOM 1622 C C . CYS A 1 204 ? -10.409 -11.476 31.887 1.00 97.25 204 CYS A C 1
ATOM 1624 O O . CYS A 1 204 ? -9.939 -11.396 30.755 1.00 97.25 204 CYS A O 1
ATOM 1626 N N . ASP A 1 205 ? -11.212 -12.465 32.283 1.00 96.38 205 ASP A N 1
ATOM 1627 C CA . ASP A 1 205 ? -11.662 -13.577 31.443 1.00 96.38 205 ASP A CA 1
ATOM 1628 C C . ASP A 1 205 ? -12.692 -13.127 30.377 1.00 96.38 205 ASP A C 1
ATOM 1630 O O . ASP A 1 205 ? -12.875 -13.828 29.385 1.00 96.38 205 ASP A O 1
ATOM 1634 N N . GLU A 1 206 ? -13.328 -11.957 30.535 1.00 97.31 206 GLU A N 1
ATOM 1635 C CA . GLU A 1 206 ? -14.218 -11.337 29.532 1.00 97.31 206 GLU A CA 1
ATOM 1636 C C . GLU A 1 206 ? -13.559 -10.214 28.700 1.00 97.31 206 GLU A C 1
ATOM 1638 O O . GLU A 1 206 ? -14.056 -9.865 27.631 1.00 97.31 206 GLU A O 1
ATOM 1643 N N . MET A 1 207 ? -12.427 -9.645 29.134 1.00 97.69 207 MET A N 1
ATOM 1644 C CA . MET A 1 207 ? -11.729 -8.559 28.421 1.00 97.69 207 MET A CA 1
ATOM 1645 C C . MET A 1 207 ? -10.624 -9.064 27.476 1.00 97.69 207 MET A C 1
ATOM 1647 O O . MET A 1 207 ? -9.490 -8.562 27.472 1.00 97.69 207 MET A O 1
ATOM 1651 N N . PHE A 1 208 ? -10.977 -10.043 26.641 1.00 96.81 208 PHE A N 1
ATOM 1652 C CA . PHE A 1 208 ? -10.172 -10.486 25.504 1.00 96.81 208 PHE A CA 1
ATOM 1653 C C . PHE A 1 208 ? -11.038 -10.746 24.263 1.00 96.81 208 PHE A C 1
ATOM 1655 O O . PHE A 1 208 ? -12.235 -11.004 24.362 1.00 96.81 208 PHE A O 1
ATOM 1662 N N . ALA A 1 209 ? -10.416 -10.718 23.085 1.00 96.44 209 ALA A N 1
ATOM 1663 C CA . ALA A 1 209 ? -11.017 -11.188 21.840 1.00 96.44 209 ALA A CA 1
ATOM 1664 C C . ALA A 1 209 ? -10.034 -12.095 21.086 1.00 96.44 209 ALA A C 1
ATOM 1666 O O . ALA A 1 209 ? -8.833 -11.829 21.067 1.00 96.44 209 ALA A O 1
ATOM 1667 N N . GLU A 1 210 ? -10.539 -13.146 20.440 1.00 97.25 210 GLU A N 1
ATOM 1668 C CA . GLU A 1 210 ? -9.752 -14.037 19.582 1.00 97.25 210 GLU A CA 1
ATOM 1669 C C . GLU A 1 210 ? -10.448 -14.210 18.227 1.00 97.25 210 GLU A C 1
ATOM 1671 O O . GLU A 1 210 ? -11.639 -14.523 18.168 1.00 97.25 210 GLU A O 1
ATOM 1676 N N . HIS A 1 211 ? -9.710 -14.005 17.135 1.00 96.94 211 HIS A N 1
ATOM 1677 C CA . HIS A 1 211 ? -10.191 -14.232 15.772 1.00 96.94 211 HIS A CA 1
ATOM 1678 C C . HIS A 1 211 ? -9.022 -14.629 14.862 1.00 96.94 211 HIS A C 1
ATOM 1680 O O . HIS A 1 211 ? -7.979 -13.982 14.886 1.00 96.94 211 HIS A O 1
ATOM 1686 N N . ASP A 1 212 ? -9.180 -15.710 14.094 1.00 96.38 212 ASP A N 1
ATOM 1687 C CA . ASP A 1 212 ? -8.212 -16.230 13.114 1.00 96.38 212 ASP A CA 1
ATOM 1688 C C . ASP A 1 212 ? -6.751 -16.309 13.621 1.00 96.38 212 ASP A C 1
ATOM 1690 O O . ASP A 1 212 ? -5.790 -16.032 12.906 1.00 96.38 212 ASP A O 1
ATOM 1694 N N . GLY A 1 213 ? -6.582 -16.706 14.889 1.00 96.00 213 GLY A N 1
ATOM 1695 C CA . GLY A 1 213 ? -5.282 -16.845 15.559 1.00 96.00 213 GLY A CA 1
ATOM 1696 C C . GLY A 1 213 ? -4.691 -15.543 16.118 1.00 96.00 213 GLY A C 1
ATOM 1697 O O . GLY A 1 213 ? -3.650 -15.581 16.774 1.00 96.00 213 GLY A O 1
ATOM 1698 N N . VAL A 1 214 ? -5.350 -14.399 15.912 1.00 97.69 214 VAL A N 1
ATOM 1699 C CA . VAL A 1 214 ? -5.016 -13.126 16.562 1.00 97.69 214 VAL A CA 1
ATOM 1700 C C . VAL A 1 214 ? -5.722 -13.059 17.915 1.00 97.69 214 VAL A C 1
ATOM 1702 O O . VAL A 1 214 ? -6.949 -13.097 17.981 1.00 97.69 214 VAL A O 1
ATOM 1705 N N . TYR A 1 215 ? -4.942 -12.925 18.990 1.00 97.56 215 TYR A N 1
ATOM 1706 C CA . TYR A 1 215 ? -5.433 -12.789 20.364 1.00 97.56 215 TYR A CA 1
ATOM 1707 C C . TYR A 1 215 ? -5.196 -11.363 20.879 1.00 97.56 215 TYR A C 1
ATOM 1709 O O . TYR A 1 215 ? -4.053 -10.907 20.971 1.00 97.56 215 TYR A O 1
ATOM 1717 N N . LEU A 1 216 ? -6.275 -10.661 21.226 1.00 98.00 216 LEU A N 1
ATOM 1718 C CA . LEU A 1 216 ? -6.269 -9.295 21.746 1.00 98.00 216 LEU A CA 1
ATOM 1719 C C . LEU A 1 216 ? -6.688 -9.293 23.221 1.00 98.00 216 LEU A C 1
ATOM 1721 O O . LEU A 1 216 ? -7.872 -9.337 23.538 1.00 98.00 216 LEU A O 1
ATOM 1725 N N . ASP A 1 217 ? -5.713 -9.184 24.121 1.00 97.56 217 ASP A N 1
ATOM 1726 C CA . ASP A 1 217 ? -5.941 -8.908 25.543 1.00 97.56 217 ASP A CA 1
ATOM 1727 C C . ASP A 1 217 ? -6.100 -7.394 25.754 1.00 97.56 217 ASP A C 1
ATOM 1729 O O . ASP A 1 217 ? -5.158 -6.625 25.538 1.00 97.56 217 ASP A O 1
ATOM 1733 N N . TYR A 1 218 ? -7.288 -6.966 26.186 1.00 97.50 218 TYR A N 1
ATOM 1734 C CA . TYR A 1 218 ? -7.568 -5.577 26.567 1.00 97.50 218 TYR A CA 1
ATOM 1735 C C . TYR A 1 218 ? -7.887 -5.419 28.063 1.00 97.50 218 TYR A C 1
ATOM 1737 O O . TYR A 1 218 ? -8.162 -4.309 28.524 1.00 97.50 218 TYR A O 1
ATOM 1745 N N . ALA A 1 219 ? -7.728 -6.477 28.866 1.00 97.69 219 ALA A N 1
ATOM 1746 C CA . ALA A 1 219 ? -7.897 -6.455 30.321 1.00 97.69 219 ALA A CA 1
ATOM 1747 C C . ALA A 1 219 ? -6.927 -5.488 31.032 1.00 97.69 219 ALA A C 1
ATOM 1749 O O . ALA A 1 219 ? -7.197 -5.053 32.157 1.00 97.69 219 ALA A O 1
ATOM 1750 N N . ARG A 1 220 ? -5.824 -5.098 30.374 1.00 96.81 220 ARG A N 1
ATOM 1751 C CA . ARG A 1 220 ? -4.870 -4.068 30.843 1.00 96.81 220 ARG A CA 1
ATOM 1752 C C . ARG A 1 220 ? -5.258 -2.621 30.491 1.00 96.81 220 ARG A C 1
ATOM 1754 O O . ARG A 1 220 ? -4.474 -1.715 30.754 1.00 96.81 220 ARG A O 1
ATOM 1761 N N . GLN A 1 221 ? -6.449 -2.379 29.943 1.00 96.94 221 GLN A N 1
ATOM 1762 C CA . GLN A 1 221 ? -7.018 -1.030 29.848 1.00 96.94 221 GLN A CA 1
ATOM 1763 C C . GLN A 1 221 ? -7.646 -0.596 31.180 1.00 96.94 221 GLN A C 1
ATOM 1765 O O . GLN A 1 221 ? -8.228 -1.413 31.897 1.00 96.94 221 GLN A O 1
ATOM 1770 N N . CYS A 1 222 ? -7.596 0.704 31.489 1.00 95.75 222 CYS A N 1
ATOM 1771 C CA . CYS A 1 222 ? -8.353 1.305 32.595 1.00 95.75 222 CYS A CA 1
ATOM 1772 C C . CYS A 1 222 ? -9.838 1.420 32.211 1.00 95.75 222 CYS A C 1
ATOM 1774 O O . CYS A 1 222 ? -10.326 2.495 31.868 1.00 95.75 222 CYS A O 1
ATOM 1776 N N . ALA A 1 223 ? -10.521 0.277 32.207 1.00 96.50 223 ALA A N 1
ATOM 1777 C CA . ALA A 1 223 ? -11.897 0.093 31.764 1.00 96.50 223 ALA A CA 1
ATOM 1778 C C . ALA A 1 223 ? -12.548 -1.082 32.517 1.00 96.50 223 ALA A C 1
ATOM 1780 O O . ALA A 1 223 ? -11.879 -2.075 32.823 1.00 96.50 223 ALA A O 1
ATOM 1781 N N . THR A 1 224 ? -13.843 -0.979 32.805 1.00 97.00 224 THR A N 1
ATOM 1782 C CA . THR A 1 224 ? -14.716 -2.079 33.253 1.00 97.00 224 THR A CA 1
ATOM 1783 C C . THR A 1 224 ? -15.563 -2.593 32.084 1.00 97.00 224 THR A C 1
ATOM 1785 O O . THR A 1 224 ? -15.537 -2.009 31.004 1.00 97.00 224 THR A O 1
ATOM 1788 N N . LEU A 1 225 ? -16.349 -3.653 32.299 1.00 97.00 225 LEU A N 1
ATOM 1789 C CA . LEU A 1 225 ? -17.336 -4.130 31.318 1.00 97.00 225 LEU A CA 1
ATOM 1790 C C . LEU A 1 225 ? -18.338 -3.012 30.960 1.00 97.00 225 LEU A C 1
ATOM 1792 O O . LEU A 1 225 ? -18.488 -2.685 29.792 1.00 97.00 225 LEU A O 1
ATOM 1796 N N . GLU A 1 226 ? -18.838 -2.277 31.961 1.00 97.56 226 GLU A N 1
ATOM 1797 C CA . GLU A 1 226 ? -19.634 -1.047 31.779 1.00 97.56 226 GLU A CA 1
ATOM 1798 C C . GLU A 1 226 ? -18.910 0.028 30.938 1.00 97.56 226 GLU A C 1
ATOM 1800 O O . GLU A 1 226 ? -19.543 0.788 30.209 1.00 97.56 226 GLU A O 1
ATOM 1805 N N . THR A 1 227 ? -17.572 0.120 30.997 1.00 97.88 227 THR A N 1
ATOM 1806 C CA . THR A 1 227 ? -16.829 1.014 30.091 1.00 97.88 227 THR A CA 1
ATOM 1807 C C . THR A 1 227 ? -16.896 0.535 28.643 1.00 97.88 227 THR A C 1
ATOM 1809 O O . THR A 1 227 ? -16.974 1.380 27.754 1.00 97.88 227 THR A O 1
ATOM 1812 N N . MET A 1 228 ? -16.880 -0.778 28.401 1.00 97.88 228 MET A N 1
ATOM 1813 C CA . MET A 1 228 ? -17.040 -1.349 27.061 1.00 97.88 228 MET A CA 1
ATOM 1814 C C . MET A 1 228 ? -18.465 -1.124 26.546 1.00 97.88 228 MET A C 1
ATOM 1816 O O . MET A 1 228 ? -18.612 -0.562 25.464 1.00 97.88 228 MET A O 1
ATOM 1820 N N . ASP A 1 229 ? -19.492 -1.403 27.358 1.00 98.25 229 ASP A N 1
ATOM 1821 C CA . ASP A 1 229 ? -20.899 -1.127 27.022 1.00 98.25 229 ASP A CA 1
ATOM 1822 C C . ASP A 1 229 ? -21.095 0.342 26.597 1.00 98.25 229 ASP A C 1
ATOM 1824 O O . ASP A 1 229 ? -21.627 0.636 25.526 1.00 98.25 229 ASP A O 1
ATOM 1828 N N . LEU A 1 230 ? -20.587 1.292 27.394 1.00 98.50 230 LEU A N 1
ATOM 1829 C CA . LEU A 1 230 ? -20.678 2.733 27.112 1.00 98.50 230 LEU A CA 1
ATOM 1830 C C . LEU A 1 230 ? -19.854 3.186 25.889 1.00 98.50 230 LEU A C 1
ATOM 1832 O O . LEU A 1 230 ? -20.146 4.240 25.311 1.00 98.50 230 LEU A O 1
ATOM 1836 N N . LEU A 1 231 ? -18.819 2.435 25.496 1.00 98.19 231 LEU A N 1
ATOM 1837 C CA . LEU A 1 231 ? -18.061 2.663 24.261 1.00 98.19 231 LEU A CA 1
ATOM 1838 C C . LEU A 1 231 ? -18.805 2.103 23.040 1.00 98.19 231 LEU A C 1
ATOM 1840 O O . LEU A 1 231 ? -18.833 2.763 21.998 1.00 98.19 231 LEU A O 1
ATOM 1844 N N . GLU A 1 232 ? -19.447 0.943 23.171 1.00 97.94 232 GLU A N 1
ATOM 1845 C CA . GLU A 1 232 ? -20.275 0.341 22.123 1.00 97.94 232 GLU A CA 1
ATOM 1846 C C . GLU A 1 232 ? -21.538 1.172 21.864 1.00 97.94 232 GLU A C 1
ATOM 1848 O O . GLU A 1 232 ? -21.780 1.549 20.716 1.00 97.94 232 GLU A O 1
ATOM 1853 N N . GLU A 1 233 ? -22.258 1.605 22.907 1.00 97.88 233 GLU A N 1
ATOM 1854 C CA . GLU A 1 233 ? -23.372 2.563 22.789 1.00 97.88 233 GLU A CA 1
ATOM 1855 C C . GLU A 1 233 ? -22.964 3.838 22.024 1.00 97.88 233 GLU A C 1
ATOM 1857 O O . GLU A 1 233 ? -23.730 4.376 21.219 1.00 97.88 233 GLU A O 1
ATOM 1862 N N . LEU A 1 234 ? -21.745 4.340 22.262 1.00 97.81 234 LEU A N 1
ATOM 1863 C CA . LEU A 1 234 ? -21.216 5.518 21.578 1.00 97.81 234 LEU A CA 1
ATOM 1864 C C . LEU A 1 234 ? -20.862 5.225 20.109 1.00 97.81 234 LEU A C 1
ATOM 1866 O O . LEU A 1 234 ? -21.106 6.076 19.247 1.00 97.81 234 LEU A O 1
ATOM 1870 N N . ALA A 1 235 ? -20.321 4.042 19.812 1.00 97.75 235 ALA A N 1
ATOM 1871 C CA . ALA A 1 235 ? -20.004 3.599 18.456 1.00 97.75 235 ALA A CA 1
ATOM 1872 C C . ALA A 1 235 ? -21.271 3.368 17.614 1.00 97.75 235 ALA A C 1
ATOM 1874 O O . ALA A 1 235 ? -21.340 3.834 16.472 1.00 97.75 235 ALA A O 1
ATOM 1875 N N . GLU A 1 236 ? -22.302 2.739 18.184 1.00 97.06 236 GLU A N 1
ATOM 1876 C CA . GLU A 1 236 ? -23.615 2.588 17.545 1.00 97.06 236 GLU A CA 1
ATOM 1877 C C . GLU A 1 236 ? -24.295 3.945 17.349 1.00 97.06 236 GLU A C 1
ATOM 1879 O O . GLU A 1 236 ? -24.792 4.246 16.263 1.00 97.06 236 GLU A O 1
ATOM 1884 N N . ARG A 1 237 ? -24.220 4.844 18.339 1.00 95.75 237 ARG A N 1
ATOM 1885 C CA . ARG A 1 237 ? -24.728 6.216 18.195 1.00 95.75 237 ARG A CA 1
ATOM 1886 C C . ARG A 1 237 ? -24.015 7.013 17.107 1.00 95.75 237 ARG A C 1
ATOM 1888 O O . ARG A 1 237 ? -24.614 7.944 16.561 1.00 95.75 237 ARG A O 1
ATOM 1895 N N . GLN A 1 238 ? -22.753 6.712 16.823 1.00 95.25 238 GLN A N 1
ATOM 1896 C CA . GLN A 1 238 ? -22.006 7.301 15.711 1.00 95.25 238 GLN A CA 1
ATOM 1897 C C . GLN A 1 238 ? -22.183 6.552 14.387 1.00 95.25 238 GLN A C 1
ATOM 1899 O O . GLN A 1 238 ? -21.574 6.979 13.407 1.00 95.25 238 GLN A O 1
ATOM 1904 N N . ASP A 1 239 ? -23.006 5.504 14.340 1.00 96.25 239 ASP A N 1
ATOM 1905 C CA . ASP A 1 239 ? -23.186 4.621 13.187 1.00 96.25 239 ASP A CA 1
ATOM 1906 C C . ASP A 1 239 ? -21.850 4.120 12.614 1.00 96.25 239 ASP A C 1
ATOM 1908 O O . ASP A 1 239 ? -21.519 4.296 11.440 1.00 96.25 239 ASP A O 1
ATOM 1912 N N . LEU A 1 240 ? -21.016 3.545 13.487 1.00 97.62 240 LEU A N 1
ATOM 1913 C CA . LEU A 1 240 ? -19.737 2.970 13.071 1.00 97.62 240 LEU A CA 1
ATOM 1914 C C . LEU A 1 240 ? -19.933 1.796 12.096 1.00 97.62 240 LEU A C 1
ATOM 1916 O O . LEU A 1 240 ? -19.138 1.646 11.173 1.00 97.62 240 LEU A O 1
ATOM 1920 N N . LYS A 1 241 ? -21.001 1.005 12.274 1.00 97.75 241 LYS A N 1
ATOM 1921 C CA . LYS A 1 241 ? -21.344 -0.135 11.409 1.00 97.75 241 LYS A CA 1
ATOM 1922 C C . LYS A 1 241 ? -21.706 0.348 9.998 1.00 97.75 241 LYS A C 1
ATOM 1924 O O . LYS A 1 241 ? -20.973 0.020 9.070 1.00 97.75 241 LYS A O 1
ATOM 1929 N N . GLY A 1 242 ? -22.682 1.251 9.850 1.00 97.88 242 GLY A N 1
ATOM 1930 C CA . GLY A 1 242 ? -23.057 1.818 8.549 1.00 97.88 242 GLY A CA 1
ATOM 1931 C C . GLY A 1 242 ? -21.916 2.557 7.841 1.00 97.88 242 GLY A C 1
ATOM 1932 O O . GLY A 1 242 ? -21.810 2.502 6.621 1.00 97.88 242 GLY A O 1
ATOM 1933 N N . LYS A 1 243 ? -20.986 3.179 8.581 1.00 97.50 243 LYS A N 1
ATOM 1934 C CA . LYS A 1 243 ? -19.769 3.786 8.000 1.00 97.50 243 LYS A CA 1
ATOM 1935 C C . LYS A 1 243 ? -18.746 2.769 7.494 1.00 97.50 243 LYS A C 1
ATOM 1937 O O . LYS A 1 243 ? -18.057 3.051 6.514 1.00 97.50 243 LYS A O 1
ATOM 1942 N N . ILE A 1 244 ? -18.620 1.617 8.153 1.00 98.19 244 ILE A N 1
ATOM 1943 C CA . ILE A 1 244 ? -17.795 0.505 7.663 1.00 98.19 244 ILE A CA 1
ATOM 1944 C C . ILE A 1 244 ? -18.458 -0.104 6.424 1.00 98.19 244 ILE A C 1
ATOM 1946 O O . ILE A 1 244 ? -17.775 -0.298 5.420 1.00 98.19 244 ILE A O 1
ATOM 1950 N N . ASP A 1 245 ? -19.777 -0.308 6.453 1.00 97.38 245 ASP A N 1
ATOM 1951 C CA . ASP A 1 245 ? -20.549 -0.809 5.313 1.00 97.38 245 ASP A CA 1
ATOM 1952 C C . ASP A 1 245 ? -20.418 0.128 4.095 1.00 97.38 245 ASP A C 1
ATOM 1954 O O . ASP A 1 245 ? -20.084 -0.323 3.000 1.00 97.38 245 ASP A O 1
ATOM 1958 N N . ALA A 1 246 ? -20.563 1.442 4.285 1.00 97.12 246 ALA A N 1
ATOM 1959 C CA . ALA A 1 246 ? -20.345 2.451 3.244 1.00 97.12 246 ALA A CA 1
ATOM 1960 C C . ALA A 1 246 ? -18.918 2.399 2.658 1.00 97.12 246 ALA A C 1
ATOM 1962 O O . ALA A 1 246 ? -18.733 2.479 1.441 1.00 97.12 246 ALA A O 1
ATOM 1963 N N . MET A 1 247 ? -17.896 2.206 3.504 1.00 97.62 247 MET A N 1
ATOM 1964 C CA . MET A 1 247 ? -16.502 2.065 3.063 1.00 97.62 247 MET A CA 1
ATOM 1965 C C . MET A 1 247 ? -16.289 0.821 2.189 1.00 97.62 247 MET A C 1
ATOM 1967 O O . MET A 1 247 ? -15.620 0.915 1.158 1.00 97.62 247 MET A O 1
ATOM 1971 N N . VAL A 1 248 ? -16.817 -0.342 2.591 1.00 96.00 248 VAL A N 1
ATOM 1972 C CA . VAL A 1 248 ? -16.584 -1.605 1.863 1.00 96.00 248 VAL A CA 1
ATOM 1973 C C . VAL A 1 248 ? -17.437 -1.741 0.604 1.00 96.00 248 VAL A C 1
ATOM 1975 O O . VAL A 1 248 ? -16.997 -2.393 -0.339 1.00 96.00 248 VAL A O 1
ATOM 1978 N N . ASN A 1 249 ? -18.602 -1.089 0.555 1.00 94.56 249 ASN A N 1
ATOM 1979 C CA . ASN A 1 249 ? -19.471 -1.057 -0.625 1.00 94.56 249 ASN A CA 1
ATOM 1980 C C . ASN A 1 249 ? -19.080 0.024 -1.653 1.00 94.56 249 ASN A C 1
ATOM 1982 O O . ASN A 1 249 ? -19.613 0.022 -2.759 1.00 94.56 249 ASN A O 1
ATOM 1986 N N . GLY A 1 250 ? -18.132 0.913 -1.328 1.00 95.50 250 GLY A N 1
ATOM 1987 C CA . GLY A 1 250 ? -17.559 1.870 -2.281 1.00 95.50 250 GLY A CA 1
ATOM 1988 C C . GLY A 1 250 ? -18.164 3.270 -2.295 1.00 95.50 250 GLY A C 1
ATOM 1989 O O . GLY A 1 250 ? -17.921 4.024 -3.237 1.00 95.50 250 GLY A O 1
ATOM 1990 N N . GLU A 1 251 ? -18.905 3.658 -1.258 1.00 96.50 251 GLU A N 1
ATOM 1991 C CA . GLU A 1 251 ? -19.428 5.019 -1.141 1.00 96.50 251 GLU A CA 1
ATOM 1992 C C . GLU A 1 251 ? -18.302 6.061 -1.032 1.00 96.50 251 GLU A C 1
ATOM 1994 O O . GLU A 1 251 ? -17.211 5.795 -0.513 1.00 96.50 251 GLU A O 1
ATOM 1999 N N . LYS A 1 252 ? -18.576 7.291 -1.491 1.00 96.69 252 LYS A N 1
ATOM 2000 C CA . LYS A 1 252 ? -17.598 8.391 -1.560 1.00 96.69 252 LYS A CA 1
ATOM 2001 C C . LYS A 1 252 ? -17.357 9.069 -0.201 1.00 96.69 252 LYS A C 1
ATOM 2003 O O . LYS A 1 252 ? -17.523 10.276 -0.036 1.00 96.69 252 LYS A O 1
ATOM 2008 N N . ILE A 1 253 ? -16.966 8.273 0.798 1.00 96.81 253 ILE A N 1
ATOM 2009 C CA . ILE A 1 253 ? -16.804 8.711 2.193 1.00 96.81 253 ILE A CA 1
ATOM 2010 C C . ILE A 1 253 ? -15.635 9.691 2.409 1.00 96.81 253 ILE A C 1
ATOM 2012 O O . ILE A 1 253 ? -15.629 10.413 3.408 1.00 96.81 253 ILE A O 1
ATOM 2016 N N . ASN A 1 254 ? -14.677 9.787 1.477 1.00 97.12 254 ASN A N 1
ATOM 2017 C CA . ASN A 1 254 ? -13.726 10.903 1.415 1.00 97.12 254 ASN A CA 1
ATOM 2018 C C . ASN A 1 254 ? -14.416 12.104 0.744 1.00 97.12 254 ASN A C 1
ATOM 2020 O O . ASN A 1 254 ? -14.141 12.467 -0.402 1.00 97.12 254 ASN A O 1
ATOM 2024 N N . PHE A 1 255 ? -15.332 12.721 1.493 1.00 94.62 255 PHE A N 1
ATOM 2025 C CA . PHE A 1 255 ? -16.152 13.857 1.061 1.00 94.62 255 PHE A CA 1
ATOM 2026 C C . PHE A 1 255 ? -15.340 15.132 0.761 1.00 94.62 255 PHE A C 1
ATOM 2028 O O . PHE A 1 255 ? -15.859 16.059 0.146 1.00 94.62 255 PHE A O 1
ATOM 2035 N N . THR A 1 256 ? -14.079 15.206 1.200 1.00 96.25 256 THR A N 1
ATOM 2036 C CA . THR A 1 256 ? -13.161 16.318 0.898 1.00 96.25 256 THR A CA 1
ATOM 2037 C C . THR A 1 256 ? -12.558 16.253 -0.503 1.00 96.25 256 THR A C 1
ATOM 2039 O O . THR A 1 256 ? -12.134 17.286 -1.013 1.00 96.25 256 THR A O 1
ATOM 2042 N N . GLU A 1 257 ? -12.527 15.073 -1.128 1.00 94.38 257 GLU A N 1
ATOM 2043 C CA . GLU A 1 257 ? -12.008 14.872 -2.490 1.00 94.38 257 GLU A CA 1
ATOM 2044 C C . GLU A 1 257 ? -13.038 14.254 -3.456 1.00 94.38 257 GLU A C 1
ATOM 2046 O O . GLU A 1 257 ? -12.697 14.002 -4.607 1.00 94.38 257 GLU A O 1
ATOM 2051 N N . ASP A 1 258 ? -14.265 13.991 -2.988 1.00 95.44 258 ASP A N 1
ATOM 2052 C CA . ASP A 1 258 ? -15.307 13.196 -3.664 1.00 95.44 258 ASP A CA 1
ATOM 2053 C C . ASP A 1 258 ? -14.809 11.807 -4.121 1.00 95.44 258 ASP A C 1
ATOM 2055 O O . ASP A 1 258 ? -14.851 11.440 -5.298 1.00 95.44 258 ASP A O 1
ATOM 2059 N N . ARG A 1 259 ? -14.276 11.020 -3.172 1.00 96.38 259 ARG A N 1
ATOM 2060 C CA . ARG A 1 259 ? -13.664 9.704 -3.446 1.00 96.38 259 ARG A CA 1
ATOM 2061 C C . ARG A 1 259 ? -14.158 8.587 -2.531 1.00 96.38 259 ARG A C 1
ATOM 2063 O O . ARG A 1 259 ? -14.410 8.789 -1.343 1.00 96.38 259 ARG A O 1
ATOM 2070 N N . ALA A 1 260 ? -14.211 7.376 -3.083 1.00 97.56 260 ALA A N 1
ATOM 2071 C CA . ALA A 1 260 ? -14.311 6.137 -2.315 1.00 97.56 260 ALA A CA 1
ATOM 2072 C C . ALA A 1 260 ? -12.995 5.827 -1.570 1.00 97.56 260 ALA A C 1
ATOM 2074 O O . ALA A 1 260 ? -11.943 6.374 -1.906 1.00 97.56 260 ALA A O 1
ATOM 2075 N N . VAL A 1 261 ? -13.039 4.936 -0.571 1.00 98.00 261 VAL A N 1
ATOM 2076 C CA . VAL A 1 261 ? -11.870 4.544 0.256 1.00 98.00 261 VAL A CA 1
ATOM 2077 C C . VAL A 1 261 ? -11.721 3.015 0.268 1.00 98.00 261 VAL A C 1
ATOM 2079 O O . VAL A 1 261 ? -11.826 2.332 1.286 1.00 98.00 261 VAL A O 1
ATOM 2082 N N . LEU A 1 262 ? -11.498 2.455 -0.920 1.00 97.06 262 LEU A N 1
ATOM 2083 C CA . LEU A 1 262 ? -11.769 1.046 -1.234 1.00 97.06 262 LEU A CA 1
ATOM 2084 C C . LEU A 1 262 ? -10.560 0.106 -1.172 1.00 97.06 262 LEU A C 1
ATOM 2086 O O . LEU A 1 262 ? -10.542 -0.963 -1.777 1.00 97.06 262 LEU A O 1
ATOM 2090 N N . HIS A 1 263 ? -9.551 0.464 -0.379 1.00 97.62 263 HIS A N 1
ATOM 2091 C CA . HIS A 1 263 ? -8.365 -0.361 -0.124 1.00 97.62 263 HIS A CA 1
ATOM 2092 C C . HIS A 1 263 ? -8.674 -1.839 0.245 1.00 97.62 263 HIS A C 1
ATOM 2094 O O . HIS A 1 263 ? -7.819 -2.709 0.065 1.00 97.62 263 HIS A O 1
ATOM 2100 N N . THR A 1 264 ? -9.882 -2.139 0.740 1.00 97.38 264 THR A N 1
ATOM 2101 C CA . THR A 1 264 ? -10.443 -3.484 0.957 1.00 97.38 264 THR A CA 1
ATOM 2102 C C . THR A 1 264 ? -10.521 -4.336 -0.308 1.00 97.38 264 THR A C 1
ATOM 2104 O O . THR A 1 264 ? -10.047 -5.472 -0.277 1.00 97.38 264 THR A O 1
ATOM 2107 N N . ALA A 1 265 ? -11.000 -3.789 -1.430 1.00 97.12 265 ALA A N 1
ATOM 2108 C CA . ALA A 1 265 ? -11.146 -4.524 -2.690 1.00 97.12 265 ALA A CA 1
ATOM 2109 C C . ALA A 1 265 ? -9.818 -5.120 -3.196 1.00 97.12 265 ALA A C 1
ATOM 2111 O O . ALA A 1 265 ? -9.813 -6.194 -3.791 1.00 97.12 265 ALA A O 1
ATOM 2112 N N . LEU A 1 266 ? -8.675 -4.488 -2.885 1.00 97.62 266 LEU A N 1
ATOM 2113 C CA . LEU A 1 266 ? -7.336 -4.960 -3.274 1.00 97.62 266 LEU A CA 1
ATOM 2114 C C . LEU A 1 266 ? -7.028 -6.399 -2.820 1.00 97.62 266 LEU A C 1
ATOM 2116 O O . LEU A 1 266 ? -6.265 -7.102 -3.489 1.00 97.62 266 LEU A O 1
ATOM 2120 N N . ARG A 1 267 ? -7.603 -6.830 -1.686 1.00 96.81 267 ARG A N 1
ATOM 2121 C CA . ARG A 1 267 ? -7.368 -8.156 -1.089 1.00 96.81 267 ARG A CA 1
ATOM 2122 C C . ARG A 1 267 ? -8.560 -9.114 -1.169 1.00 96.81 267 ARG A C 1
ATOM 2124 O O . ARG A 1 267 ? -8.450 -10.222 -0.656 1.00 96.81 267 ARG A O 1
ATOM 2131 N N . GLU A 1 268 ? -9.644 -8.728 -1.839 1.00 96.69 268 GLU A N 1
ATOM 2132 C CA . GLU A 1 268 ? -10.821 -9.589 -2.003 1.00 96.69 268 GLU A CA 1
ATOM 2133 C C . GLU A 1 268 ? -10.559 -10.817 -2.897 1.00 96.69 268 GLU A C 1
ATOM 2135 O O . GLU A 1 268 ? -9.501 -10.962 -3.537 1.00 96.69 268 GLU A O 1
ATOM 2140 N N . THR A 1 269 ? -11.521 -11.740 -2.885 1.00 96.44 269 THR A N 1
ATOM 2141 C CA . THR A 1 269 ? -11.494 -13.020 -3.604 1.00 96.44 269 THR A CA 1
ATOM 2142 C C . THR A 1 269 ? -12.282 -12.977 -4.921 1.00 96.44 269 THR A C 1
ATOM 2144 O O . THR A 1 269 ? -13.182 -12.161 -5.111 1.00 96.44 269 THR A O 1
ATOM 2147 N N . LYS A 1 270 ? -11.962 -13.877 -5.869 1.00 96.44 270 LYS A N 1
ATOM 2148 C CA . LYS A 1 270 ? -12.542 -13.853 -7.233 1.00 96.44 270 LYS A CA 1
ATOM 2149 C C . LYS A 1 270 ? -14.055 -14.121 -7.289 1.00 96.44 270 LYS A C 1
ATOM 2151 O O . LYS A 1 270 ? -14.669 -13.828 -8.308 1.00 96.44 270 LYS A O 1
ATOM 2156 N N . ASP A 1 271 ? -14.663 -14.638 -6.223 1.00 96.81 271 ASP A N 1
ATOM 2157 C CA . ASP A 1 271 ? -16.120 -14.769 -6.065 1.00 96.81 271 ASP A CA 1
ATOM 2158 C C . ASP A 1 271 ? -16.838 -13.441 -5.741 1.00 96.81 271 ASP A C 1
ATOM 2160 O O . ASP A 1 271 ? -18.063 -13.386 -5.826 1.00 96.81 271 ASP A O 1
ATOM 2164 N N . LYS A 1 272 ? -16.096 -12.364 -5.437 1.00 96.38 272 LYS A N 1
ATOM 2165 C CA . LYS A 1 272 ? -16.616 -10.994 -5.244 1.00 96.38 272 LYS A CA 1
ATOM 2166 C C . LYS A 1 272 ? -16.649 -10.154 -6.528 1.00 96.38 272 LYS A C 1
ATOM 2168 O O . LYS A 1 272 ? -17.001 -8.976 -6.499 1.00 96.38 272 LYS A O 1
ATOM 2173 N N . ILE A 1 273 ? -16.270 -10.737 -7.666 1.00 97.12 273 ILE A N 1
ATOM 2174 C CA . ILE A 1 273 ? -16.417 -10.093 -8.977 1.00 97.12 273 ILE A CA 1
ATOM 2175 C C . ILE A 1 273 ? -17.907 -9.804 -9.210 1.00 97.12 273 ILE A C 1
ATOM 2177 O O . ILE A 1 273 ? -18.752 -10.685 -9.045 1.00 97.12 273 ILE A O 1
ATOM 2181 N N . GLY A 1 274 ? -18.226 -8.560 -9.560 1.00 96.12 274 GLY A N 1
ATOM 2182 C CA . GLY A 1 274 ? -19.596 -8.074 -9.705 1.00 96.12 274 GLY A CA 1
ATOM 2183 C C . GLY A 1 274 ? -20.329 -7.733 -8.400 1.00 96.12 274 GLY A C 1
ATOM 2184 O O . GLY A 1 274 ? -21.549 -7.582 -8.453 1.00 96.12 274 GLY A O 1
ATOM 2185 N N . THR A 1 275 ? -19.651 -7.608 -7.245 1.00 94.88 275 THR A N 1
ATOM 2186 C CA . THR A 1 275 ? -20.310 -7.215 -5.973 1.00 94.88 275 THR A CA 1
ATOM 2187 C C . THR A 1 275 ? -19.952 -5.823 -5.447 1.00 94.88 275 THR A C 1
ATOM 2189 O O . THR A 1 275 ? -20.646 -5.346 -4.555 1.00 94.88 275 THR A O 1
ATOM 2192 N N . VAL A 1 276 ? -18.905 -5.165 -5.958 1.00 94.75 276 VAL A N 1
ATOM 2193 C CA . VAL A 1 276 ? -18.501 -3.806 -5.538 1.00 94.75 276 VAL A CA 1
ATOM 2194 C C . VAL A 1 276 ? -18.223 -2.953 -6.772 1.00 94.75 276 VAL A C 1
ATOM 2196 O O . VAL A 1 276 ? -17.445 -3.356 -7.638 1.00 94.75 276 VAL A O 1
ATOM 2199 N N . PHE A 1 277 ? -18.837 -1.771 -6.838 1.00 95.75 277 PHE A N 1
ATOM 2200 C CA . PHE A 1 277 ? -18.741 -0.858 -7.978 1.00 95.75 277 PHE A CA 1
ATOM 2201 C C . PHE A 1 277 ? -18.350 0.554 -7.533 1.00 95.75 277 PHE A C 1
ATOM 2203 O O . PHE A 1 277 ? -18.807 1.030 -6.496 1.00 95.75 277 PHE A O 1
ATOM 2210 N N . VAL A 1 278 ? -17.544 1.242 -8.343 1.00 95.31 278 VAL A N 1
ATOM 2211 C CA . VAL A 1 278 ? -17.246 2.678 -8.200 1.00 95.31 278 VAL A CA 1
ATOM 2212 C C . VAL A 1 278 ? -17.428 3.331 -9.556 1.00 95.31 278 VAL A C 1
ATOM 2214 O O . VAL A 1 278 ? -16.795 2.897 -10.513 1.00 95.31 278 VAL A O 1
ATOM 2217 N N . ASP A 1 279 ? -18.281 4.355 -9.634 1.00 93.00 279 ASP A N 1
ATOM 2218 C CA . ASP A 1 279 ? -18.581 5.076 -10.881 1.00 93.00 279 ASP A CA 1
ATOM 2219 C C . ASP A 1 279 ? -18.884 4.096 -12.050 1.00 93.00 279 ASP A C 1
ATOM 2221 O O . ASP A 1 279 ? -18.298 4.166 -13.128 1.00 93.00 279 ASP A O 1
ATOM 2225 N N . ASP A 1 280 ? -19.771 3.128 -11.772 1.00 94.50 280 ASP A N 1
ATOM 2226 C CA . ASP A 1 280 ? -20.200 1.994 -12.617 1.00 94.50 280 ASP A CA 1
ATOM 2227 C C . ASP A 1 280 ? -19.118 0.956 -13.016 1.00 94.50 280 ASP A C 1
ATOM 2229 O O . ASP A 1 280 ? -19.401 0.019 -13.769 1.00 94.50 280 ASP A O 1
ATOM 2233 N N . VAL A 1 281 ? -17.899 1.032 -12.466 1.00 95.31 281 VAL A N 1
ATOM 2234 C CA . VAL A 1 281 ? -16.807 0.063 -12.706 1.00 95.31 281 VAL A CA 1
ATOM 2235 C C . VAL A 1 281 ? -16.719 -0.993 -11.596 1.00 95.31 281 VAL A C 1
ATOM 2237 O O . VAL A 1 281 ? -16.591 -0.653 -10.422 1.00 95.31 281 VAL A O 1
ATOM 2240 N N . ASP A 1 282 ? -16.714 -2.279 -11.971 1.00 97.06 282 ASP A N 1
ATOM 2241 C CA . ASP A 1 282 ? -16.422 -3.420 -11.081 1.00 97.06 282 ASP A CA 1
ATOM 2242 C C . ASP A 1 282 ? -14.950 -3.394 -10.637 1.00 97.06 282 ASP A C 1
ATOM 2244 O O . ASP A 1 282 ? -14.041 -3.806 -11.371 1.00 97.06 282 ASP A O 1
ATOM 2248 N N . VAL A 1 283 ? -14.711 -2.903 -9.419 1.00 96.69 283 VAL A N 1
ATOM 2249 C CA . VAL A 1 283 ? -13.352 -2.727 -8.888 1.00 96.69 283 VAL A CA 1
ATOM 2250 C C . VAL A 1 283 ? -12.668 -4.052 -8.559 1.00 96.69 283 VAL A C 1
ATOM 2252 O O . VAL A 1 283 ? -11.444 -4.142 -8.651 1.00 96.69 283 VAL A O 1
ATOM 2255 N N . VAL A 1 284 ? -13.424 -5.097 -8.209 1.00 97.69 284 VAL A N 1
ATOM 2256 C CA . VAL A 1 284 ? -12.856 -6.410 -7.862 1.00 97.69 284 VAL A CA 1
ATOM 2257 C C . VAL A 1 284 ? -12.316 -7.094 -9.119 1.00 97.69 284 VAL A C 1
ATOM 2259 O O . VAL A 1 284 ? -11.230 -7.684 -9.092 1.00 97.69 284 VAL A O 1
ATOM 2262 N N . LYS A 1 285 ? -13.022 -6.961 -10.247 1.00 98.19 285 LYS A N 1
ATOM 2263 C CA . LYS A 1 285 ? -12.542 -7.424 -11.554 1.00 98.19 285 LYS A CA 1
ATOM 2264 C C . LYS A 1 285 ? -11.242 -6.732 -11.962 1.00 98.19 285 LYS A C 1
ATOM 2266 O O . LYS A 1 285 ? -10.272 -7.432 -12.257 1.00 98.19 285 LYS A O 1
ATOM 2271 N N . GLU A 1 286 ? -11.184 -5.398 -11.935 1.00 97.12 286 GLU A N 1
ATOM 2272 C CA . GLU A 1 286 ? -9.960 -4.672 -12.321 1.00 97.12 286 GLU A CA 1
ATOM 2273 C C . GLU A 1 286 ? -8.772 -4.989 -11.391 1.00 97.12 286 GLU A C 1
ATOM 2275 O O . GLU A 1 286 ? -7.645 -5.172 -11.858 1.00 97.12 286 GLU A O 1
ATOM 2280 N N . VAL A 1 287 ? -9.018 -5.136 -10.083 1.00 97.88 287 VAL A N 1
ATOM 2281 C CA . VAL A 1 287 ? -8.010 -5.599 -9.113 1.00 97.88 287 VAL A CA 1
ATOM 2282 C C . VAL A 1 287 ? -7.439 -6.960 -9.503 1.00 97.88 287 VAL A C 1
ATOM 2284 O O . VAL A 1 287 ? -6.227 -7.173 -9.413 1.00 97.88 287 VAL A O 1
ATOM 2287 N N . HIS A 1 288 ? -8.280 -7.896 -9.940 1.00 98.19 288 HIS A N 1
ATOM 2288 C CA . HIS A 1 288 ? -7.814 -9.220 -10.334 1.00 98.19 288 HIS A CA 1
ATOM 2289 C C . HIS A 1 288 ? -7.059 -9.239 -11.665 1.00 98.19 288 HIS A C 1
ATOM 2291 O O . HIS A 1 288 ? -6.098 -10.000 -11.773 1.00 98.19 288 HIS A O 1
ATOM 2297 N N . GLU A 1 289 ? -7.415 -8.382 -12.622 1.00 97.12 289 GLU A N 1
ATOM 2298 C CA . GLU A 1 289 ? -6.650 -8.198 -13.864 1.00 97.12 289 GLU A CA 1
ATOM 2299 C C . GLU A 1 289 ? -5.214 -7.739 -13.570 1.00 97.12 289 GLU A C 1
ATOM 2301 O O . GLU A 1 289 ? -4.257 -8.364 -14.031 1.00 97.12 289 GLU A O 1
ATOM 2306 N N . VAL A 1 290 ? -5.045 -6.718 -12.719 1.00 97.75 290 VAL A N 1
ATOM 2307 C CA . VAL A 1 290 ? -3.711 -6.232 -12.318 1.00 97.75 290 VAL A CA 1
ATOM 2308 C C . VAL A 1 290 ? -2.963 -7.273 -11.474 1.00 97.75 290 VAL A C 1
ATOM 2310 O O . VAL A 1 290 ? -1.765 -7.475 -11.665 1.00 97.75 290 VAL A O 1
ATOM 2313 N N . ARG A 1 291 ? -3.639 -8.001 -10.573 1.00 97.88 291 ARG A N 1
ATOM 2314 C CA . ARG A 1 291 ? -3.001 -9.083 -9.792 1.00 97.88 291 ARG A CA 1
ATOM 2315 C C . ARG A 1 291 ? -2.498 -10.223 -10.683 1.00 97.88 291 ARG A C 1
ATOM 2317 O O . ARG A 1 291 ? -1.423 -10.759 -10.410 1.00 97.88 291 ARG A O 1
ATOM 2324 N N . ASP A 1 292 ? -3.221 -10.575 -11.745 1.00 97.75 292 ASP A N 1
ATOM 2325 C CA . ASP A 1 292 ? -2.773 -11.587 -12.707 1.00 97.75 292 ASP A CA 1
ATOM 2326 C C . ASP A 1 292 ? -1.634 -11.054 -13.612 1.00 97.75 292 ASP A C 1
ATOM 2328 O O . ASP A 1 292 ? -0.680 -11.793 -13.868 1.00 97.75 292 ASP A O 1
ATOM 2332 N N . GLN A 1 293 ? -1.646 -9.766 -13.993 1.00 97.75 293 GLN A N 1
ATOM 2333 C CA . GLN A 1 293 ? -0.538 -9.078 -14.690 1.00 97.75 293 GLN A CA 1
ATOM 2334 C C . GLN A 1 293 ? 0.755 -9.078 -13.845 1.00 97.75 293 GLN A C 1
ATOM 2336 O O . GLN A 1 293 ? 1.810 -9.516 -14.313 1.00 97.75 293 GLN A O 1
ATOM 2341 N N . VAL A 1 294 ? 0.675 -8.670 -12.570 1.00 98.19 294 VAL A N 1
ATOM 2342 C CA . VAL A 1 294 ? 1.799 -8.704 -11.610 1.00 98.19 294 VAL A CA 1
ATOM 2343 C C . VAL A 1 294 ? 2.308 -10.134 -11.418 1.00 98.19 294 VAL A C 1
ATOM 2345 O O . VAL A 1 294 ? 3.520 -10.369 -11.407 1.00 98.19 294 VAL A O 1
ATOM 2348 N N . LYS A 1 295 ? 1.404 -11.116 -11.302 1.00 97.81 295 LYS A N 1
ATOM 2349 C CA . LYS A 1 295 ? 1.765 -12.536 -11.183 1.00 97.81 295 LYS A CA 1
ATOM 2350 C C . LYS A 1 295 ? 2.488 -13.048 -12.430 1.00 97.81 295 LYS A C 1
ATOM 2352 O O . LYS A 1 295 ? 3.444 -13.806 -12.286 1.00 97.81 295 LYS A O 1
ATOM 2357 N N . TYR A 1 296 ? 2.073 -12.654 -13.632 1.00 98.00 296 TYR A N 1
ATOM 2358 C CA . TYR A 1 296 ? 2.786 -13.001 -14.863 1.00 98.00 296 TYR A CA 1
ATOM 2359 C C . TYR A 1 296 ? 4.195 -12.389 -14.877 1.00 98.00 296 TYR A C 1
ATOM 2361 O O . TYR A 1 296 ? 5.182 -13.125 -14.936 1.00 98.00 296 TYR A O 1
ATOM 2369 N N . PHE A 1 297 ? 4.297 -11.065 -14.712 1.00 98.19 297 PHE A N 1
ATOM 2370 C CA . PHE A 1 297 ? 5.568 -10.337 -14.753 1.00 98.19 297 PHE A CA 1
ATOM 2371 C C . PHE A 1 297 ? 6.584 -10.862 -13.727 1.00 98.19 297 PHE A C 1
ATOM 2373 O O . PHE A 1 297 ? 7.722 -11.185 -14.073 1.00 98.19 297 PHE A O 1
ATOM 2380 N N . THR A 1 298 ? 6.172 -11.009 -12.464 1.00 97.00 298 THR A N 1
ATOM 2381 C CA . THR A 1 298 ? 7.066 -11.481 -11.392 1.00 97.00 298 THR A CA 1
ATOM 2382 C C . THR A 1 298 ? 7.547 -12.914 -11.621 1.00 97.00 298 THR A C 1
ATOM 2384 O O . THR A 1 298 ? 8.715 -13.205 -11.359 1.00 97.00 298 THR A O 1
ATOM 2387 N N . ASN A 1 299 ? 6.710 -13.802 -12.168 1.00 97.31 299 ASN A N 1
ATOM 2388 C CA . ASN A 1 299 ? 7.149 -15.144 -12.556 1.00 97.31 299 ASN A CA 1
ATOM 2389 C C . ASN A 1 299 ? 8.129 -15.110 -13.737 1.00 97.31 299 ASN A C 1
ATOM 2391 O O . ASN A 1 299 ? 9.145 -15.801 -13.678 1.00 97.31 299 ASN A O 1
ATOM 2395 N N . ALA A 1 300 ? 7.887 -14.283 -14.757 1.00 97.69 300 ALA A N 1
ATOM 2396 C CA . ALA A 1 300 ? 8.746 -14.182 -15.938 1.00 97.69 300 ALA A CA 1
ATOM 2397 C C . ALA A 1 300 ? 10.122 -13.540 -15.638 1.00 97.69 300 ALA A C 1
ATOM 2399 O O . ALA A 1 300 ? 11.146 -13.960 -16.184 1.00 97.69 300 ALA A O 1
ATOM 2400 N N . VAL A 1 301 ? 10.197 -12.582 -14.705 1.00 97.06 301 VAL A N 1
ATOM 2401 C CA . VAL A 1 301 ? 11.476 -12.069 -14.166 1.00 97.06 301 VAL A CA 1
ATOM 2402 C C . VAL A 1 301 ? 12.215 -13.156 -13.371 1.00 97.06 301 VAL A C 1
ATOM 2404 O O . VAL A 1 301 ? 13.435 -13.307 -13.482 1.00 97.06 301 VAL A O 1
ATOM 2407 N N . ARG A 1 302 ? 11.493 -13.968 -12.587 1.00 95.88 302 ARG A N 1
ATOM 2408 C CA . ARG A 1 302 ? 12.090 -15.022 -11.745 1.00 95.88 302 ARG A CA 1
ATOM 2409 C C . ARG A 1 302 ? 12.539 -16.253 -12.542 1.00 95.88 302 ARG A C 1
ATOM 2411 O O . ARG A 1 302 ? 13.598 -16.822 -12.247 1.00 95.88 302 ARG A O 1
ATOM 2418 N N . SER A 1 303 ? 11.818 -16.616 -13.602 1.00 95.75 303 SER A N 1
ATOM 2419 C CA . SER A 1 303 ? 12.230 -17.625 -14.590 1.00 95.75 303 SER A CA 1
ATOM 2420 C C . SER A 1 303 ? 13.409 -17.150 -15.454 1.00 95.75 303 SER A C 1
ATOM 2422 O O . SER A 1 303 ? 14.180 -17.975 -15.956 1.00 95.75 303 SER A O 1
ATOM 2424 N N . GLY A 1 304 ? 13.639 -15.835 -15.547 1.00 95.81 304 GLY A N 1
ATOM 2425 C CA . GLY A 1 304 ? 14.628 -15.252 -16.455 1.00 95.81 304 GLY A CA 1
ATOM 2426 C C . GLY A 1 304 ? 14.194 -15.370 -17.917 1.00 95.81 304 GLY A C 1
ATOM 2427 O O . GLY A 1 304 ? 15.034 -15.592 -18.793 1.00 95.81 304 GLY A O 1
ATOM 2428 N N . GLU A 1 305 ? 12.887 -15.288 -18.146 1.00 97.62 305 GLU A N 1
ATOM 2429 C CA . GLU A 1 305 ? 12.237 -15.069 -19.436 1.00 97.62 305 GLU A CA 1
ATOM 2430 C C . GLU A 1 305 ? 12.257 -13.570 -19.763 1.00 97.62 305 GLU A C 1
ATOM 2432 O O . GLU A 1 305 ? 12.800 -13.173 -20.794 1.00 97.62 305 GLU A O 1
ATOM 2437 N N . ILE A 1 306 ? 11.815 -12.731 -18.816 1.00 97.75 306 ILE A N 1
ATOM 2438 C CA . ILE A 1 306 ? 12.117 -11.295 -18.813 1.00 97.75 306 ILE A CA 1
ATOM 2439 C C . ILE A 1 306 ? 13.569 -11.098 -18.355 1.00 97.75 306 ILE A C 1
ATOM 2441 O O . ILE A 1 306 ? 14.042 -11.721 -17.398 1.00 97.75 306 ILE A O 1
ATOM 2445 N N . ARG A 1 307 ? 14.287 -10.237 -19.079 1.00 98.12 307 ARG A N 1
ATOM 2446 C CA . ARG A 1 307 ? 15.728 -9.982 -18.959 1.00 98.12 307 ARG A CA 1
ATOM 2447 C C . ARG A 1 307 ? 16.024 -8.503 -19.158 1.00 98.12 307 ARG A C 1
ATOM 2449 O O . ARG A 1 307 ? 15.250 -7.807 -19.815 1.00 98.12 307 ARG A O 1
ATOM 2456 N N . GLY A 1 308 ? 17.164 -8.067 -18.627 1.00 97.94 308 GLY A N 1
ATOM 2457 C CA . GLY A 1 308 ? 17.701 -6.736 -18.894 1.00 97.94 308 GLY A CA 1
ATOM 2458 C C . GLY A 1 308 ? 18.090 -6.558 -20.365 1.00 97.94 308 GLY A C 1
ATOM 2459 O O . GLY A 1 308 ? 18.130 -7.517 -21.140 1.00 97.94 308 GLY A O 1
ATOM 2460 N N . TYR A 1 309 ? 18.410 -5.323 -20.734 1.00 98.12 309 TYR A N 1
ATOM 2461 C CA . TYR A 1 309 ? 18.769 -4.878 -22.081 1.00 98.12 309 TYR A CA 1
ATOM 2462 C C . TYR A 1 309 ? 19.873 -5.726 -22.733 1.00 98.12 309 TYR A C 1
ATOM 2464 O O . TYR A 1 309 ? 19.762 -6.108 -23.895 1.00 98.12 309 TYR A O 1
ATOM 2472 N N . THR A 1 310 ? 20.890 -6.118 -21.963 1.00 97.62 310 THR A N 1
ATOM 2473 C CA . THR A 1 310 ? 22.011 -6.953 -22.430 1.00 97.62 310 THR A CA 1
ATOM 2474 C C . THR A 1 310 ? 21.741 -8.464 -22.365 1.00 97.62 310 THR A C 1
ATOM 2476 O O . THR A 1 310 ? 22.615 -9.278 -22.662 1.00 97.62 310 THR A O 1
ATOM 2479 N N . GLY A 1 311 ? 20.535 -8.875 -21.962 1.00 97.94 311 GLY A N 1
ATOM 2480 C CA . GLY A 1 311 ? 20.146 -10.278 -21.816 1.00 97.94 311 GLY A CA 1
ATOM 2481 C C . GLY A 1 311 ? 20.550 -10.936 -20.488 1.00 97.94 311 GLY A C 1
ATOM 2482 O O . GLY A 1 311 ? 20.260 -12.126 -20.301 1.00 97.94 311 GLY A O 1
ATOM 2483 N N . LYS A 1 312 ? 21.170 -10.209 -19.544 1.00 98.38 312 LYS A N 1
ATOM 2484 C CA . LYS A 1 312 ? 21.368 -10.702 -18.167 1.00 98.38 312 LYS A CA 1
ATOM 2485 C C . LYS A 1 312 ? 20.031 -10.852 -17.413 1.00 98.38 312 LYS A C 1
ATOM 2487 O O . LYS A 1 312 ? 18.974 -10.394 -17.858 1.00 98.38 312 LYS A O 1
ATOM 2492 N N . ARG A 1 313 ? 20.058 -11.544 -16.266 1.00 98.12 313 ARG A N 1
ATOM 2493 C CA . ARG A 1 313 ? 18.888 -11.701 -15.386 1.00 98.12 313 ARG A CA 1
ATOM 2494 C C . ARG A 1 313 ? 18.746 -10.467 -14.500 1.00 98.12 313 ARG A C 1
ATOM 2496 O O . ARG A 1 313 ? 19.707 -10.058 -13.867 1.00 98.12 313 ARG A O 1
ATOM 2503 N N . LEU A 1 314 ? 17.531 -9.946 -14.382 1.00 98.38 314 LEU A N 1
ATOM 2504 C CA . LEU A 1 314 ? 17.214 -8.918 -13.394 1.00 98.38 314 LEU A CA 1
ATOM 2505 C C . LEU A 1 314 ? 17.139 -9.588 -12.012 1.00 98.38 314 LEU A C 1
ATOM 2507 O O . LEU A 1 314 ? 16.280 -10.443 -11.786 1.00 98.38 314 LEU A O 1
ATOM 2511 N N . ARG A 1 315 ? 18.080 -9.255 -11.123 1.00 97.56 315 ARG A N 1
ATOM 2512 C CA . ARG A 1 315 ? 18.227 -9.821 -9.766 1.00 97.56 315 ARG A CA 1
ATOM 2513 C C . ARG A 1 315 ? 18.170 -8.767 -8.674 1.00 97.56 315 ARG A C 1
ATOM 2515 O O . ARG A 1 315 ? 17.674 -9.048 -7.586 1.00 97.56 315 ARG A O 1
ATOM 2522 N N . ASN A 1 316 ? 18.706 -7.586 -8.960 1.00 98.44 316 ASN A N 1
ATOM 2523 C CA . ASN A 1 316 ? 18.727 -6.466 -8.037 1.00 98.44 316 ASN A CA 1
ATOM 2524 C C . ASN A 1 316 ? 17.492 -5.615 -8.302 1.00 98.44 316 ASN A C 1
ATOM 2526 O O . ASN A 1 316 ? 17.241 -5.239 -9.444 1.00 98.44 316 ASN A O 1
ATOM 2530 N N . ILE A 1 317 ? 16.707 -5.335 -7.273 1.00 98.31 317 ILE A N 1
ATOM 2531 C CA . ILE A 1 317 ? 15.465 -4.577 -7.386 1.00 98.31 317 ILE A CA 1
ATOM 2532 C C . ILE A 1 317 ? 15.630 -3.280 -6.594 1.00 98.31 317 ILE A C 1
ATOM 2534 O O . ILE A 1 317 ? 15.945 -3.325 -5.405 1.00 98.31 317 ILE A O 1
ATOM 2538 N N . VAL A 1 318 ? 15.403 -2.131 -7.229 1.00 98.62 318 VAL A N 1
ATOM 2539 C CA . VAL A 1 318 ? 15.389 -0.821 -6.560 1.00 98.62 318 VAL A CA 1
ATOM 2540 C C . VAL A 1 318 ? 13.975 -0.257 -6.615 1.00 98.62 318 VAL A C 1
ATOM 2542 O O . VAL A 1 318 ? 13.499 0.146 -7.675 1.00 98.62 318 VAL A O 1
ATOM 2545 N N . SER A 1 319 ? 13.298 -0.234 -5.469 1.00 98.50 319 SER A N 1
ATOM 2546 C CA . SER A 1 319 ? 11.964 0.346 -5.316 1.00 98.50 319 SER A CA 1
ATOM 2547 C C . SER A 1 319 ? 12.083 1.830 -4.973 1.00 98.50 319 SER A C 1
ATOM 2549 O O . SER A 1 319 ? 12.495 2.186 -3.869 1.00 98.50 319 SER A O 1
ATOM 2551 N N . VAL A 1 320 ? 11.730 2.698 -5.919 1.00 98.62 320 VAL A N 1
ATOM 2552 C CA . VAL A 1 320 ? 11.837 4.158 -5.807 1.00 98.62 320 VAL A CA 1
ATOM 2553 C C . VAL A 1 320 ? 10.476 4.730 -5.417 1.00 98.62 320 VAL A C 1
ATOM 2555 O O . VAL A 1 320 ? 9.553 4.727 -6.229 1.00 98.62 320 VAL A O 1
ATOM 2558 N N . GLY A 1 321 ? 10.335 5.221 -4.187 1.00 97.44 321 GLY A N 1
ATOM 2559 C CA . GLY A 1 321 ? 9.048 5.667 -3.638 1.00 97.44 321 GLY A CA 1
ATOM 2560 C C . GLY A 1 321 ? 9.195 6.267 -2.241 1.00 97.44 321 GLY A C 1
ATOM 2561 O O . GLY A 1 321 ? 10.165 5.985 -1.547 1.00 97.44 321 GLY A O 1
ATOM 2562 N N . ILE A 1 322 ? 8.244 7.103 -1.818 1.00 96.44 322 ILE A N 1
ATOM 2563 C CA . ILE A 1 322 ? 8.277 7.795 -0.517 1.00 96.44 322 ILE A CA 1
ATOM 2564 C C . ILE A 1 322 ? 6.927 7.678 0.211 1.00 96.44 322 ILE A C 1
ATOM 2566 O O . ILE A 1 322 ? 5.877 7.498 -0.414 1.00 96.44 322 ILE A O 1
ATOM 2570 N N . GLY A 1 323 ? 6.938 7.753 1.546 1.00 94.75 323 GLY A N 1
ATOM 2571 C CA . GLY A 1 323 ? 5.730 7.654 2.372 1.00 94.75 323 GLY A CA 1
ATOM 2572 C C . GLY A 1 323 ? 4.992 6.326 2.165 1.00 94.75 323 GLY A C 1
ATOM 2573 O O . GLY A 1 323 ? 5.597 5.257 2.233 1.00 94.75 323 GLY A O 1
ATOM 2574 N N . GLY A 1 324 ? 3.687 6.379 1.875 1.00 94.69 324 GLY A N 1
ATOM 2575 C CA . GLY A 1 324 ? 2.868 5.182 1.624 1.00 94.69 324 GLY A CA 1
ATOM 2576 C C . GLY A 1 324 ? 3.356 4.313 0.454 1.00 94.69 324 GLY A C 1
ATOM 2577 O O . GLY A 1 324 ? 3.148 3.104 0.469 1.00 94.69 324 GLY A O 1
ATOM 2578 N N . SER A 1 325 ? 4.090 4.891 -0.505 1.00 96.06 325 SER A N 1
ATOM 2579 C CA . SER A 1 325 ? 4.713 4.159 -1.624 1.00 96.06 325 SER A CA 1
ATOM 2580 C C . SER A 1 325 ? 5.975 3.364 -1.233 1.00 96.06 325 SER A C 1
ATOM 2582 O O . SER A 1 325 ? 6.605 2.760 -2.096 1.00 96.06 325 SER A O 1
ATOM 2584 N N . TYR A 1 326 ? 6.358 3.372 0.050 1.00 95.06 326 TYR A N 1
ATOM 2585 C CA . TYR A 1 326 ? 7.593 2.775 0.574 1.00 95.06 326 TYR A CA 1
ATOM 2586 C C . TYR A 1 326 ? 7.378 2.034 1.905 1.00 95.06 326 TYR A C 1
ATOM 2588 O O . TYR A 1 326 ? 7.712 0.857 2.002 1.00 95.06 326 TYR A O 1
ATOM 2596 N N . LEU A 1 327 ? 6.763 2.680 2.901 1.00 96.88 327 LEU A N 1
ATOM 2597 C CA . LEU A 1 327 ? 6.705 2.184 4.287 1.00 96.88 327 LEU A CA 1
ATOM 2598 C C . LEU A 1 327 ? 5.980 0.834 4.438 1.00 96.88 327 LEU A C 1
ATOM 2600 O O . LEU A 1 327 ? 6.427 -0.029 5.187 1.00 96.88 327 LEU A O 1
ATOM 2604 N N . GLY A 1 328 ? 4.866 0.634 3.725 1.00 96.38 328 GLY A N 1
ATOM 2605 C CA . GLY A 1 328 ? 4.134 -0.641 3.722 1.00 96.38 328 GLY A CA 1
ATOM 2606 C C . GLY A 1 328 ? 4.919 -1.778 3.048 1.00 96.38 328 GLY A C 1
ATOM 2607 O O . GLY A 1 328 ? 5.093 -2.833 3.663 1.00 96.38 328 GLY A O 1
ATOM 2608 N N . PRO A 1 329 ? 5.421 -1.578 1.811 1.00 96.31 329 PRO A N 1
ATOM 2609 C CA . PRO A 1 329 ? 6.324 -2.518 1.146 1.00 96.31 329 PRO A CA 1
ATOM 2610 C C . PRO A 1 329 ? 7.587 -2.872 1.946 1.00 96.31 329 PRO A C 1
ATOM 2612 O O . PRO A 1 329 ? 7.952 -4.047 1.987 1.00 96.31 329 PRO A O 1
ATOM 2615 N N . GLU A 1 330 ? 8.232 -1.901 2.600 1.00 97.38 330 GLU A N 1
ATOM 2616 C CA . GLU A 1 330 ? 9.409 -2.151 3.444 1.00 97.38 330 GLU A CA 1
ATOM 2617 C C . GLU A 1 330 ? 9.040 -2.961 4.688 1.00 97.38 330 GLU A C 1
ATOM 2619 O O . GLU A 1 330 ? 9.661 -3.991 4.927 1.00 97.38 330 GLU A O 1
ATOM 2624 N N . PHE A 1 331 ? 7.993 -2.580 5.429 1.00 97.88 331 PHE A N 1
ATOM 2625 C CA . PHE A 1 331 ? 7.523 -3.351 6.586 1.00 97.88 331 PHE A CA 1
ATOM 2626 C C . PHE A 1 331 ? 7.276 -4.828 6.235 1.00 97.88 331 PHE A C 1
ATOM 2628 O O . PHE A 1 331 ? 7.739 -5.723 6.945 1.00 97.88 331 PHE A O 1
ATOM 2635 N N . LEU A 1 332 ? 6.603 -5.097 5.112 1.00 96.19 332 LEU A N 1
ATOM 2636 C CA . LEU A 1 332 ? 6.346 -6.468 4.668 1.00 96.19 332 LEU A CA 1
ATOM 2637 C C . LEU A 1 332 ? 7.631 -7.194 4.228 1.00 96.19 332 LEU A C 1
ATOM 2639 O O . LEU A 1 332 ? 7.769 -8.391 4.484 1.00 96.19 332 LEU A O 1
ATOM 2643 N N . HIS A 1 333 ? 8.586 -6.492 3.609 1.00 96.25 333 HIS A N 1
ATOM 2644 C CA . HIS A 1 333 ? 9.901 -7.054 3.289 1.00 96.25 333 HIS A CA 1
ATOM 2645 C C . HIS A 1 333 ? 10.695 -7.413 4.553 1.00 96.25 333 HIS A C 1
ATOM 2647 O O . HIS A 1 333 ? 11.208 -8.528 4.651 1.00 96.25 333 HIS A O 1
ATOM 2653 N N . GLU A 1 334 ? 10.763 -6.505 5.528 1.00 96.56 334 GLU A N 1
ATOM 2654 C CA . GLU A 1 334 ? 11.500 -6.685 6.782 1.00 96.56 334 GLU A CA 1
ATOM 2655 C C . GLU A 1 334 ? 10.957 -7.850 7.617 1.00 96.56 334 GLU A C 1
ATOM 2657 O O . GLU A 1 334 ? 11.748 -8.584 8.207 1.00 96.56 334 GLU A O 1
ATOM 2662 N N . VAL A 1 335 ? 9.635 -8.061 7.618 1.00 95.62 335 VAL A N 1
ATOM 2663 C CA . VAL A 1 335 ? 8.997 -9.225 8.256 1.00 95.62 335 VAL A CA 1
ATOM 2664 C C . VAL A 1 335 ? 9.297 -10.518 7.490 1.00 95.62 335 VAL A C 1
ATOM 2666 O O . VAL A 1 335 ? 9.726 -11.505 8.083 1.00 95.62 335 VAL A O 1
ATOM 2669 N N . LEU A 1 336 ? 9.092 -10.543 6.168 1.00 96.12 336 LEU A N 1
ATOM 2670 C CA . LEU A 1 336 ? 9.178 -11.791 5.399 1.00 96.12 336 LEU A CA 1
ATOM 2671 C C . LEU A 1 336 ? 10.614 -12.243 5.094 1.00 96.12 336 LEU A C 1
ATOM 2673 O O . LEU A 1 336 ? 10.830 -13.435 4.878 1.00 96.12 336 LEU A O 1
ATOM 2677 N N . LYS A 1 337 ? 11.614 -11.352 5.085 1.00 94.19 337 LYS A N 1
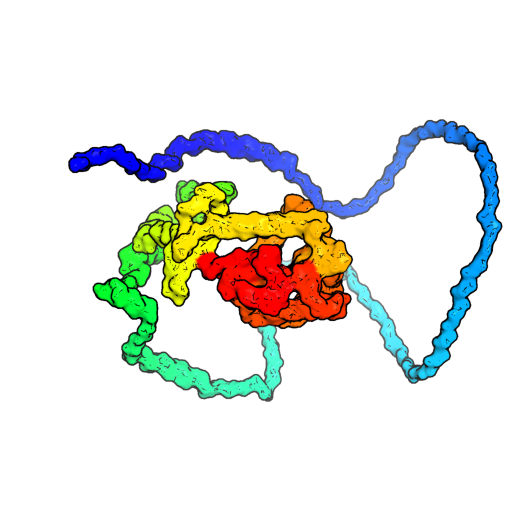ATOM 2678 C CA . LYS A 1 337 ? 13.004 -11.720 4.735 1.00 94.19 337 LYS A CA 1
ATOM 2679 C C . LYS A 1 337 ? 13.675 -12.675 5.732 1.00 94.19 337 LYS A C 1
ATOM 2681 O O . LYS A 1 337 ? 14.706 -13.252 5.396 1.00 94.19 337 LYS A O 1
ATOM 2686 N N . THR A 1 338 ? 13.125 -12.829 6.939 1.00 94.25 338 THR A N 1
ATOM 2687 C CA . THR A 1 338 ? 13.585 -13.799 7.950 1.00 94.25 338 THR A CA 1
ATOM 2688 C C . THR A 1 338 ? 12.761 -15.085 7.990 1.00 94.25 338 THR A C 1
ATOM 2690 O O . THR A 1 338 ? 13.205 -16.060 8.594 1.00 94.25 338 THR A O 1
ATOM 2693 N N . GLU A 1 339 ? 11.599 -15.124 7.336 1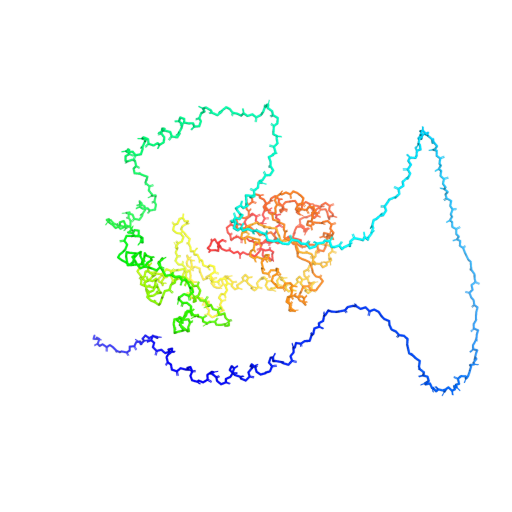.00 96.56 339 GLU A N 1
ATOM 2694 C CA . GLU A 1 339 ? 10.750 -16.316 7.301 1.00 96.56 339 GLU A CA 1
ATOM 2695 C C . GLU A 1 339 ? 11.297 -17.371 6.326 1.00 96.56 339 GLU A C 1
ATOM 2697 O O . GLU A 1 339 ? 11.774 -17.007 5.248 1.00 96.56 339 GLU A O 1
ATOM 2702 N N . PRO A 1 340 ? 11.206 -18.684 6.623 1.00 96.31 340 PRO A N 1
ATOM 2703 C CA . PRO A 1 340 ? 11.790 -19.724 5.772 1.00 96.31 340 PRO A CA 1
ATOM 2704 C C . PRO A 1 340 ? 11.309 -19.687 4.315 1.00 96.31 340 PRO A C 1
ATOM 2706 O O . PRO A 1 340 ? 12.104 -19.900 3.399 1.00 96.31 340 PRO A O 1
ATOM 2709 N N . GLU A 1 341 ? 10.030 -19.394 4.070 1.00 94.56 341 GLU A N 1
ATOM 2710 C CA . GLU A 1 341 ? 9.490 -19.266 2.708 1.00 94.56 341 GLU A CA 1
ATOM 2711 C C . GLU A 1 341 ? 9.980 -17.994 2.003 1.00 94.56 341 GLU A C 1
ATOM 2713 O O . GLU A 1 341 ? 10.285 -18.031 0.807 1.00 94.56 341 GLU A O 1
ATOM 2718 N N . GLY A 1 342 ? 10.121 -16.889 2.741 1.00 93.50 342 GLY A N 1
ATOM 2719 C CA . GLY A 1 342 ? 10.643 -15.622 2.232 1.00 93.50 342 GLY A CA 1
ATOM 2720 C C . GLY A 1 342 ? 12.131 -15.702 1.895 1.00 93.50 342 GLY A C 1
ATOM 2721 O O . GLY A 1 342 ? 12.515 -15.338 0.784 1.00 93.50 342 GLY A O 1
ATOM 2722 N N . ILE A 1 343 ? 12.946 -16.286 2.782 1.00 94.25 343 ILE A N 1
ATOM 2723 C CA . ILE A 1 343 ? 14.367 -16.591 2.546 1.00 94.25 343 ILE A CA 1
ATOM 2724 C C . ILE A 1 343 ? 14.520 -17.418 1.267 1.00 94.25 343 ILE A C 1
ATOM 2726 O O . ILE A 1 343 ? 15.227 -17.000 0.350 1.00 94.25 343 ILE A O 1
ATOM 2730 N N . ASN A 1 344 ? 13.828 -18.561 1.174 1.00 94.56 344 ASN A N 1
ATOM 2731 C CA . ASN A 1 344 ? 13.903 -19.444 0.006 1.00 94.56 344 ASN A CA 1
ATOM 2732 C C . ASN A 1 344 ? 13.430 -18.747 -1.281 1.00 94.56 344 ASN A C 1
ATOM 2734 O O . ASN A 1 344 ? 14.015 -18.950 -2.347 1.00 94.56 344 ASN A O 1
ATOM 2738 N N . SER A 1 345 ? 12.414 -17.886 -1.189 1.00 91.12 345 SER A N 1
ATOM 2739 C CA . SER A 1 345 ? 11.917 -17.103 -2.324 1.00 91.12 345 SER A CA 1
ATOM 2740 C C . SER A 1 345 ? 12.872 -15.982 -2.750 1.00 91.12 345 SER A C 1
ATOM 2742 O O . SER A 1 345 ? 12.916 -15.653 -3.938 1.00 91.12 345 SER A O 1
ATOM 2744 N N . ALA A 1 346 ? 13.648 -15.412 -1.828 1.00 93.81 346 ALA A N 1
ATOM 2745 C CA . ALA A 1 346 ? 14.596 -14.329 -2.087 1.00 93.81 346 ALA A CA 1
ATOM 2746 C C . ALA A 1 346 ? 15.991 -14.804 -2.547 1.00 93.81 346 ALA A C 1
ATOM 2748 O O . ALA A 1 346 ? 16.804 -13.976 -2.955 1.00 93.81 346 ALA A O 1
ATOM 2749 N N . LEU A 1 347 ? 16.291 -16.111 -2.516 1.00 93.75 347 LEU A N 1
ATOM 2750 C CA . LEU A 1 347 ? 17.613 -16.644 -2.875 1.00 93.75 347 LEU A CA 1
ATOM 2751 C C . LEU A 1 347 ? 18.095 -16.164 -4.257 1.00 93.75 347 LEU A C 1
ATOM 2753 O O . LEU A 1 347 ? 17.507 -16.481 -5.291 1.00 93.75 347 LEU A O 1
ATOM 2757 N N . GLY A 1 348 ? 19.217 -15.440 -4.269 1.00 93.38 348 GLY A N 1
ATOM 2758 C CA . GLY A 1 348 ? 19.840 -14.916 -5.489 1.00 93.38 348 GLY A CA 1
ATOM 2759 C C . GLY A 1 348 ? 19.237 -13.612 -6.027 1.00 93.38 348 GLY A C 1
ATOM 2760 O O . GLY A 1 348 ? 19.570 -13.240 -7.153 1.00 93.38 348 GLY A O 1
ATOM 2761 N N . TYR A 1 349 ? 18.390 -12.943 -5.240 1.00 95.88 349 TYR A N 1
ATOM 2762 C CA . TYR A 1 349 ? 17.828 -11.615 -5.500 1.00 95.88 349 TYR A CA 1
ATOM 2763 C C . TYR A 1 349 ? 18.247 -10.628 -4.402 1.00 95.88 349 TYR A C 1
ATOM 2765 O O . TYR A 1 349 ? 18.540 -11.029 -3.275 1.00 95.88 349 TYR A O 1
ATOM 2773 N N . SER A 1 350 ? 18.244 -9.332 -4.715 1.00 95.25 350 SER A N 1
ATOM 2774 C CA . SER A 1 350 ? 18.357 -8.255 -3.725 1.00 95.25 350 SER A CA 1
ATOM 2775 C C . SER A 1 350 ? 17.224 -7.244 -3.915 1.00 95.25 350 SER A C 1
ATOM 2777 O O . SER A 1 350 ? 16.769 -7.030 -5.036 1.00 95.25 350 SER A O 1
ATOM 2779 N N . LEU A 1 351 ? 16.749 -6.637 -2.827 1.00 96.88 351 LEU A N 1
ATOM 2780 C CA . LEU A 1 351 ? 15.791 -5.530 -2.851 1.00 96.88 351 LEU A CA 1
ATOM 2781 C C . LEU A 1 351 ? 16.376 -4.372 -2.043 1.00 96.88 351 LEU A C 1
ATOM 2783 O O . LEU A 1 351 ? 16.927 -4.586 -0.963 1.00 96.88 351 LEU A O 1
ATOM 2787 N N . ARG A 1 352 ? 16.262 -3.158 -2.578 1.00 97.50 352 ARG A N 1
ATOM 2788 C CA . ARG A 1 352 ? 16.615 -1.900 -1.915 1.00 97.50 352 ARG A CA 1
ATOM 2789 C C . ARG A 1 352 ? 15.485 -0.902 -2.119 1.00 97.50 352 ARG A C 1
ATOM 2791 O O . ARG A 1 352 ? 14.826 -0.913 -3.160 1.00 97.50 352 ARG A O 1
ATOM 2798 N N . PHE A 1 353 ? 15.278 -0.036 -1.138 1.00 97.94 353 PHE A N 1
ATOM 2799 C CA . PHE A 1 353 ? 14.325 1.063 -1.217 1.00 97.94 353 PHE A CA 1
ATOM 2800 C C . PHE A 1 353 ? 15.094 2.378 -1.332 1.00 97.94 353 PHE A C 1
ATOM 2802 O O . PHE A 1 353 ? 16.006 2.619 -0.549 1.00 97.94 353 PHE A O 1
ATOM 2809 N N . LEU A 1 354 ? 14.725 3.204 -2.310 1.00 98.00 354 LEU A N 1
ATOM 2810 C CA . LEU A 1 354 ? 15.297 4.530 -2.541 1.00 98.00 354 LEU A CA 1
ATOM 2811 C C . LEU A 1 354 ? 14.194 5.561 -2.300 1.00 98.00 354 LEU A C 1
ATOM 2813 O O . LEU A 1 354 ? 13.321 5.758 -3.155 1.00 98.00 354 LEU A O 1
ATOM 2817 N N . SER A 1 355 ? 14.207 6.177 -1.119 1.00 95.19 355 SER A N 1
ATOM 2818 C CA . SER A 1 355 ? 13.086 6.990 -0.630 1.00 95.19 355 SER A CA 1
ATOM 2819 C C . SER A 1 355 ? 13.462 8.431 -0.312 1.00 95.19 355 SER A C 1
ATOM 2821 O O . SER A 1 355 ? 12.625 9.321 -0.482 1.00 95.19 355 SER A O 1
ATOM 2823 N N . ASN A 1 356 ? 14.706 8.687 0.096 1.00 93.25 356 ASN A N 1
ATOM 2824 C CA . ASN A 1 356 ? 15.176 10.029 0.408 1.00 93.25 356 ASN A CA 1
ATOM 2825 C C . ASN A 1 356 ? 15.661 10.743 -0.866 1.00 93.25 356 ASN A C 1
ATOM 2827 O O . ASN A 1 356 ? 16.200 10.125 -1.780 1.00 93.25 356 ASN A O 1
ATOM 2831 N N . VAL A 1 357 ? 15.471 12.060 -0.927 1.00 93.38 357 VAL A N 1
ATOM 2832 C CA . VAL A 1 357 ? 15.908 12.918 -2.045 1.00 93.38 357 VAL A CA 1
ATOM 2833 C C . VAL A 1 357 ? 17.386 13.335 -1.934 1.00 93.38 357 VAL A C 1
ATOM 2835 O O . VAL A 1 357 ? 17.948 13.920 -2.858 1.00 93.38 357 VAL A O 1
ATOM 2838 N N . ASP A 1 358 ? 18.021 13.041 -0.797 1.00 95.00 358 ASP A N 1
ATOM 2839 C CA . ASP A 1 358 ? 19.463 13.177 -0.594 1.00 95.00 358 ASP A CA 1
ATOM 2840 C C . ASP A 1 358 ? 20.230 12.253 -1.569 1.00 95.00 358 ASP A C 1
ATOM 2842 O O . ASP A 1 358 ? 20.018 11.037 -1.538 1.00 95.00 358 ASP A O 1
ATOM 2846 N N . PRO A 1 359 ? 21.143 12.770 -2.419 1.00 94.50 359 PRO A N 1
ATOM 2847 C CA . PRO A 1 359 ? 21.911 11.944 -3.355 1.00 94.50 359 PRO A CA 1
ATOM 2848 C C . PRO A 1 359 ? 22.780 10.875 -2.672 1.00 94.50 359 PRO A C 1
ATOM 2850 O O . PRO A 1 359 ? 23.143 9.894 -3.323 1.00 94.50 359 PRO A O 1
ATOM 2853 N N . VAL A 1 360 ? 23.070 11.000 -1.372 1.00 95.88 360 VAL A N 1
ATOM 2854 C CA . VAL A 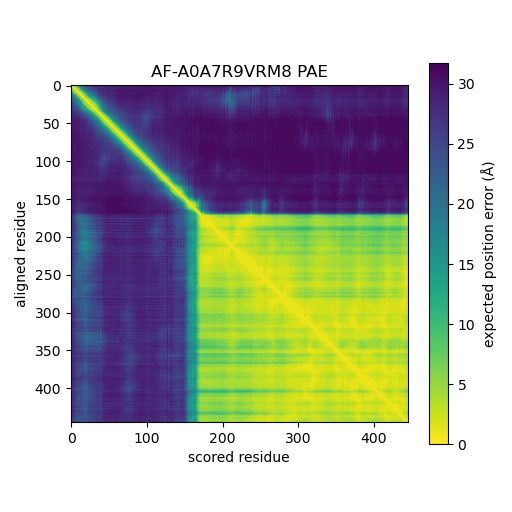1 360 ? 23.744 9.951 -0.588 1.00 95.88 360 VAL A CA 1
ATOM 2855 C C . VAL A 1 360 ? 22.891 8.673 -0.489 1.00 95.88 360 VAL A C 1
ATOM 2857 O O . VAL A 1 360 ? 23.444 7.578 -0.380 1.00 95.88 360 VAL A O 1
ATOM 2860 N N . ASP A 1 361 ? 21.559 8.769 -0.566 1.00 95.00 361 ASP A N 1
ATOM 2861 C CA . ASP A 1 361 ? 20.664 7.600 -0.594 1.00 95.00 361 ASP A CA 1
ATOM 2862 C C . ASP A 1 361 ? 20.774 6.848 -1.933 1.00 95.00 361 ASP A C 1
ATOM 2864 O O . ASP A 1 361 ? 20.816 5.617 -1.963 1.00 95.00 361 ASP A O 1
ATOM 2868 N N . VAL A 1 362 ? 20.941 7.586 -3.040 1.00 96.06 362 VAL A N 1
ATOM 2869 C CA . VAL A 1 362 ? 21.233 7.023 -4.370 1.00 96.06 362 VAL A CA 1
ATOM 2870 C C . VAL A 1 362 ? 22.608 6.351 -4.381 1.00 96.06 362 VAL A C 1
ATOM 2872 O O . VAL A 1 362 ? 22.721 5.200 -4.799 1.00 96.06 362 VAL A O 1
ATOM 2875 N N . GLU A 1 363 ? 23.648 7.027 -3.878 1.00 95.00 363 GLU A N 1
ATOM 2876 C CA . GLU A 1 363 ? 25.011 6.479 -3.804 1.00 95.00 363 GLU A CA 1
ATOM 2877 C C . GLU A 1 363 ? 25.035 5.151 -3.030 1.00 95.00 363 GLU A C 1
ATOM 2879 O O . GLU A 1 363 ? 25.526 4.141 -3.539 1.00 95.00 363 GLU A O 1
ATOM 2884 N N . ARG A 1 364 ? 24.423 5.116 -1.838 1.00 94.25 364 ARG A N 1
ATOM 2885 C CA . ARG A 1 364 ? 24.291 3.898 -1.018 1.00 94.25 364 ARG A CA 1
ATOM 2886 C C . ARG A 1 364 ? 23.468 2.810 -1.701 1.00 94.25 364 ARG A C 1
ATOM 2888 O O . ARG A 1 364 ? 23.818 1.636 -1.602 1.00 94.25 364 ARG A O 1
ATOM 2895 N N . THR A 1 365 ? 22.390 3.185 -2.386 1.00 96.38 365 THR A N 1
ATOM 2896 C CA . THR A 1 365 ? 21.536 2.237 -3.112 1.00 96.38 365 THR A CA 1
ATOM 2897 C C . THR A 1 365 ? 22.301 1.552 -4.242 1.00 96.38 365 THR A C 1
ATOM 2899 O O . THR A 1 365 ? 22.140 0.345 -4.421 1.00 96.38 365 THR A O 1
ATOM 2902 N N . CYS A 1 366 ? 23.160 2.278 -4.962 1.00 95.56 366 CYS A N 1
ATOM 2903 C CA . CYS A 1 366 ? 23.796 1.804 -6.195 1.00 95.56 366 CYS A CA 1
ATOM 2904 C C . CYS A 1 366 ? 25.223 1.245 -6.038 1.00 95.56 366 CYS A C 1
ATOM 2906 O O . CYS A 1 366 ? 25.701 0.603 -6.971 1.00 95.56 366 CYS A O 1
ATOM 2908 N N . ALA A 1 367 ? 25.901 1.480 -4.906 1.00 94.19 367 ALA A N 1
ATOM 2909 C CA . ALA A 1 367 ? 27.355 1.306 -4.727 1.00 94.19 367 ALA A CA 1
ATOM 2910 C C . ALA A 1 367 ? 27.971 -0.030 -5.208 1.00 94.19 367 ALA A C 1
ATOM 2912 O O . ALA A 1 367 ? 29.131 -0.059 -5.619 1.00 94.19 367 ALA A O 1
ATOM 2913 N N . ASP A 1 368 ? 27.221 -1.128 -5.131 1.00 95.88 368 ASP A N 1
ATOM 2914 C CA . ASP A 1 368 ? 27.639 -2.500 -5.449 1.00 95.88 368 ASP A CA 1
ATOM 2915 C C . ASP A 1 368 ? 26.674 -3.223 -6.415 1.00 95.88 368 ASP A C 1
ATOM 2917 O O . ASP A 1 368 ? 26.729 -4.447 -6.548 1.00 95.88 368 ASP A O 1
ATOM 2921 N N . LEU A 1 369 ? 25.789 -2.487 -7.101 1.00 97.94 369 LEU A N 1
ATOM 2922 C CA . LEU A 1 369 ? 24.842 -3.054 -8.067 1.00 97.94 369 LEU A CA 1
ATOM 2923 C C . LEU A 1 369 ? 25.415 -3.085 -9.493 1.00 97.94 369 LEU A C 1
ATOM 2925 O O . LEU A 1 369 ? 25.955 -2.095 -9.976 1.00 97.94 369 LEU A O 1
ATOM 2929 N N . ASP A 1 370 ? 25.213 -4.199 -10.204 1.00 98.06 370 ASP A N 1
ATOM 2930 C CA . ASP A 1 370 ? 25.399 -4.288 -11.661 1.00 98.06 370 ASP A CA 1
ATOM 2931 C C . ASP A 1 370 ? 24.147 -3.717 -12.363 1.00 98.06 370 ASP A C 1
ATOM 2933 O O . ASP A 1 370 ? 23.067 -4.307 -12.213 1.00 98.06 370 ASP A O 1
ATOM 2937 N N . PRO A 1 371 ? 24.234 -2.601 -13.118 1.00 98.19 371 PRO A N 1
ATOM 2938 C CA . PRO A 1 371 ? 23.081 -2.003 -13.799 1.00 98.19 371 PRO A CA 1
ATOM 2939 C C . PRO A 1 371 ? 22.386 -2.967 -14.767 1.00 98.19 371 PRO A C 1
ATOM 2941 O O . PRO A 1 371 ? 21.159 -2.965 -14.868 1.00 98.19 371 PRO A O 1
ATOM 2944 N N . GLU A 1 372 ? 23.141 -3.854 -15.422 1.00 98.50 372 GLU A N 1
ATOM 2945 C CA . GLU A 1 372 ? 22.600 -4.837 -16.365 1.00 98.50 372 GLU A CA 1
ATOM 2946 C C . GLU A 1 372 ? 21.785 -5.952 -15.665 1.00 98.50 372 GLU A C 1
ATOM 2948 O O . GLU A 1 372 ? 20.938 -6.585 -16.298 1.00 98.50 372 GLU A O 1
ATOM 2953 N N . GLU A 1 373 ? 22.005 -6.193 -14.364 1.00 98.62 373 GLU A N 1
ATOM 2954 C CA . GLU A 1 373 ? 21.186 -7.093 -13.528 1.00 98.62 373 GLU A CA 1
ATOM 2955 C C . GLU A 1 373 ? 20.183 -6.336 -12.625 1.00 98.62 373 GLU A C 1
ATOM 2957 O O . GLU A 1 373 ? 19.577 -6.950 -11.740 1.00 98.62 373 GLU A O 1
ATOM 2962 N N . THR A 1 374 ? 19.970 -5.027 -12.827 1.00 98.75 374 THR A N 1
ATOM 2963 C CA . THR A 1 374 ? 19.136 -4.185 -11.943 1.00 98.75 374 THR A CA 1
ATOM 2964 C C . THR A 1 374 ? 17.808 -3.753 -12.576 1.00 98.75 374 THR A C 1
ATOM 2966 O O . THR A 1 374 ? 17.789 -3.195 -13.668 1.00 98.75 374 THR A O 1
ATOM 2969 N N . LEU A 1 375 ? 16.695 -3.971 -11.868 1.00 98.75 375 LEU A N 1
ATOM 2970 C CA . LEU A 1 375 ? 15.343 -3.517 -12.207 1.00 98.75 375 LEU A CA 1
ATOM 2971 C C . LEU A 1 375 ? 14.904 -2.383 -11.268 1.00 98.75 375 LEU A C 1
ATOM 2973 O O . LEU A 1 375 ? 14.955 -2.521 -10.046 1.00 98.75 375 LEU A O 1
ATOM 2977 N N . ILE A 1 376 ? 14.412 -1.290 -11.843 1.00 98.75 376 ILE A N 1
ATOM 2978 C CA . ILE A 1 376 ? 13.878 -0.125 -11.137 1.00 98.75 376 ILE A CA 1
ATOM 2979 C C . ILE A 1 376 ? 12.348 -0.209 -11.105 1.00 98.75 376 ILE A C 1
ATOM 2981 O O . ILE A 1 376 ? 11.704 -0.346 -12.145 1.00 98.75 376 ILE A O 1
ATOM 2985 N N . VAL A 1 377 ? 11.762 -0.095 -9.916 1.00 98.69 377 VAL A N 1
ATOM 2986 C CA . VAL A 1 377 ? 10.310 -0.083 -9.690 1.00 98.69 377 VAL A CA 1
AT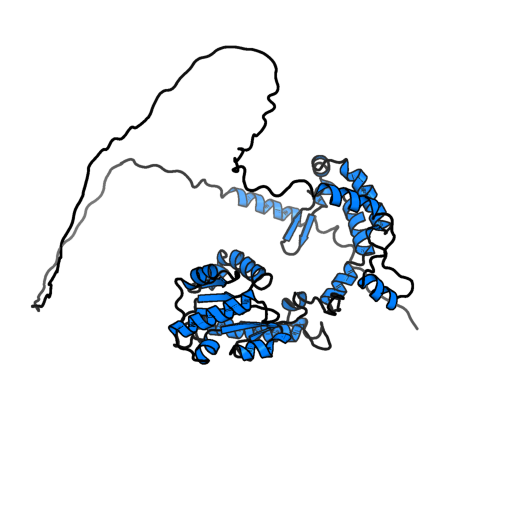OM 2987 C C . VAL A 1 377 ? 9.929 1.300 -9.167 1.00 98.69 377 VAL A C 1
ATOM 2989 O O . VAL A 1 377 ? 10.214 1.619 -8.016 1.00 98.69 377 VAL A O 1
ATOM 2992 N N . ILE A 1 378 ? 9.319 2.144 -9.999 1.00 98.69 378 ILE A N 1
ATOM 2993 C CA . ILE A 1 378 ? 8.910 3.500 -9.600 1.00 98.69 378 ILE A CA 1
ATOM 2994 C C . ILE A 1 378 ? 7.499 3.444 -9.011 1.00 98.69 378 ILE A C 1
ATOM 2996 O O . ILE A 1 378 ? 6.549 3.105 -9.715 1.00 98.69 378 ILE A O 1
ATOM 3000 N N . VAL A 1 379 ? 7.348 3.809 -7.738 1.00 98.38 379 VAL A N 1
ATOM 3001 C CA . VAL A 1 379 ? 6.074 3.778 -7.007 1.00 98.38 379 VAL A CA 1
ATOM 3002 C C . VAL A 1 379 ? 5.662 5.205 -6.634 1.00 98.38 379 VAL A C 1
ATOM 3004 O O . VAL A 1 379 ? 6.242 5.823 -5.743 1.00 98.38 379 VAL A O 1
ATOM 3007 N N . SER A 1 380 ? 4.665 5.755 -7.334 1.00 97.81 380 SER A N 1
ATOM 3008 C CA . SER A 1 380 ? 4.103 7.087 -7.051 1.00 97.81 380 SER A CA 1
ATOM 3009 C C . SER A 1 380 ? 2.682 7.197 -7.598 1.00 97.81 380 SER A C 1
ATOM 3011 O O . SER A 1 380 ? 2.475 7.128 -8.808 1.00 97.81 380 SER A O 1
ATOM 3013 N N . LYS A 1 381 ? 1.699 7.438 -6.718 1.00 96.44 381 LYS A N 1
ATOM 3014 C CA . LYS A 1 381 ? 0.268 7.533 -7.067 1.00 96.44 381 LYS A CA 1
ATOM 3015 C C . LYS A 1 381 ? -0.011 8.504 -8.218 1.00 96.44 381 LYS A C 1
ATOM 3017 O O . LYS A 1 381 ? -0.679 8.135 -9.175 1.00 96.44 381 LYS A O 1
ATOM 3022 N N . THR A 1 382 ? 0.527 9.722 -8.154 1.00 95.81 382 THR A N 1
ATOM 3023 C CA . THR A 1 382 ? 0.319 10.762 -9.179 1.00 95.81 382 THR A CA 1
ATOM 3024 C C . THR A 1 382 ? 1.354 10.732 -10.306 1.00 95.81 382 THR A C 1
ATOM 3026 O O . THR A 1 382 ? 1.144 11.375 -11.343 1.00 95.81 382 THR A O 1
ATOM 3029 N N . PHE A 1 383 ? 2.477 10.035 -10.084 1.00 97.50 383 PHE A N 1
ATOM 3030 C CA . PHE A 1 383 ? 3.705 10.082 -10.885 1.00 97.50 383 PHE A CA 1
ATOM 3031 C C . PHE A 1 383 ? 4.264 11.514 -11.045 1.00 97.50 383 PHE A C 1
ATOM 3033 O O . PHE A 1 383 ? 4.804 11.892 -12.084 1.00 97.50 383 PHE A O 1
ATOM 3040 N N . THR A 1 384 ? 4.089 12.339 -10.002 1.00 96.94 384 THR A N 1
ATOM 3041 C CA . THR A 1 384 ? 4.578 13.734 -9.922 1.00 96.94 384 THR A CA 1
ATOM 3042 C C . THR A 1 384 ? 5.270 14.088 -8.601 1.00 96.94 384 THR A C 1
ATOM 3044 O O . THR A 1 384 ? 5.744 15.213 -8.464 1.00 96.94 384 THR A O 1
ATOM 3047 N N . THR A 1 385 ? 5.345 13.164 -7.634 1.00 95.88 385 THR A N 1
ATOM 3048 C CA . THR A 1 385 ? 6.025 13.368 -6.340 1.00 95.88 385 THR A CA 1
ATOM 3049 C C . THR A 1 385 ? 7.467 13.832 -6.569 1.00 95.88 385 THR A C 1
ATOM 3051 O O . THR A 1 385 ? 8.211 13.162 -7.284 1.00 95.88 385 THR A O 1
ATOM 3054 N N . ALA A 1 386 ? 7.861 14.984 -6.021 1.00 95.94 386 ALA A N 1
ATOM 3055 C CA . ALA A 1 386 ? 9.077 15.683 -6.447 1.00 95.94 386 ALA A CA 1
ATOM 3056 C C . ALA A 1 386 ? 10.350 14.857 -6.194 1.00 95.94 386 ALA A C 1
ATOM 3058 O O . ALA A 1 386 ? 11.195 14.726 -7.081 1.00 95.94 386 ALA A O 1
ATOM 3059 N N . GLU A 1 387 ? 10.426 14.254 -5.011 1.00 96.12 387 GLU A N 1
ATOM 3060 C CA . GLU A 1 387 ? 11.488 13.378 -4.525 1.00 96.12 387 GLU A CA 1
ATOM 3061 C C . GLU A 1 387 ? 11.565 12.104 -5.372 1.00 96.12 387 GLU A C 1
ATOM 3063 O O . GLU A 1 387 ? 12.587 11.819 -5.994 1.00 96.12 387 GLU A O 1
ATOM 3068 N N . THR A 1 388 ? 10.446 11.379 -5.484 1.00 97.44 388 THR A N 1
ATOM 3069 C CA . THR A 1 388 ? 10.363 10.127 -6.251 1.00 97.44 388 THR A CA 1
ATOM 3070 C C . THR A 1 388 ? 10.684 10.337 -7.726 1.00 97.44 388 THR A C 1
ATOM 3072 O O . THR A 1 388 ? 11.406 9.536 -8.311 1.00 97.44 388 THR A O 1
ATOM 3075 N N . MET A 1 389 ? 10.200 11.423 -8.335 1.00 98.06 389 MET A N 1
ATOM 3076 C CA . MET A 1 389 ? 10.450 11.710 -9.748 1.00 98.06 389 MET A CA 1
ATOM 3077 C C . MET A 1 389 ? 11.849 12.277 -10.002 1.00 98.06 389 MET A C 1
ATOM 3079 O O . MET A 1 389 ? 12.359 12.116 -11.113 1.00 98.06 389 MET A O 1
ATOM 3083 N N . LEU A 1 390 ? 12.499 12.903 -9.012 1.00 98.00 390 LEU A N 1
ATOM 3084 C CA . LEU A 1 390 ? 13.929 13.201 -9.096 1.00 98.00 390 LEU A CA 1
ATOM 3085 C C . LEU A 1 390 ? 14.737 11.903 -9.043 1.00 98.00 390 LEU A C 1
ATOM 3087 O O . LEU A 1 390 ? 15.464 11.628 -9.994 1.00 98.00 390 LEU A O 1
ATOM 3091 N N . ASN A 1 391 ? 14.522 11.067 -8.027 1.00 98.38 391 ASN A N 1
ATOM 3092 C CA . ASN A 1 391 ? 15.211 9.785 -7.879 1.00 98.38 391 ASN A CA 1
ATOM 3093 C C . ASN A 1 391 ? 14.987 8.863 -9.086 1.00 98.38 391 ASN A C 1
ATOM 3095 O O . ASN A 1 391 ? 15.938 8.262 -9.572 1.00 98.38 391 ASN A O 1
ATOM 3099 N N . ALA A 1 392 ? 13.775 8.806 -9.644 1.00 98.31 392 ALA A N 1
ATOM 3100 C CA . ALA A 1 392 ? 13.487 8.058 -10.866 1.00 98.31 392 ALA A CA 1
ATOM 3101 C C . ALA A 1 392 ? 14.327 8.546 -12.060 1.00 98.31 392 ALA A C 1
ATOM 3103 O O . ALA A 1 392 ? 14.909 7.730 -12.776 1.00 98.31 392 ALA A O 1
ATOM 3104 N N . ARG A 1 393 ? 14.442 9.868 -12.267 1.00 98.19 393 ARG A N 1
ATOM 3105 C CA . ARG A 1 393 ? 15.311 10.433 -13.316 1.00 98.19 393 ARG A CA 1
ATOM 3106 C C . ARG A 1 393 ? 16.789 10.144 -13.048 1.00 98.19 393 ARG A C 1
ATOM 3108 O O . ARG A 1 393 ? 17.493 9.812 -13.996 1.00 98.19 393 ARG A O 1
ATOM 3115 N N . THR A 1 394 ? 17.237 10.204 -11.794 1.00 98.25 394 THR A N 1
ATOM 3116 C CA . THR A 1 394 ? 18.612 9.849 -11.406 1.00 98.25 394 THR A CA 1
ATOM 3117 C C . THR A 1 394 ? 18.904 8.370 -11.667 1.00 98.25 394 THR A C 1
ATOM 3119 O O . THR A 1 394 ? 19.926 8.060 -12.268 1.00 98.25 394 THR A O 1
ATOM 3122 N N . MET A 1 395 ? 17.989 7.457 -11.322 1.00 98.25 395 MET A N 1
ATOM 3123 C CA . MET A 1 395 ? 18.131 6.026 -11.624 1.00 98.25 395 MET A CA 1
ATOM 3124 C C . MET A 1 395 ? 18.105 5.742 -13.130 1.00 98.25 395 MET A C 1
ATOM 3126 O O . MET A 1 395 ? 18.853 4.888 -13.598 1.00 98.25 395 MET A O 1
ATOM 3130 N N . ARG A 1 396 ? 17.304 6.479 -13.915 1.00 97.94 396 ARG A N 1
ATOM 3131 C CA . ARG A 1 396 ? 17.339 6.387 -15.385 1.00 97.94 396 ARG A CA 1
ATOM 3132 C C . ARG A 1 396 ? 18.682 6.855 -15.948 1.00 97.94 396 ARG A C 1
ATOM 3134 O O . ARG A 1 396 ? 19.228 6.177 -16.811 1.00 97.94 396 ARG A O 1
ATOM 3141 N N . GLN A 1 397 ? 19.222 7.966 -15.442 1.00 97.88 397 GLN A N 1
ATOM 3142 C CA . GLN A 1 397 ? 20.547 8.445 -15.838 1.00 97.88 397 GLN A CA 1
ATOM 3143 C C . GLN A 1 397 ? 21.635 7.429 -15.464 1.00 97.88 397 GLN A C 1
ATOM 3145 O O . GLN A 1 397 ? 22.443 7.086 -16.313 1.00 97.88 397 GLN A O 1
ATOM 3150 N N . TRP A 1 398 ? 21.583 6.854 -14.260 1.00 98.19 398 TRP A N 1
ATOM 3151 C CA . TRP A 1 398 ? 22.508 5.806 -13.813 1.00 98.19 398 TRP A CA 1
ATOM 3152 C C . TRP A 1 398 ? 22.475 4.546 -14.696 1.00 98.19 398 TRP A C 1
ATOM 3154 O O . TRP A 1 398 ? 23.521 3.958 -14.951 1.00 98.19 398 TRP A O 1
ATOM 3164 N N . LEU A 1 399 ? 21.314 4.142 -15.229 1.00 98.25 399 LEU A N 1
ATOM 3165 C CA . LEU A 1 399 ? 21.255 3.068 -16.233 1.00 98.25 399 LEU A CA 1
ATOM 3166 C C . LEU A 1 399 ? 21.927 3.491 -17.555 1.00 98.25 399 LEU A C 1
ATOM 3168 O O . LEU A 1 399 ? 22.692 2.720 -18.138 1.00 98.25 399 LEU A O 1
ATOM 3172 N N . TRP A 1 400 ? 21.658 4.714 -18.024 1.00 97.88 400 TRP A N 1
ATOM 3173 C CA . TRP A 1 400 ? 22.203 5.257 -19.273 1.00 97.88 400 TRP A CA 1
ATOM 3174 C C . TRP A 1 400 ? 23.716 5.524 -19.227 1.00 97.88 400 TRP A C 1
ATOM 3176 O O . TRP A 1 400 ? 24.401 5.269 -20.215 1.00 97.88 400 TRP A O 1
ATOM 3186 N N . ASP A 1 401 ? 24.262 5.942 -18.083 1.00 97.12 401 ASP A N 1
ATOM 3187 C CA . ASP A 1 401 ? 25.699 6.191 -17.884 1.00 97.12 401 ASP A CA 1
ATOM 3188 C C . ASP A 1 401 ? 26.551 4.916 -18.066 1.00 97.12 401 ASP A C 1
ATOM 3190 O O . ASP A 1 401 ? 27.745 5.003 -18.358 1.00 97.12 401 ASP A O 1
ATOM 3194 N N . PHE A 1 402 ? 25.940 3.731 -17.926 1.00 96.69 402 PHE A N 1
ATOM 3195 C CA . PHE A 1 402 ? 26.592 2.427 -18.094 1.00 96.69 402 PHE A CA 1
ATOM 3196 C C . PHE A 1 402 ? 26.187 1.691 -19.385 1.00 96.69 402 PHE A C 1
ATOM 3198 O O . PHE A 1 402 ? 27.003 0.943 -19.925 1.00 96.69 402 PHE A O 1
ATOM 3205 N N . MET A 1 403 ? 24.954 1.867 -19.884 1.00 97.06 403 MET A N 1
ATOM 3206 C CA . MET A 1 403 ? 24.410 1.105 -21.028 1.00 97.06 403 MET A CA 1
ATOM 3207 C C . MET A 1 403 ? 24.103 1.938 -22.289 1.00 97.06 403 MET A C 1
ATOM 3209 O O . MET A 1 403 ? 23.735 1.362 -23.315 1.00 97.06 403 MET A O 1
ATOM 3213 N N . GLY A 1 404 ? 24.284 3.261 -22.245 1.00 95.69 404 GLY A N 1
ATOM 3214 C CA . GLY A 1 404 ? 23.894 4.193 -23.311 1.00 95.69 404 GLY A CA 1
ATOM 3215 C C . GLY A 1 404 ? 22.440 4.663 -23.194 1.00 95.69 404 GLY A C 1
ATOM 3216 O O . GLY A 1 404 ? 21.631 4.054 -22.497 1.00 95.69 404 GLY A O 1
ATOM 3217 N N . ASP A 1 405 ? 22.098 5.750 -23.884 1.00 95.25 405 ASP A N 1
ATOM 3218 C CA . ASP A 1 405 ? 20.827 6.483 -23.773 1.00 95.25 405 ASP A CA 1
ATOM 3219 C C . ASP A 1 405 ? 19.652 5.886 -24.579 1.00 95.25 405 ASP A C 1
ATOM 3221 O O . ASP A 1 405 ? 18.669 6.570 -24.872 1.00 95.25 405 ASP A O 1
ATOM 3225 N N . ASP A 1 406 ? 19.708 4.591 -24.914 1.00 94.31 406 ASP A N 1
ATOM 3226 C CA . ASP A 1 406 ? 18.633 3.916 -25.648 1.00 94.31 406 ASP A CA 1
ATOM 3227 C C . ASP A 1 406 ? 17.343 3.833 -24.804 1.00 94.31 406 ASP A C 1
ATOM 3229 O O . ASP A 1 406 ? 17.343 3.576 -23.593 1.00 94.31 406 ASP A O 1
ATOM 3233 N N . ALA A 1 407 ? 16.200 4.013 -25.463 1.00 94.25 407 ALA A N 1
ATOM 3234 C CA . ALA A 1 407 ? 14.888 3.846 -24.857 1.00 94.25 407 ALA A CA 1
ATOM 3235 C C . ALA A 1 407 ? 14.556 2.367 -24.553 1.00 94.25 407 ALA A C 1
ATOM 3237 O O . ALA A 1 407 ? 13.724 2.104 -23.684 1.00 94.25 407 ALA A O 1
ATOM 3238 N N . GLU A 1 408 ? 15.210 1.395 -25.205 1.00 96.19 408 GLU A N 1
ATOM 3239 C CA . GLU A 1 408 ? 15.160 -0.018 -24.798 1.00 96.19 408 GLU A CA 1
ATOM 3240 C C . GLU A 1 408 ? 15.762 -0.241 -23.403 1.00 96.19 408 GLU A C 1
ATOM 3242 O O . GLU A 1 408 ? 15.229 -1.062 -22.660 1.00 96.19 408 GLU A O 1
ATOM 3247 N N . VAL A 1 409 ? 16.791 0.513 -22.986 1.00 97.56 409 VAL A N 1
ATOM 3248 C CA . VAL A 1 409 ? 17.320 0.417 -21.610 1.00 97.56 409 VAL A CA 1
ATOM 3249 C C . VAL A 1 409 ? 16.203 0.712 -20.608 1.00 97.56 409 VAL A C 1
ATOM 3251 O O . VAL A 1 409 ? 15.966 -0.076 -19.695 1.00 97.56 409 VAL A O 1
ATOM 3254 N N . VAL A 1 410 ? 15.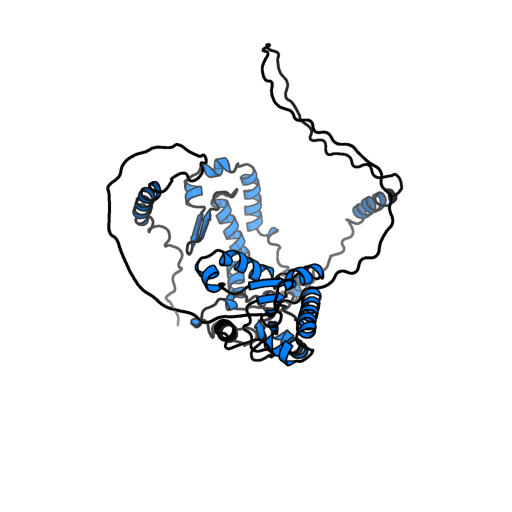437 1.785 -20.831 1.00 96.50 410 VAL A N 1
ATOM 3255 C CA . VAL A 1 410 ? 14.283 2.136 -19.986 1.00 96.50 410 VAL A CA 1
ATOM 3256 C C . VAL A 1 410 ? 13.213 1.041 -20.036 1.00 96.50 410 VAL A C 1
ATOM 3258 O O . VAL A 1 410 ? 12.788 0.563 -18.986 1.00 96.50 410 VAL A O 1
ATOM 3261 N N . ARG A 1 411 ? 12.825 0.578 -21.234 1.00 96.00 411 ARG A N 1
ATOM 3262 C CA . ARG A 1 411 ? 11.786 -0.459 -21.404 1.00 96.00 411 ARG A CA 1
ATOM 3263 C C . ARG A 1 411 ? 12.146 -1.821 -20.796 1.00 96.00 411 ARG A C 1
ATOM 3265 O O . ARG A 1 411 ? 11.234 -2.574 -20.462 1.00 96.00 411 ARG A O 1
ATOM 3272 N N . LYS A 1 412 ? 13.435 -2.158 -20.657 1.00 97.44 412 LYS A N 1
ATOM 3273 C CA . LYS A 1 412 ? 13.899 -3.429 -20.060 1.00 97.44 412 LYS A CA 1
ATOM 3274 C C . LYS A 1 412 ? 14.240 -3.337 -18.572 1.00 97.44 412 LYS A C 1
ATOM 3276 O O . LYS A 1 412 ? 14.232 -4.369 -17.906 1.00 97.44 412 LYS A O 1
ATOM 3281 N N . HIS A 1 413 ? 14.535 -2.144 -18.054 1.00 98.44 413 HIS A N 1
ATOM 3282 C CA . HIS A 1 413 ? 15.006 -1.948 -16.676 1.00 98.44 413 HIS A CA 1
ATOM 3283 C C . HIS A 1 413 ? 14.081 -1.107 -15.789 1.00 98.44 413 HIS A C 1
ATOM 3285 O O . HIS A 1 413 ? 14.394 -0.949 -14.611 1.00 98.44 413 HIS A O 1
ATOM 3291 N N . VAL A 1 414 ? 12.963 -0.570 -16.290 1.00 98.50 414 VAL A N 1
ATOM 3292 C CA . VAL A 1 414 ? 12.067 0.288 -15.496 1.00 98.50 414 VAL A CA 1
ATOM 3293 C C . VAL A 1 414 ? 10.604 -0.143 -15.623 1.00 98.50 414 VAL A C 1
ATOM 3295 O O . VAL A 1 414 ? 10.074 -0.271 -16.725 1.00 98.50 414 VAL A O 1
ATOM 3298 N N . VAL A 1 415 ? 9.939 -0.305 -14.477 1.00 98.62 415 VAL A N 1
ATOM 3299 C CA . VAL A 1 415 ? 8.485 -0.506 -14.357 1.00 98.62 415 VAL A CA 1
ATOM 3300 C C . VAL A 1 415 ? 7.860 0.542 -13.431 1.00 98.62 415 VAL A C 1
ATOM 3302 O O . VAL A 1 415 ? 8.553 1.140 -12.603 1.00 98.62 415 VAL A O 1
ATOM 3305 N N . ALA A 1 416 ? 6.549 0.758 -13.549 1.00 98.44 416 ALA A N 1
ATOM 3306 C CA . ALA A 1 416 ? 5.805 1.728 -12.745 1.00 98.44 416 ALA A CA 1
ATOM 3307 C C . ALA A 1 416 ? 4.628 1.102 -11.983 1.00 98.44 416 ALA A C 1
ATOM 3309 O O . ALA A 1 416 ? 3.867 0.307 -12.534 1.00 98.44 416 ALA A O 1
ATOM 3310 N N . CYS A 1 417 ? 4.429 1.563 -10.750 1.00 98.19 417 CYS A N 1
ATOM 3311 C CA . CYS A 1 417 ? 3.230 1.369 -9.942 1.00 98.19 417 CYS A CA 1
ATOM 3312 C C . CYS A 1 417 ? 2.638 2.757 -9.637 1.00 98.19 417 CYS A C 1
ATOM 3314 O O . CYS A 1 417 ? 3.186 3.512 -8.829 1.00 98.19 417 CYS A O 1
ATOM 3316 N N . ALA A 1 418 ? 1.540 3.115 -10.303 1.00 97.62 418 ALA A N 1
ATOM 3317 C CA . ALA A 1 418 ? 0.920 4.442 -10.213 1.00 97.62 418 ALA A CA 1
ATOM 3318 C C . ALA A 1 418 ? -0.602 4.363 -10.422 1.00 97.62 418 ALA A C 1
ATOM 3320 O O . ALA A 1 418 ? -1.117 3.332 -10.860 1.00 97.62 418 ALA A O 1
ATOM 3321 N N . SER A 1 419 ? -1.329 5.445 -10.134 1.00 96.56 419 SER A N 1
ATOM 3322 C CA . SER A 1 419 ? -2.770 5.500 -10.405 1.00 96.56 419 SER A CA 1
ATOM 3323 C C . SER A 1 419 ? -3.062 5.496 -11.912 1.00 96.56 419 SER A C 1
ATOM 3325 O O . SER A 1 419 ? -2.239 5.958 -12.706 1.00 96.56 419 SER A O 1
ATOM 3327 N N . VAL A 1 420 ? -4.254 5.052 -12.331 1.00 94.25 420 VAL A N 1
ATOM 3328 C CA . VAL A 1 420 ? -4.724 5.162 -13.731 1.00 94.25 420 VAL A CA 1
ATOM 3329 C C . VAL A 1 420 ? -4.606 6.608 -14.248 1.00 94.25 420 VAL A C 1
ATOM 3331 O O . VAL A 1 420 ? -4.228 6.833 -15.400 1.00 94.25 420 VAL A O 1
ATOM 3334 N N . SER A 1 421 ? -4.816 7.599 -13.372 1.00 94.00 421 SER A N 1
ATOM 3335 C CA . SER A 1 421 ? -4.667 9.042 -13.642 1.00 94.00 421 SER A CA 1
ATOM 3336 C C . SER A 1 421 ? -3.217 9.503 -13.919 1.00 94.00 421 SER A C 1
ATOM 3338 O O . SER A 1 421 ? -2.962 10.680 -14.201 1.00 94.00 421 SER A O 1
ATOM 3340 N N . ALA A 1 422 ? -2.242 8.589 -13.877 1.00 96.25 422 ALA A N 1
ATOM 3341 C CA . ALA A 1 422 ? -0.840 8.835 -14.202 1.00 96.25 422 ALA A CA 1
ATOM 3342 C C . ALA A 1 422 ? -0.359 8.225 -15.535 1.00 96.25 422 ALA A C 1
ATOM 3344 O O . ALA A 1 422 ? 0.785 8.482 -15.910 1.00 96.25 422 ALA A O 1
ATOM 3345 N N . THR A 1 423 ? -1.205 7.476 -16.256 1.00 96.44 423 THR A N 1
ATOM 3346 C CA . THR A 1 423 ? -0.833 6.691 -17.457 1.00 96.44 423 THR A CA 1
ATOM 3347 C C . THR A 1 423 ? 0.022 7.467 -18.471 1.00 96.44 423 THR A C 1
ATOM 3349 O O . THR A 1 423 ? 1.077 6.983 -18.882 1.00 96.44 423 THR A O 1
ATOM 3352 N N . ASP A 1 424 ? -0.365 8.697 -18.828 1.00 97.25 424 ASP A N 1
ATOM 3353 C CA . ASP A 1 424 ? 0.385 9.507 -19.801 1.00 97.25 424 ASP A CA 1
ATOM 3354 C C . ASP A 1 424 ? 1.799 9.872 -19.323 1.00 97.25 424 ASP A C 1
ATOM 3356 O O . ASP A 1 424 ? 2.730 9.894 -20.123 1.00 97.25 424 ASP A O 1
ATOM 3360 N N . LYS A 1 425 ? 1.996 10.085 -18.014 1.00 97.62 425 LYS A N 1
ATOM 3361 C CA . LYS A 1 425 ? 3.306 10.433 -17.428 1.00 97.62 425 LYS A CA 1
ATOM 3362 C C . LYS A 1 425 ? 4.233 9.217 -17.346 1.00 97.62 425 LYS A C 1
ATOM 3364 O O . LYS A 1 425 ? 5.440 9.340 -17.539 1.00 97.62 425 LYS A O 1
ATOM 3369 N N . VAL A 1 426 ? 3.662 8.036 -17.089 1.00 97.50 426 VAL A N 1
ATOM 3370 C CA . VAL A 1 426 ? 4.373 6.745 -17.150 1.00 97.50 426 VAL A CA 1
ATOM 3371 C C . VAL A 1 426 ? 4.877 6.499 -18.578 1.00 97.50 426 VAL A C 1
ATOM 3373 O O . VAL A 1 426 ? 6.047 6.162 -18.780 1.00 97.50 426 VAL A O 1
ATOM 3376 N N . LYS A 1 427 ? 4.025 6.768 -19.574 1.00 96.81 427 LYS A N 1
ATOM 3377 C CA . LYS A 1 427 ? 4.362 6.691 -21.000 1.00 96.81 427 LYS A CA 1
ATOM 3378 C C . LYS A 1 427 ? 5.416 7.725 -21.418 1.00 96.81 427 LYS A C 1
ATOM 3380 O O . LYS A 1 427 ? 6.372 7.365 -22.100 1.00 96.81 427 LYS A O 1
ATOM 3385 N N . GLU A 1 428 ? 5.289 8.978 -20.976 1.00 96.75 428 GLU A N 1
ATOM 3386 C CA . GLU A 1 428 ? 6.260 10.061 -21.224 1.00 96.75 428 GLU A CA 1
ATOM 3387 C C . GLU A 1 428 ? 7.657 9.734 -20.665 1.00 96.75 428 GLU A C 1
ATOM 3389 O O . GLU A 1 428 ? 8.673 10.064 -21.276 1.00 96.75 428 GLU A O 1
ATOM 3394 N N . PHE A 1 429 ? 7.732 9.022 -19.535 1.00 97.25 429 PHE A N 1
ATOM 3395 C CA . PHE A 1 429 ? 9.005 8.580 -18.958 1.00 97.25 429 PHE A CA 1
ATOM 3396 C C . PHE A 1 429 ? 9.735 7.525 -19.814 1.00 97.25 429 PHE A C 1
ATOM 3398 O O . PHE A 1 429 ? 10.957 7.385 -19.685 1.00 97.25 429 PHE A O 1
ATOM 3405 N N . GLY A 1 430 ? 9.009 6.820 -20.693 1.00 95.69 430 GLY A N 1
ATOM 3406 C CA . GLY A 1 430 ? 9.516 5.771 -21.585 1.00 95.69 430 GLY A CA 1
ATOM 3407 C C . GLY A 1 430 ? 9.159 4.336 -21.173 1.00 95.69 430 GLY A C 1
ATOM 3408 O O . GLY A 1 430 ? 9.749 3.397 -21.707 1.00 95.69 430 GLY A O 1
ATOM 3409 N N . ILE A 1 431 ? 8.231 4.153 -20.227 1.00 96.94 431 ILE A N 1
ATOM 3410 C CA . ILE A 1 431 ? 7.828 2.839 -19.695 1.00 96.94 431 ILE A CA 1
ATOM 3411 C C . ILE A 1 431 ? 6.716 2.240 -20.567 1.00 96.94 431 ILE A C 1
ATOM 3413 O O . ILE A 1 431 ? 5.810 2.947 -21.010 1.00 96.94 431 ILE A O 1
ATOM 3417 N N . ASP A 1 432 ? 6.773 0.927 -20.799 1.00 93.44 432 ASP A N 1
ATOM 3418 C CA . ASP A 1 432 ? 5.708 0.188 -21.483 1.00 93.44 432 ASP A CA 1
ATOM 3419 C C . ASP A 1 432 ? 4.437 0.131 -20.613 1.00 93.44 432 ASP A C 1
ATOM 3421 O O . ASP A 1 432 ? 4.411 -0.494 -19.551 1.00 93.44 432 ASP A O 1
ATOM 3425 N N . THR A 1 433 ? 3.372 0.785 -21.078 1.00 93.06 433 THR A N 1
ATOM 3426 C CA . THR A 1 433 ? 2.081 0.863 -20.383 1.00 93.06 433 THR A CA 1
ATOM 3427 C C . THR A 1 433 ? 1.248 -0.4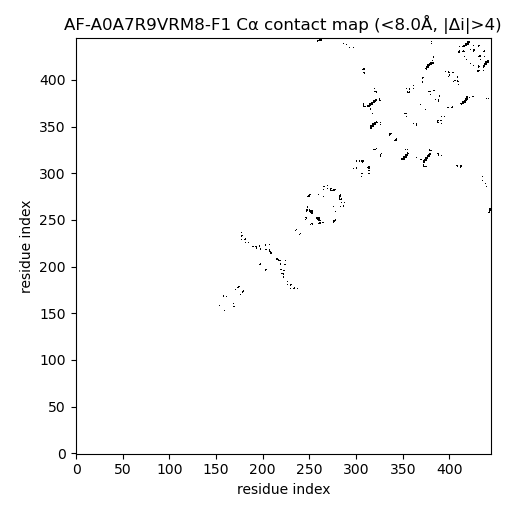20 -20.437 1.00 93.06 433 THR A C 1
ATOM 3429 O O . THR A 1 433 ? 0.256 -0.501 -19.717 1.00 93.06 433 THR A O 1
ATOM 3432 N N . GLU A 1 434 ? 1.610 -1.405 -21.263 1.00 90.44 434 GLU A N 1
ATOM 3433 C CA . GLU A 1 434 ? 0.894 -2.685 -21.373 1.00 90.44 434 GLU A CA 1
ATOM 3434 C C . GLU A 1 434 ? 1.498 -3.746 -20.434 1.00 90.44 434 GLU A C 1
ATOM 3436 O O . GLU A 1 434 ? 0.776 -4.379 -19.659 1.00 90.44 434 GLU A O 1
ATOM 3441 N N . ASN A 1 435 ? 2.827 -3.910 -20.446 1.00 90.94 435 ASN A N 1
ATOM 3442 C CA . ASN A 1 435 ? 3.507 -4.988 -19.706 1.00 90.94 435 ASN A CA 1
ATOM 3443 C C . ASN A 1 435 ? 4.291 -4.518 -18.466 1.00 90.94 435 ASN A C 1
ATOM 3445 O O . ASN A 1 435 ? 4.568 -5.332 -17.584 1.00 90.94 435 ASN A O 1
ATOM 3449 N N . CYS A 1 436 ? 4.641 -3.228 -18.384 1.00 94.25 436 CYS A N 1
ATOM 3450 C CA . CYS A 1 436 ? 5.525 -2.659 -17.354 1.00 94.25 436 CYS A CA 1
ATOM 3451 C C . CYS A 1 436 ? 4.846 -1.585 -16.477 1.00 94.25 436 CYS A C 1
ATOM 3453 O O . CYS A 1 436 ? 5.518 -0.925 -15.681 1.00 94.25 436 CYS A O 1
ATOM 3455 N N . PHE A 1 437 ? 3.526 -1.411 -16.592 1.00 96.94 437 PHE A N 1
ATOM 3456 C CA . PHE A 1 437 ? 2.730 -0.510 -15.758 1.00 96.94 437 PHE A CA 1
ATOM 3457 C C . PHE A 1 437 ? 1.658 -1.286 -14.986 1.00 96.94 437 PHE A C 1
ATOM 3459 O O . PHE A 1 437 ? 0.714 -1.824 -15.566 1.00 96.94 437 PHE A O 1
ATOM 3466 N N . PHE A 1 438 ? 1.797 -1.305 -13.662 1.00 98.06 438 PHE A N 1
ATOM 3467 C CA . PHE A 1 438 ? 0.867 -1.932 -12.728 1.00 98.06 438 PHE A CA 1
ATOM 3468 C C . PHE A 1 438 ? -0.030 -0.843 -12.130 1.00 98.06 438 PHE A C 1
ATOM 3470 O O . PHE A 1 438 ? 0.321 -0.178 -11.150 1.00 98.06 438 PHE A O 1
ATOM 3477 N N . ARG A 1 439 ? -1.170 -0.607 -12.787 1.00 96.69 439 ARG A N 1
ATOM 3478 C CA . ARG A 1 439 ? -2.111 0.455 -12.409 1.00 96.69 439 ARG A CA 1
ATOM 3479 C C . ARG A 1 439 ? -2.785 0.175 -11.062 1.00 96.69 439 ARG A C 1
ATOM 3481 O O . ARG A 1 439 ? -3.163 -0.956 -10.774 1.00 96.69 439 ARG A O 1
ATOM 3488 N N . PHE A 1 440 ? -3.008 1.222 -10.278 1.00 96.56 440 PHE A N 1
ATOM 3489 C CA . PHE A 1 440 ? -3.978 1.228 -9.181 1.00 96.56 440 PHE A CA 1
ATOM 3490 C C . PHE A 1 440 ? -4.921 2.436 -9.304 1.00 96.56 440 PHE A C 1
ATOM 3492 O O . PHE A 1 440 ? -4.930 3.100 -10.338 1.00 96.56 440 PHE A O 1
ATOM 3499 N N . TRP A 1 441 ? -5.753 2.706 -8.299 1.00 96.62 441 TRP A N 1
ATOM 3500 C CA . TRP A 1 441 ? -6.871 3.654 -8.392 1.00 96.62 441 TRP A CA 1
ATOM 3501 C C . TRP A 1 441 ? -6.772 4.774 -7.357 1.00 96.62 441 TRP A C 1
ATOM 3503 O O . TRP A 1 441 ? -6.200 4.590 -6.283 1.00 96.62 441 TRP A O 1
ATOM 3513 N N . ASP A 1 442 ? -7.404 5.917 -7.632 1.00 93.69 442 ASP A N 1
ATOM 3514 C CA . ASP A 1 442 ? -7.371 7.077 -6.730 1.00 93.69 442 ASP A CA 1
ATOM 3515 C C . ASP A 1 442 ? -8.059 6.823 -5.368 1.00 93.69 442 ASP A C 1
ATOM 3517 O O . ASP A 1 442 ? -7.739 7.510 -4.395 1.00 93.69 442 ASP A O 1
ATOM 3521 N N . TRP A 1 443 ? -8.931 5.803 -5.278 1.00 95.56 443 TRP A N 1
ATOM 3522 C CA . TRP A 1 443 ? -9.565 5.314 -4.040 1.00 95.56 443 TRP A CA 1
ATOM 3523 C C . TRP A 1 443 ? -8.664 4.433 -3.153 1.00 95.56 443 TRP A C 1
ATOM 3525 O O . TRP A 1 443 ? -9.056 4.073 -2.039 1.00 95.56 443 TRP A O 1
ATOM 3535 N N . VAL A 1 444 ? -7.461 4.077 -3.615 1.00 96.69 444 VAL A N 1
ATOM 3536 C CA . VAL A 1 444 ? -6.383 3.543 -2.766 1.00 96.69 444 VAL A CA 1
ATOM 3537 C C . VAL A 1 444 ? -5.642 4.734 -2.171 1.00 96.69 444 VAL A C 1
ATOM 3539 O O . VAL A 1 444 ? -5.260 5.613 -2.935 1.00 96.69 444 VAL A O 1
ATOM 3542 N N . GLY A 1 445 ? -5.449 4.773 -0.847 1.00 93.38 445 GLY A N 1
ATOM 3543 C CA . GLY A 1 445 ? -4.781 5.877 -0.133 1.00 93.38 445 GLY A CA 1
ATOM 3544 C C . GLY A 1 445 ? -3.425 6.250 -0.720 1.00 93.38 445 GLY A C 1
ATOM 3545 O O . GLY A 1 445 ? -2.488 5.450 -0.527 1.00 93.38 445 GLY A O 1
#